Protein AF-0000000074272623 (afdb_homodimer)

Nearest PDB structures (foldseek):
  3vzd-assembly1_C  TM=8.189E-01  e=2.677E-27  Homo sapiens
  3vzd-assembly2_E-4  TM=8.418E-01  e=5.212E-26  Homo sapiens
  3vzd-assembly2_B  TM=8.270E-01  e=7.148E-26  Homo sapiens
  3vzb-assembly1_A  TM=8.166E-01  e=1.044E-25  Homo sapiens
  3vzb-assembly3_C  TM=8.037E-01  e=7.614E-26  Homo sapiens

pLDDT: mean 84.87, std 24.09, range [20.14, 98.88]

Secondary structure (DSSP, 8-state):
-----------------------------------------------S-SPEEEEEEE-TTHHHHHHHHHHHHHHHHHHHHHTTTEEEEEEE--STTHHHHHHHHHHHTT-SEEEEEESHHHHHHHHHHTEETTEE---TT-SSPPPPEE--EE-SS--HHHHHTT--S-HHHHHHHHHH--EEEEEEEEEE-TTS-EEEESSEEEEEHHHHHHHHHGGGGGGTTHHHHHHHHHHHTT---EEEEEEETT--EEEEEEEEEEEEESSS-BTTTB-SSTT--TTSS-EEEEEEES--HHHHHHTHHHHHHT-GGGSTTEEEEEESEEEEEESS--S--EEEETTEEEEES-EEEEEEEEEEEEE-/-----------------------------------------------S-SPEEEEEEE-TTHHHHHHHHHHHHHHHHHHHHHTTTEEEEEEE--STTHHHHHHHHHHHTT-SEEEEEESHHHHHHHHHHTEETTEE---TT-SSPPPPEE--EE-SS--HHHHHTT--S-HHHHHHHHHH--EEEEEEEEEE-TTS-EEEESSEEEEEHHHHHHHHHGGGGGGTTHHHHHHHHHHHTT---EEEEEEETT--EEEEEEEEEEEEESSS-BTTTB-SSTT--TTSS-EEEEEEES--HHHHHHTHHHHHHT-GGGSTTEEEEEESEEEEEESS--S--EEEETTEEEEES-EEEEEEEEEEEEE-

Structure (mmCIF, N/CA/C/O backbone):
data_AF-0000000074272623-model_v1
#
loop_
_entity.id
_entity.type
_entity.pdbx_description
1 polymer 'Sphingoid long-chain bases kinase 2, mitochondrial'
#
loop_
_atom_site.group_PDB
_atom_site.id
_atom_site.type_symbol
_atom_site.label_atom_id
_atom_site.label_alt_id
_atom_site.label_comp_id
_atom_site.label_asym_id
_atom_site.label_entity_id
_atom_site.label_seq_id
_atom_site.pdbx_PDB_ins_code
_atom_site.Cartn_x
_atom_site.Cartn_y
_atom_site.Cartn_z
_atom_site.occupancy
_atom_site.B_iso_or_equiv
_atom_site.auth_seq_id
_atom_site.auth_comp_id
_atom_site.auth_asym_id
_atom_site.auth_atom_id
_atom_site.pdbx_PDB_model_num
ATOM 1 N N . MET A 1 1 ? -70.438 12.289 -9.703 1 20.89 1 MET A N 1
ATOM 2 C CA . MET A 1 1 ? -70.062 11.227 -10.641 1 20.89 1 MET A CA 1
ATOM 3 C C . MET A 1 1 ? -68.75 11.477 -11.289 1 20.89 1 MET A C 1
ATOM 5 O O . MET A 1 1 ? -68.625 11.789 -12.477 1 20.89 1 MET A O 1
ATOM 9 N N . VAL A 1 2 ? -67.75 12.102 -10.68 1 25.91 2 VAL A N 1
ATOM 10 C CA . VAL A 1 2 ? -66.688 12.914 -11.281 1 25.91 2 VAL A CA 1
ATOM 11 C C . VAL A 1 2 ? -65.688 12.016 -12 1 25.91 2 VAL A C 1
ATOM 13 O O . VAL A 1 2 ? -65.125 11.086 -11.398 1 25.91 2 VAL A O 1
ATOM 16 N N . GLU A 1 3 ? -65.688 11.891 -13.336 1 21.89 3 GLU A N 1
ATOM 17 C CA . GLU A 1 3 ? -65.125 11.055 -14.391 1 21.89 3 GLU A CA 1
ATOM 18 C C . GLU A 1 3 ? -63.625 11.273 -14.492 1 21.89 3 GLU A C 1
ATOM 20 O O . GLU A 1 3 ? -63.156 12.398 -14.711 1 21.89 3 GLU A O 1
ATOM 25 N N . CYS A 1 4 ? -62.781 10.648 -13.625 1 23.27 4 CYS A N 1
ATOM 26 C CA . CYS A 1 4 ? -61.344 10.766 -13.383 1 23.27 4 CYS A CA 1
ATOM 27 C C . CYS A 1 4 ? -60.562 10.359 -14.617 1 23.27 4 CYS A C 1
ATOM 29 O O . CYS A 1 4 ? -60.594 9.188 -15.016 1 23.27 4 CYS A O 1
ATOM 31 N N . PHE A 1 5 ? -60.438 11.258 -15.688 1 21.84 5 PHE A N 1
ATOM 32 C CA . PHE A 1 5 ? -59.938 11.023 -17.031 1 21.84 5 PHE A CA 1
ATOM 33 C C . PHE A 1 5 ? -58.469 10.617 -17 1 21.84 5 PHE A C 1
ATOM 35 O O . PHE A 1 5 ? -57.625 11.352 -16.453 1 21.84 5 PHE A O 1
ATOM 42 N N . CYS A 1 6 ? -58.031 9.273 -16.953 1 22.25 6 CYS A N 1
ATOM 43 C CA . CYS A 1 6 ? -56.812 8.484 -16.906 1 22.25 6 CYS A CA 1
ATOM 44 C C . CYS A 1 6 ? -55.969 8.695 -18.156 1 22.25 6 CYS A C 1
ATOM 46 O O . CYS A 1 6 ? -56.312 8.18 -19.219 1 22.25 6 CYS A O 1
ATOM 48 N N . TYR A 1 7 ? -55.562 10 -18.516 1 20.84 7 TYR A N 1
ATOM 49 C CA . TYR A 1 7 ? -55 10.25 -19.844 1 20.84 7 TYR A CA 1
ATOM 50 C C . TYR A 1 7 ? -53.75 9.391 -20.078 1 20.84 7 TYR A C 1
ATOM 52 O O . TYR A 1 7 ? -52.875 9.281 -19.219 1 20.84 7 TYR A O 1
ATOM 60 N N . HIS A 1 8 ? -53.719 8.352 -21.016 1 21.77 8 HIS A N 1
ATOM 61 C CA . HIS A 1 8 ? -52.906 7.297 -21.625 1 21.77 8 HIS A CA 1
ATOM 62 C C . HIS A 1 8 ? -51.75 7.875 -22.406 1 21.77 8 HIS A C 1
ATOM 64 O O . HIS A 1 8 ? -51.594 7.613 -23.609 1 21.77 8 HIS A O 1
ATOM 70 N N . LEU A 1 9 ? -51.062 9.031 -22 1 22.08 9 LEU A N 1
ATOM 71 C CA . LEU A 1 9 ? -50.25 9.656 -23.031 1 22.08 9 LEU A CA 1
ATOM 72 C C . LEU A 1 9 ? -49.219 8.664 -23.609 1 22.08 9 LEU A C 1
ATOM 74 O O . LEU A 1 9 ? -48.469 8.055 -22.859 1 22.08 9 LEU A O 1
ATOM 78 N N . ALA A 1 10 ? -49.344 8.109 -24.859 1 22.77 10 ALA A N 1
ATOM 79 C CA . ALA A 1 10 ? -48.75 7.195 -25.844 1 22.77 10 ALA A CA 1
ATOM 80 C C . ALA A 1 10 ? -47.375 7.672 -26.266 1 22.77 10 ALA A C 1
ATOM 82 O O . ALA A 1 10 ? -47.25 8.648 -27.016 1 22.77 10 ALA A O 1
ATOM 83 N N . PHE A 1 11 ? -46.375 8.055 -25.453 1 22.61 11 PHE A N 1
ATOM 84 C CA . PHE A 1 11 ? -45.188 8.719 -25.969 1 22.61 11 PHE A CA 1
ATOM 85 C C . PHE A 1 11 ? -44.531 7.863 -27.031 1 22.61 11 PHE A C 1
ATOM 87 O O . PHE A 1 11 ? -44.25 6.68 -26.812 1 22.61 11 PHE A O 1
ATOM 94 N N . ARG A 1 12 ? -44.656 8.148 -28.344 1 22.33 12 ARG A N 1
ATOM 95 C CA . ARG A 1 12 ? -44.188 7.629 -29.625 1 22.33 12 ARG A CA 1
ATOM 96 C C . ARG A 1 12 ? -42.656 7.41 -29.609 1 22.33 12 ARG A C 1
ATOM 98 O O . ARG A 1 12 ? -41.938 8.211 -29.031 1 22.33 12 ARG A O 1
ATOM 105 N N . PRO A 1 13 ? -42.125 6.328 -30.281 1 25.23 13 PRO A N 1
ATOM 106 C CA . PRO A 1 13 ? -40.844 5.621 -30.297 1 25.23 13 PRO A CA 1
ATOM 107 C C . PRO A 1 13 ? -39.781 6.348 -31.125 1 25.23 13 PRO A C 1
ATOM 109 O O . PRO A 1 13 ? -39.938 6.516 -32.344 1 25.23 13 PRO A O 1
ATOM 112 N N . PHE A 1 14 ? -39.438 7.68 -30.875 1 22.75 14 PHE A N 1
ATOM 113 C CA . PHE A 1 14 ? -38.656 8.438 -31.859 1 22.75 14 PHE A CA 1
ATOM 114 C C . PHE A 1 14 ? -37.5 7.621 -32.375 1 22.75 14 PHE A C 1
ATOM 116 O O . PHE A 1 14 ? -36.812 6.953 -31.594 1 22.75 14 PHE A O 1
ATOM 123 N N . MET A 1 15 ? -37.406 7.293 -33.656 1 21.36 15 MET A N 1
ATOM 124 C CA . MET A 1 15 ? -36.562 6.57 -34.625 1 21.36 15 MET A CA 1
ATOM 125 C C . MET A 1 15 ? -35.188 7.168 -34.656 1 21.36 15 MET A C 1
ATOM 127 O O . MET A 1 15 ? -34.969 8.266 -35.188 1 21.36 15 MET A O 1
ATOM 131 N N . ALA A 1 16 ? -34.438 7.184 -33.688 1 23.48 16 ALA A N 1
ATOM 132 C CA . ALA A 1 16 ? -33.156 7.867 -33.625 1 23.48 16 ALA A CA 1
ATOM 133 C C . ALA A 1 16 ? -32.281 7.52 -34.844 1 23.48 16 ALA A C 1
ATOM 135 O O . ALA A 1 16 ? -32.125 6.344 -35.188 1 23.48 16 ALA A O 1
ATOM 136 N N . SER A 1 17 ? -32.156 8.477 -35.75 1 22.59 17 SER A N 1
ATOM 137 C CA . SER A 1 17 ? -31.438 8.508 -37 1 22.59 17 SER A CA 1
ATOM 138 C C . SER A 1 17 ? -30.031 7.914 -36.844 1 22.59 17 SER A C 1
ATOM 140 O O . SER A 1 17 ? -29.469 7.949 -35.75 1 22.59 17 SER A O 1
ATOM 142 N N . LYS A 1 18 ? -29.547 7.219 -37.875 1 24.55 18 LYS A N 1
ATOM 143 C CA . LYS A 1 18 ? -28.422 6.312 -38.125 1 24.55 18 LYS A CA 1
ATOM 144 C C . LYS A 1 18 ? -27.094 7.051 -38.062 1 24.55 18 LYS A C 1
ATOM 146 O O . LYS A 1 18 ? -26.859 8 -38.812 1 24.55 18 LYS A O 1
ATOM 151 N N . PRO A 1 19 ? -26.562 7.324 -36.906 1 25.53 19 PRO A N 1
ATOM 152 C CA . PRO A 1 19 ? -25.375 8.188 -36.938 1 25.53 19 PRO A CA 1
ATOM 153 C C . PRO A 1 19 ? -24.328 7.719 -37.938 1 25.53 19 PRO A C 1
ATOM 155 O O . PRO A 1 19 ? -24.219 6.516 -38.219 1 25.53 19 PRO A O 1
ATOM 158 N N . PHE A 1 20 ? -24.062 8.492 -39 1 22.73 20 PHE A N 1
ATOM 159 C CA . PHE A 1 20 ? -23.125 8.305 -40.094 1 22.73 20 PHE A CA 1
ATOM 160 C C . PHE A 1 20 ? -21.781 7.828 -39.594 1 22.73 20 PHE A C 1
ATOM 162 O O . PHE A 1 20 ? -21.203 8.438 -38.656 1 22.73 20 PHE A O 1
ATOM 169 N N . VAL A 1 21 ? -21.484 6.566 -39.688 1 24.98 21 VAL A N 1
ATOM 170 C CA . VAL A 1 21 ? -20.344 5.723 -39.375 1 24.98 21 VAL A CA 1
ATOM 171 C C . VAL A 1 21 ? -19.109 6.242 -40.094 1 24.98 21 VAL A C 1
ATOM 173 O O . VAL A 1 21 ? -19 6.105 -41.312 1 24.98 21 VAL A O 1
ATOM 176 N N . THR A 1 22 ? -18.922 7.645 -40 1 22.97 22 THR A N 1
ATOM 177 C CA . THR A 1 22 ? -17.797 8.023 -40.844 1 22.97 22 THR A CA 1
ATOM 178 C C . THR A 1 22 ? -16.625 7.062 -40.656 1 22.97 22 THR A C 1
ATOM 180 O O . THR A 1 22 ? -16.266 6.734 -39.531 1 22.97 22 THR A O 1
ATOM 183 N N . ARG A 1 23 ? -16.391 6.27 -41.625 1 22.2 23 ARG A N 1
ATOM 184 C CA . ARG A 1 23 ? -15.352 5.277 -41.875 1 22.2 23 ARG A CA 1
ATOM 185 C C . ARG A 1 23 ? -13.961 5.875 -41.688 1 22.2 23 ARG A C 1
ATOM 187 O O . ARG A 1 23 ? -13.484 6.637 -42.531 1 22.2 23 ARG A O 1
ATOM 194 N N . ALA A 1 24 ? -13.727 6.508 -40.531 1 26.3 24 ALA A N 1
ATOM 195 C CA . ALA A 1 24 ? -12.359 7.023 -40.562 1 26.3 24 ALA A CA 1
ATOM 196 C C . ALA A 1 24 ? -11.406 6.02 -41.188 1 26.3 24 ALA A C 1
ATOM 198 O O . ALA A 1 24 ? -11.375 4.852 -40.781 1 26.3 24 ALA A O 1
ATOM 199 N N . GLU A 1 25 ? -11.109 6.164 -42.406 1 23.59 25 GLU A N 1
ATOM 200 C CA . GLU A 1 25 ? -10.133 5.383 -43.156 1 23.59 25 GLU A CA 1
ATOM 201 C C . GLU A 1 25 ? -8.891 5.102 -42.344 1 23.59 25 GLU A C 1
ATOM 203 O O . GLU A 1 25 ? -8.289 6.023 -41.781 1 23.59 25 GLU A O 1
ATOM 208 N N . GLN A 1 26 ? -8.922 4.012 -41.625 1 24.89 26 GLN A N 1
ATOM 209 C CA . GLN A 1 26 ? -7.805 3.5 -40.844 1 24.89 26 GLN A CA 1
ATOM 210 C C . GLN A 1 26 ? -6.508 3.508 -41.656 1 24.89 26 GLN A C 1
ATOM 212 O O . GLN A 1 26 ? -6.422 2.873 -42.688 1 24.89 26 GLN A O 1
ATOM 217 N N . PRO A 1 27 ? -5.922 4.75 -41.656 1 28.05 27 PRO A N 1
ATOM 218 C CA . PRO A 1 27 ? -4.758 4.699 -42.562 1 28.05 27 PRO A CA 1
ATOM 219 C C . PRO A 1 27 ? -3.961 3.402 -42.406 1 28.05 27 PRO A C 1
ATOM 221 O O . PRO A 1 27 ? -3.971 2.785 -41.344 1 28.05 27 PRO A O 1
ATOM 224 N N . ILE A 1 28 ? -3.816 2.676 -43.375 1 25.34 28 ILE A N 1
ATOM 225 C CA . ILE A 1 28 ? -2.998 1.482 -43.562 1 25.34 28 ILE A CA 1
ATOM 226 C C . ILE A 1 28 ? -1.605 1.718 -42.969 1 25.34 28 ILE A C 1
ATOM 228 O O . ILE A 1 28 ? -0.904 2.648 -43.375 1 25.34 28 ILE A O 1
ATOM 232 N N . ALA A 1 29 ? -1.536 1.514 -41.75 1 25.97 29 ALA A N 1
ATOM 233 C CA . ALA A 1 29 ? -0.201 1.641 -41.188 1 25.97 29 ALA A CA 1
ATOM 234 C C . ALA A 1 29 ? 0.863 1.109 -42.125 1 25.97 29 ALA A C 1
ATOM 236 O O . ALA A 1 29 ? 0.707 0.03 -42.719 1 25.97 29 ALA A O 1
ATOM 237 N N . PRO A 1 30 ? 1.661 1.993 -42.625 1 26.48 30 PRO A N 1
ATOM 238 C CA . PRO A 1 30 ? 2.695 1.483 -43.531 1 26.48 30 PRO A CA 1
ATOM 239 C C . PRO A 1 30 ? 3.297 0.163 -43.031 1 26.48 30 PRO A C 1
ATOM 241 O O . PRO A 1 30 ? 3.191 -0.176 -41.875 1 26.48 30 PRO A O 1
ATOM 244 N N . ASP A 1 31 ? 3.574 -0.736 -43.969 1 25.72 31 ASP A N 1
ATOM 245 C CA . ASP A 1 31 ? 4.27 -2.02 -43.938 1 25.72 31 ASP A CA 1
ATOM 246 C C . ASP A 1 31 ? 5.531 -1.932 -43.062 1 25.72 31 ASP A C 1
ATOM 248 O O . ASP A 1 31 ? 6.512 -1.301 -43.469 1 25.72 31 ASP A O 1
ATOM 252 N N . LEU A 1 32 ? 5.301 -1.534 -41.844 1 25.61 32 LEU A N 1
ATOM 253 C CA . LEU A 1 32 ? 6.523 -1.524 -41.031 1 25.61 32 LEU A CA 1
ATOM 254 C C . LEU A 1 32 ? 7.344 -2.787 -41.281 1 25.61 32 LEU A C 1
ATOM 256 O O . LEU A 1 32 ? 6.867 -3.898 -41.031 1 25.61 32 LEU A O 1
ATOM 260 N N . ASN A 1 33 ? 8.023 -2.818 -42.375 1 24.44 33 ASN A N 1
ATOM 261 C CA . ASN A 1 33 ? 9.125 -3.762 -42.469 1 24.44 33 ASN A CA 1
ATOM 262 C C . ASN A 1 33 ? 9.859 -3.904 -41.156 1 24.44 33 ASN A C 1
ATOM 264 O O . ASN A 1 33 ? 10.547 -2.979 -40.719 1 24.44 33 ASN A O 1
ATOM 268 N N . ALA A 1 34 ? 9.102 -4.301 -40.156 1 26.44 34 ALA A N 1
ATOM 269 C CA . ALA A 1 34 ? 9.695 -4.723 -38.906 1 26.44 34 ALA A CA 1
ATOM 270 C C . ALA A 1 34 ? 11.086 -5.32 -39.125 1 26.44 34 ALA A C 1
ATOM 272 O O . ALA A 1 34 ? 11.219 -6.363 -39.781 1 26.44 34 ALA A O 1
ATOM 273 N N . ASP A 1 35 ? 11.961 -4.434 -39.281 1 24.61 35 ASP A N 1
ATOM 274 C CA . ASP A 1 35 ? 13.344 -4.891 -39.219 1 24.61 35 ASP A CA 1
ATOM 275 C C . ASP A 1 35 ? 13.5 -6.016 -38.188 1 24.61 35 ASP A C 1
ATOM 277 O O . ASP A 1 35 ? 12.836 -6.012 -37.156 1 24.61 35 ASP A O 1
ATOM 281 N N . ARG A 1 36 ? 13.852 -7.133 -38.562 1 27.91 36 ARG A N 1
ATOM 282 C CA . ARG A 1 36 ? 14.344 -8.328 -37.906 1 27.91 36 ARG A CA 1
ATOM 283 C C . ARG A 1 36 ? 15.109 -7.965 -36.625 1 27.91 36 ARG A C 1
ATOM 285 O O . ARG A 1 36 ? 16.078 -7.199 -36.688 1 27.91 36 ARG A O 1
ATOM 292 N N . SER A 1 37 ? 14.336 -7.68 -35.594 1 29.73 37 SER A N 1
ATOM 293 C CA . SER A 1 37 ? 14.992 -7.68 -34.281 1 29.73 37 SER A CA 1
ATOM 294 C C . SER A 1 37 ? 16.219 -8.586 -34.281 1 29.73 37 SER A C 1
ATOM 296 O O . SER A 1 37 ? 16.125 -9.773 -34.594 1 29.73 37 SER A O 1
ATOM 298 N N . VAL A 1 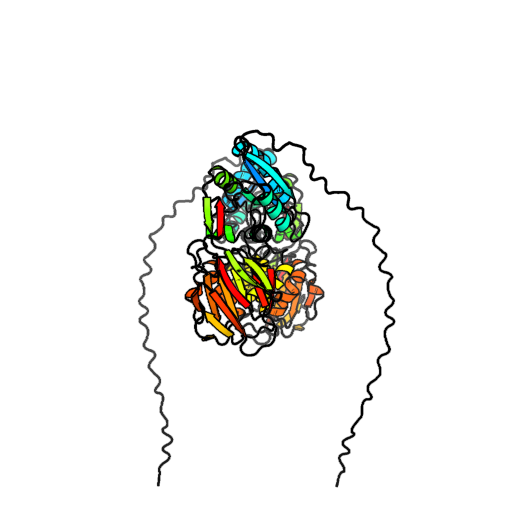38 ? 17.219 -8.086 -34.656 1 29.5 38 VAL A N 1
ATOM 299 C CA . VAL A 1 38 ? 18.531 -8.719 -34.75 1 29.5 38 VAL A CA 1
ATOM 300 C C . VAL A 1 38 ? 18.828 -9.484 -33.469 1 29.5 38 VAL A C 1
ATOM 302 O O . VAL A 1 38 ? 18.844 -8.898 -32.375 1 29.5 38 VAL A O 1
ATOM 305 N N . PHE A 1 39 ? 18.188 -10.648 -33.312 1 30.11 39 PHE A N 1
ATOM 306 C CA . PHE A 1 39 ? 18.969 -11.57 -32.5 1 30.11 39 PHE A CA 1
ATOM 307 C C . PHE A 1 39 ? 20.469 -11.266 -32.656 1 30.11 39 PHE A C 1
ATOM 309 O O . PHE A 1 39 ? 21.016 -11.391 -33.75 1 30.11 39 PHE A O 1
ATOM 316 N N . HIS A 1 40 ? 20.797 -10.117 -32.375 1 29.86 40 HIS A N 1
ATOM 317 C CA . HIS A 1 40 ? 22.25 -10.141 -32.406 1 29.86 40 HIS A CA 1
ATOM 318 C C . HIS A 1 40 ? 22.797 -11.461 -31.859 1 29.86 40 HIS A C 1
ATOM 320 O O . HIS A 1 40 ? 22.859 -11.656 -30.641 1 29.86 40 HIS A O 1
ATOM 326 N N . ARG A 1 41 ? 22.406 -12.461 -32.531 1 29.92 41 ARG A N 1
ATOM 327 C CA . ARG A 1 41 ? 23.312 -13.602 -32.438 1 29.92 41 ARG A CA 1
ATOM 328 C C . ARG A 1 41 ? 24.766 -13.141 -32.5 1 29.92 41 ARG A C 1
ATOM 330 O O . ARG A 1 41 ? 25.234 -12.672 -33.531 1 29.92 41 ARG A O 1
ATOM 337 N N . GLY A 1 42 ? 25.297 -12.359 -31.734 1 29.67 42 GLY A N 1
ATOM 338 C CA . GLY A 1 42 ? 26.688 -12.742 -31.953 1 29.67 42 GLY A CA 1
ATOM 339 C C . GLY A 1 42 ? 26.844 -14.195 -32.344 1 29.67 42 GLY A C 1
ATOM 340 O O . GLY A 1 42 ? 26.172 -15.078 -31.797 1 29.67 42 GLY A O 1
ATOM 341 N N . SER A 1 43 ? 26.766 -14.5 -33.656 1 30.58 43 SER A N 1
ATOM 342 C CA . SER A 1 43 ? 27.203 -15.797 -34.188 1 30.58 43 SER A CA 1
ATOM 343 C C . SER A 1 43 ? 28.094 -16.531 -33.188 1 30.58 43 SER A C 1
ATOM 345 O O . SER A 1 43 ? 29.312 -16.625 -33.406 1 30.58 43 SER A O 1
ATOM 347 N N . SER A 1 44 ? 28.062 -16.062 -31.906 1 30.75 44 SER A N 1
ATOM 348 C CA . SER A 1 44 ? 28.891 -17.031 -31.203 1 30.75 44 SER A CA 1
ATOM 349 C C . SER A 1 44 ? 28.375 -18.453 -31.422 1 30.75 44 SER A C 1
ATOM 351 O O . SER A 1 44 ? 27.219 -18.75 -31.141 1 30.75 44 SER A O 1
ATOM 353 N N . SER A 1 45 ? 28.609 -19.062 -32.531 1 32.06 45 SER A N 1
ATOM 354 C CA . SER A 1 45 ? 28.625 -20.516 -32.625 1 32.06 45 SER A CA 1
ATOM 355 C C . SER A 1 45 ? 28.594 -21.156 -31.234 1 32.06 45 SER A C 1
ATOM 357 O O . SER A 1 45 ? 29.297 -20.703 -30.312 1 32.06 45 SER A O 1
ATOM 359 N N . PHE A 1 46 ? 27.297 -21.531 -30.75 1 36.81 46 PHE A N 1
ATOM 360 C CA . PHE A 1 46 ? 27.438 -22.484 -29.656 1 36.81 46 PHE A CA 1
ATOM 361 C C . PHE A 1 46 ? 28.828 -23.141 -29.688 1 36.81 46 PHE A C 1
ATOM 363 O O . PHE A 1 46 ? 29.125 -23.922 -30.594 1 36.81 46 PHE A O 1
ATOM 370 N N . SER A 1 47 ? 29.828 -22.266 -29.797 1 36.38 47 SER A N 1
ATOM 371 C CA . SER A 1 47 ? 31.172 -22.844 -29.719 1 36.38 47 SER A CA 1
ATOM 372 C C . SER A 1 47 ? 31.156 -24.156 -28.938 1 36.38 47 SER A C 1
ATOM 374 O O . SER A 1 47 ? 30.344 -24.344 -28.031 1 36.38 47 SER A O 1
ATOM 376 N N . SER A 1 48 ? 31.453 -25.203 -29.547 1 40.69 48 SER A N 1
ATOM 377 C CA . SER A 1 48 ? 31.844 -26.516 -29.078 1 40.69 48 SER A CA 1
ATOM 378 C C . SER A 1 48 ? 32.438 -26.438 -27.656 1 40.69 48 SER A C 1
ATOM 380 O O . SER A 1 48 ? 33.062 -27.391 -27.188 1 40.69 48 SER A O 1
ATOM 382 N N . SER A 1 49 ? 32.531 -25.125 -27.047 1 49.19 49 SER A N 1
ATOM 383 C CA . SER A 1 49 ? 33.156 -25.312 -25.75 1 49.19 49 SER A CA 1
ATOM 384 C C . SER A 1 49 ? 32.188 -25.938 -24.75 1 49.19 49 SER A C 1
ATOM 386 O O . SER A 1 49 ? 30.953 -25.875 -24.953 1 49.19 49 SER A O 1
ATOM 388 N N . GLY A 1 50 ? 32.375 -27 -23.984 1 68.94 50 GLY A N 1
ATOM 389 C CA . GLY A 1 50 ? 31.859 -27.844 -22.922 1 68.94 50 GLY A CA 1
ATOM 390 C C . GLY A 1 50 ? 30.922 -27.109 -21.969 1 68.94 50 GLY A C 1
ATOM 391 O O . GLY A 1 50 ? 30.406 -27.703 -21.031 1 68.94 50 GLY A O 1
ATOM 392 N N . ARG A 1 51 ? 30.531 -25.75 -22.375 1 79.12 51 ARG A N 1
ATOM 393 C CA . ARG A 1 51 ? 29.734 -25.016 -21.391 1 79.12 51 ARG A CA 1
ATOM 394 C C . ARG A 1 51 ? 28.25 -25.141 -21.719 1 79.12 51 ARG A C 1
ATOM 396 O O . ARG A 1 51 ? 27.859 -25.141 -22.891 1 79.12 51 ARG A O 1
ATOM 403 N N . ARG A 1 52 ? 27.453 -25.094 -20.766 1 90.12 52 ARG A N 1
ATOM 404 C CA . ARG A 1 52 ? 26 -25.188 -20.875 1 90.12 52 ARG A CA 1
ATOM 405 C C . ARG A 1 52 ? 25.375 -23.797 -20.938 1 90.12 52 ARG A C 1
ATOM 407 O O . ARG A 1 52 ? 25.922 -22.828 -20.391 1 90.12 52 ARG A O 1
ATOM 414 N N . ASP A 1 53 ? 24.141 -23.609 -21.578 1 94.56 53 ASP A N 1
ATOM 415 C CA . ASP A 1 53 ? 23.5 -22.328 -21.812 1 94.56 53 ASP A CA 1
ATOM 416 C C . ASP A 1 53 ? 22.484 -22 -20.734 1 94.56 53 ASP A C 1
ATOM 418 O O . ASP A 1 53 ? 21.609 -22.812 -20.438 1 94.56 53 ASP A O 1
ATOM 422 N N . LEU A 1 54 ? 22.641 -20.859 -20.141 1 97.62 54 LEU A N 1
ATOM 423 C CA . LEU A 1 54 ? 21.625 -20.25 -19.297 1 97.62 54 LEU A CA 1
ATOM 424 C C . LEU A 1 54 ? 20.938 -19.094 -20.016 1 97.62 54 LEU A C 1
ATOM 426 O O . LEU A 1 54 ? 21.594 -18.125 -20.391 1 97.62 54 LEU A O 1
ATOM 430 N N . VAL A 1 55 ? 19.672 -19.234 -20.219 1 98.25 55 VAL A N 1
ATOM 431 C CA . VAL A 1 55 ? 18.938 -18.188 -20.922 1 98.25 55 VAL A CA 1
ATOM 432 C C . VAL A 1 55 ? 18.172 -17.344 -19.922 1 98.25 55 VAL A C 1
ATOM 434 O O . VAL A 1 55 ? 17.266 -17.828 -19.234 1 98.25 55 VAL A O 1
ATOM 437 N N . PHE A 1 56 ? 18.547 -16.062 -19.859 1 98.38 56 PHE A N 1
ATOM 438 C CA . PHE A 1 56 ? 17.875 -15.109 -19 1 98.38 56 PHE A CA 1
ATOM 439 C C . PHE A 1 56 ? 16.812 -14.32 -19.766 1 98.38 56 PHE A C 1
ATOM 441 O O . PHE A 1 56 ? 17.141 -13.578 -20.688 1 98.38 56 PHE A O 1
ATOM 448 N N . VAL A 1 57 ? 15.547 -14.555 -19.406 1 98.38 57 VAL A N 1
ATOM 449 C CA . VAL A 1 57 ? 14.445 -13.844 -20.031 1 98.38 57 VAL A CA 1
ATOM 450 C C . VAL A 1 57 ? 14.109 -12.594 -19.234 1 98.38 57 VAL A C 1
ATOM 452 O O . VAL A 1 57 ? 13.5 -12.68 -18.156 1 98.38 57 VAL A O 1
ATOM 455 N N . VAL A 1 58 ? 14.391 -11.414 -19.766 1 97.12 58 VAL A N 1
ATOM 456 C CA . VAL A 1 58 ? 14.305 -10.148 -19.031 1 97.12 58 VAL A CA 1
ATOM 457 C C . VAL A 1 58 ? 13.156 -9.312 -19.578 1 97.12 58 VAL A C 1
ATOM 459 O O . VAL A 1 58 ? 13.078 -9.062 -20.781 1 97.12 58 VAL A O 1
ATOM 462 N N . ASN A 1 59 ? 12.258 -8.984 -18.719 1 93.81 59 ASN A N 1
ATOM 463 C CA . ASN A 1 59 ? 11.211 -8.039 -19.062 1 93.81 59 ASN A CA 1
ATOM 464 C C . ASN A 1 59 ? 11.609 -6.605 -18.719 1 93.81 59 ASN A C 1
ATOM 466 O O . ASN A 1 59 ? 11.562 -6.203 -17.562 1 93.81 59 ASN A O 1
ATOM 470 N N . PRO A 1 60 ? 11.914 -5.809 -19.672 1 90.94 60 PRO A N 1
ATOM 471 C CA . PRO A 1 60 ? 12.445 -4.477 -19.391 1 90.94 60 PRO A CA 1
ATOM 472 C C . PRO A 1 60 ? 11.406 -3.547 -18.766 1 90.94 60 PRO A C 1
ATOM 474 O O . PRO A 1 60 ? 11.766 -2.562 -18.109 1 90.94 60 PRO A O 1
ATOM 477 N N . ARG A 1 61 ? 10.18 -3.832 -18.922 1 85.12 61 ARG A N 1
ATOM 478 C CA . ARG A 1 61 ? 9.117 -2.959 -18.422 1 85.12 61 ARG A CA 1
ATOM 479 C C . ARG A 1 61 ? 8.633 -3.406 -17.047 1 85.12 61 ARG A C 1
ATOM 481 O O . ARG A 1 61 ? 7.734 -2.797 -16.469 1 85.12 61 ARG A O 1
ATOM 488 N N . GLY A 1 62 ? 9.266 -4.445 -16.594 1 82.81 62 GLY A N 1
ATOM 489 C CA . GLY A 1 62 ? 8.867 -4.941 -15.289 1 82.81 62 GLY A CA 1
ATOM 490 C C . GLY A 1 62 ? 9.133 -3.953 -14.164 1 82.81 62 GLY A C 1
ATOM 491 O O . GLY A 1 62 ? 9.969 -3.059 -14.305 1 82.81 62 GLY A O 1
ATOM 492 N N . ALA A 1 63 ? 8.328 -4.133 -13.07 1 79.88 63 ALA A N 1
ATOM 493 C CA . ALA A 1 63 ? 8.477 -3.299 -11.883 1 79.88 63 ALA A CA 1
ATOM 494 C C . ALA A 1 63 ? 8.469 -1.816 -12.242 1 79.88 63 ALA A C 1
ATOM 496 O O . ALA A 1 63 ? 9.336 -1.056 -11.805 1 79.88 63 ALA A O 1
ATOM 497 N N . ASN A 1 64 ? 7.609 -1.469 -13.055 1 76 64 ASN A N 1
ATOM 498 C CA . ASN A 1 64 ? 7.422 -0.089 -13.492 1 76 64 ASN A CA 1
ATOM 499 C C . ASN A 1 64 ? 8.68 0.465 -14.156 1 76 64 ASN A C 1
ATOM 501 O O . ASN A 1 64 ? 9.078 1.602 -13.898 1 76 64 ASN A O 1
ATOM 505 N N . GLY A 1 65 ? 9.438 -0.431 -14.867 1 78.69 65 GLY A N 1
ATOM 506 C CA . GLY A 1 65 ? 10.57 0.002 -15.672 1 78.69 65 GLY A CA 1
ATOM 507 C C . GLY A 1 65 ? 11.898 -0.125 -14.953 1 78.69 65 GLY A C 1
ATOM 508 O O . GLY A 1 65 ? 12.953 0.132 -15.539 1 78.69 65 GLY A O 1
ATOM 509 N N . LYS A 1 66 ? 11.891 -0.563 -13.734 1 85.44 66 LYS A N 1
ATOM 510 C CA . LYS A 1 66 ? 13.117 -0.616 -12.945 1 85.44 66 LYS A CA 1
ATOM 511 C C . LYS A 1 66 ? 13.891 -1.905 -13.219 1 85.44 66 LYS A C 1
ATOM 513 O O . LYS A 1 66 ? 15.078 -2.004 -12.898 1 85.44 66 LYS A O 1
ATOM 518 N N . THR A 1 67 ? 13.25 -2.855 -13.836 1 90.38 67 THR A N 1
ATOM 519 C CA . THR A 1 67 ? 13.836 -4.18 -14.008 1 90.38 67 THR A CA 1
ATOM 520 C C . THR A 1 67 ? 15.102 -4.102 -14.859 1 90.38 67 THR A C 1
ATOM 522 O O . THR A 1 67 ? 16.125 -4.688 -14.508 1 90.38 67 THR A O 1
ATOM 525 N N . LEU A 1 68 ? 15.008 -3.342 -15.922 1 91.44 68 LEU A N 1
ATOM 526 C CA . LEU A 1 68 ? 16.156 -3.258 -16.828 1 91.44 68 LEU A CA 1
ATOM 527 C C . LEU A 1 68 ? 17.359 -2.639 -16.125 1 91.44 68 LEU A C 1
ATOM 529 O O . LEU A 1 68 ? 18.484 -3.123 -16.281 1 91.44 68 LEU A O 1
ATOM 533 N N . LYS A 1 69 ? 17.125 -1.593 -15.383 1 92.12 69 LYS A N 1
ATOM 534 C CA . LYS A 1 69 ? 18.219 -0.933 -14.656 1 92.12 69 LYS A CA 1
ATOM 535 C C . LYS A 1 69 ? 18.844 -1.877 -13.641 1 92.12 69 LYS A C 1
ATOM 537 O O . LYS A 1 69 ? 20.078 -1.977 -13.562 1 92.12 69 LYS A O 1
ATOM 542 N N . GLU A 1 70 ? 18.047 -2.533 -12.93 1 93.12 70 GLU A N 1
ATOM 543 C CA . GLU A 1 70 ? 18.547 -3.465 -11.93 1 93.12 70 GLU A CA 1
ATOM 544 C C . GLU A 1 70 ? 19.281 -4.633 -12.57 1 93.12 70 GLU A C 1
ATOM 546 O O . GLU A 1 70 ? 20.281 -5.117 -12.039 1 93.12 70 GLU A O 1
ATOM 551 N N . TRP A 1 71 ? 18.75 -5.094 -13.703 1 94.62 71 TRP A N 1
ATOM 552 C CA . TRP A 1 71 ? 19.375 -6.184 -14.445 1 94.62 71 TRP A CA 1
ATOM 553 C C . TRP A 1 71 ? 20.766 -5.797 -14.906 1 94.62 71 TRP A C 1
ATOM 555 O O . TRP A 1 71 ? 21.719 -6.551 -14.711 1 94.62 71 TRP A O 1
ATOM 565 N N . LYS A 1 72 ? 20.953 -4.617 -15.398 1 94.38 72 LYS A N 1
ATOM 566 C CA . LYS A 1 72 ? 22.234 -4.148 -15.883 1 94.38 72 LYS A CA 1
ATOM 567 C C . LYS A 1 72 ? 23.266 -4.074 -14.75 1 94.38 72 LYS A C 1
ATOM 569 O O . LYS A 1 72 ? 24.438 -4.375 -14.945 1 94.38 72 LYS A O 1
ATOM 574 N N . LYS A 1 73 ? 22.75 -3.705 -13.633 1 93.81 73 LYS A N 1
ATOM 575 C CA . LYS A 1 73 ? 23.609 -3.643 -12.461 1 93.81 73 LYS A CA 1
ATOM 576 C C . LYS A 1 73 ? 24.047 -5.039 -12.023 1 93.81 73 LYS A C 1
ATOM 578 O O . LYS A 1 73 ? 25.125 -5.211 -11.461 1 93.81 73 LYS A O 1
ATOM 583 N N . LEU A 1 74 ? 23.25 -6.004 -12.297 1 95.5 74 LEU A N 1
ATOM 584 C CA . LEU A 1 74 ? 23.453 -7.359 -11.797 1 95.5 74 LEU A CA 1
ATOM 585 C C . LEU A 1 74 ? 24.375 -8.148 -12.734 1 95.5 74 LEU A C 1
ATOM 587 O O . LEU A 1 74 ? 25.047 -9.086 -12.305 1 95.5 74 LEU A O 1
ATOM 591 N N . VAL A 1 75 ? 24.453 -7.812 -13.969 1 95.56 75 VAL A N 1
ATOM 592 C CA . VAL A 1 75 ? 25.062 -8.586 -15.039 1 95.56 75 VAL A CA 1
ATOM 593 C C . VAL A 1 75 ? 26.547 -8.805 -14.742 1 95.56 75 VAL A C 1
ATOM 595 O O . VAL A 1 75 ? 27.062 -9.922 -14.867 1 95.56 75 VAL A O 1
ATOM 598 N N . PRO A 1 76 ? 27.25 -7.766 -14.242 1 95 76 PRO A N 1
ATOM 599 C CA . PRO A 1 76 ? 28.672 -8 -13.953 1 95 76 PRO A CA 1
ATOM 600 C C . PRO A 1 76 ? 28.891 -9.078 -12.891 1 95 76 PRO A C 1
ATOM 602 O O . PRO A 1 76 ? 29.75 -9.938 -13.047 1 95 76 PRO A O 1
ATOM 605 N N . TYR A 1 77 ? 28.109 -9.008 -11.938 1 95.31 77 TYR A N 1
ATOM 606 C CA . TYR A 1 77 ? 28.219 -10.008 -10.883 1 95.31 77 TYR A CA 1
ATOM 607 C C . TYR A 1 77 ? 27.859 -11.398 -11.406 1 95.31 77 TYR A C 1
ATOM 609 O O . TYR A 1 77 ? 28.531 -12.375 -11.102 1 95.31 77 TYR A O 1
ATOM 617 N N . LEU A 1 78 ? 26.891 -11.461 -12.18 1 95.5 78 LEU A N 1
ATOM 618 C CA . LEU A 1 78 ? 26.406 -12.703 -12.789 1 95.5 78 LEU A CA 1
ATOM 619 C C . LEU A 1 78 ? 27.5 -13.352 -13.625 1 95.5 78 LEU A C 1
ATOM 621 O O . LEU A 1 78 ? 27.734 -14.562 -13.523 1 95.5 78 LEU A O 1
ATOM 625 N N . ARG A 1 79 ? 28.141 -12.609 -14.398 1 95.19 79 ARG A N 1
ATOM 626 C CA . ARG A 1 79 ? 29.188 -13.109 -15.273 1 95.19 79 ARG A CA 1
ATOM 627 C C . ARG A 1 79 ? 30.375 -13.617 -14.469 1 95.19 79 ARG A C 1
ATOM 629 O O . ARG A 1 79 ? 30.984 -14.633 -14.82 1 95.19 79 ARG A O 1
ATOM 636 N N . THR A 1 80 ? 30.625 -12.898 -13.43 1 95.31 80 THR A N 1
ATOM 637 C CA . THR A 1 80 ? 31.719 -13.32 -12.57 1 95.31 80 THR A CA 1
ATOM 638 C C . THR A 1 80 ? 31.391 -14.648 -11.891 1 95.31 80 THR A C 1
ATOM 640 O O . THR A 1 80 ? 32.25 -15.539 -11.805 1 95.31 80 THR A O 1
ATOM 643 N N . ARG A 1 81 ? 30.234 -14.797 -11.508 1 95.31 81 ARG A N 1
ATOM 644 C CA . ARG A 1 81 ? 29.828 -15.945 -10.703 1 95.31 81 ARG A CA 1
ATOM 645 C C . ARG A 1 81 ? 29.531 -17.156 -11.578 1 95.31 81 ARG A C 1
ATOM 647 O O . ARG A 1 81 ? 29.812 -18.297 -11.188 1 95.31 81 ARG A O 1
ATOM 654 N N . LEU A 1 82 ? 28.984 -16.938 -12.828 1 95.56 82 LEU A N 1
ATOM 655 C CA . LEU A 1 82 ? 28.453 -18.047 -13.625 1 95.56 82 LEU A CA 1
ATOM 656 C C . LEU A 1 82 ? 29.266 -18.25 -14.891 1 95.56 82 LEU A C 1
ATOM 658 O O . LEU A 1 82 ? 29.203 -19.312 -15.516 1 95.56 82 LEU A O 1
ATOM 662 N N . GLY A 1 83 ? 30.016 -17.328 -15.266 1 92.5 83 GLY A N 1
ATOM 663 C CA . GLY A 1 83 ? 30.641 -17.266 -16.578 1 92.5 83 GLY A CA 1
ATOM 664 C C . GLY A 1 83 ? 31.641 -18.375 -16.812 1 92.5 83 GLY A C 1
ATOM 665 O O . GLY A 1 83 ? 31.969 -18.703 -17.969 1 92.5 83 GLY A O 1
ATOM 666 N N . GLU A 1 84 ? 32.156 -18.938 -15.82 1 90.62 84 GLU A N 1
ATOM 667 C CA . GLU A 1 84 ? 33.125 -20 -15.961 1 90.62 84 GLU A CA 1
ATOM 668 C C . GLU A 1 84 ? 32.5 -21.297 -16.453 1 90.62 84 GLU A C 1
ATOM 670 O O . GLU A 1 84 ? 33.094 -22.062 -17.203 1 90.62 84 GLU A O 1
ATOM 675 N N . HIS A 1 85 ? 31.312 -21.5 -16.125 1 91.81 85 HIS A N 1
ATOM 676 C CA . HIS A 1 85 ? 30.688 -22.797 -16.359 1 91.81 85 HIS A CA 1
ATOM 677 C C . HIS A 1 85 ? 29.531 -22.672 -17.344 1 91.81 85 HIS A C 1
ATOM 679 O O . HIS A 1 85 ? 29.094 -23.688 -17.906 1 91.81 85 HIS A O 1
ATOM 685 N N . TYR A 1 86 ? 29.094 -21.422 -17.547 1 95.06 86 TYR A N 1
ATOM 686 C CA . TYR A 1 86 ? 27.891 -21.281 -18.359 1 95.06 86 TYR A CA 1
ATOM 687 C C . TYR A 1 86 ? 28.062 -20.172 -19.391 1 95.06 86 TYR A C 1
ATOM 689 O O . TYR A 1 86 ? 28.797 -19.219 -19.172 1 95.06 86 TYR A O 1
ATOM 697 N N . ASN A 1 87 ? 27.391 -20.391 -20.5 1 94.94 87 ASN A N 1
ATOM 698 C CA . ASN A 1 87 ? 27.109 -19.297 -21.422 1 94.94 87 ASN A CA 1
ATOM 699 C C . ASN A 1 87 ? 25.891 -18.5 -20.984 1 94.94 87 ASN A C 1
ATOM 701 O O . ASN A 1 87 ? 24.812 -19.062 -20.797 1 94.94 87 ASN A O 1
ATOM 705 N N . ILE A 1 88 ? 26.141 -17.25 -20.812 1 95.94 88 ILE A N 1
ATOM 706 C CA . ILE A 1 88 ? 25.062 -16.391 -20.344 1 95.94 88 ILE A CA 1
ATOM 707 C C . ILE A 1 88 ? 24.344 -15.766 -21.547 1 95.94 88 ILE A C 1
ATOM 709 O O . ILE A 1 88 ? 24.922 -14.945 -22.266 1 95.94 88 ILE A O 1
ATOM 713 N N . CYS A 1 89 ? 23.109 -16.109 -21.75 1 96.56 89 CYS A N 1
ATOM 714 C CA . CYS A 1 89 ? 22.312 -15.602 -22.859 1 96.56 89 CYS A CA 1
ATOM 715 C C . CYS A 1 89 ? 21.203 -14.703 -22.359 1 96.56 89 CYS A C 1
ATOM 717 O O . CYS A 1 89 ? 20.312 -15.141 -21.609 1 96.56 89 CYS A O 1
ATOM 719 N N . GLU A 1 90 ? 21.234 -13.5 -22.812 1 96.31 90 GLU A N 1
ATOM 720 C CA . GLU A 1 90 ? 20.219 -12.523 -22.422 1 96.31 90 GLU A CA 1
ATOM 721 C C . GLU A 1 90 ? 19.156 -12.375 -23.516 1 96.31 90 GLU A C 1
ATOM 723 O O . GLU A 1 90 ? 19.484 -12.188 -24.688 1 96.31 90 GLU A O 1
ATOM 728 N N . SER A 1 91 ? 17.922 -12.516 -23.125 1 97.19 91 SER A N 1
ATOM 729 C CA . SER A 1 91 ? 16.812 -12.281 -24.047 1 97.19 91 SER A CA 1
ATOM 730 C C . SER A 1 91 ? 15.812 -11.281 -23.469 1 97.19 91 SER A C 1
ATOM 732 O O . SER A 1 91 ? 15.156 -11.562 -22.469 1 97.19 91 SER A O 1
ATOM 734 N N . LEU A 1 92 ? 15.625 -10.141 -24.109 1 96.19 92 LEU A N 1
ATOM 735 C CA . LEU A 1 92 ? 14.672 -9.117 -23.688 1 96.19 92 LEU A CA 1
ATOM 736 C C . LEU A 1 92 ? 13.312 -9.328 -24.344 1 96.19 92 LEU A C 1
ATOM 738 O O . LEU A 1 92 ? 13.234 -9.594 -25.547 1 96.19 92 LEU A O 1
ATOM 742 N N . THR A 1 93 ? 12.305 -9.234 -23.484 1 95.88 93 THR A N 1
ATOM 743 C CA . THR A 1 93 ? 10.961 -9.352 -24.062 1 95.88 93 THR A CA 1
ATOM 744 C C . THR A 1 93 ? 10.555 -8.055 -24.75 1 95.88 93 THR A C 1
ATOM 746 O O . THR A 1 93 ? 10.984 -6.973 -24.359 1 95.88 93 THR A O 1
ATOM 749 N N . SER A 1 94 ? 9.688 -8.18 -25.734 1 92 94 SER A N 1
ATOM 750 C CA . SER A 1 94 ? 9.234 -7.016 -26.484 1 92 94 SER A CA 1
ATOM 751 C C . SER A 1 94 ? 7.777 -6.684 -26.172 1 92 94 SER A C 1
ATOM 753 O O . SER A 1 94 ? 7.273 -5.633 -26.578 1 92 94 SER A O 1
ATOM 755 N N . GLY A 1 95 ? 7.051 -7.547 -25.5 1 89.25 95 GLY A N 1
ATOM 756 C CA . GLY A 1 95 ? 5.652 -7.352 -25.156 1 89.25 95 GLY A CA 1
ATOM 757 C C . GLY A 1 95 ? 5.039 -8.539 -24.438 1 89.25 95 GLY A C 1
ATOM 758 O O . GLY A 1 95 ? 5.734 -9.516 -24.125 1 89.25 95 GLY A O 1
ATOM 759 N N . PRO A 1 96 ? 3.703 -8.398 -24.312 1 88.25 96 PRO A N 1
ATOM 760 C CA . PRO A 1 96 ? 3.018 -9.484 -23.609 1 88.25 96 PRO A CA 1
ATOM 761 C C . PRO A 1 96 ? 3.143 -10.828 -24.328 1 88.25 96 PRO A C 1
ATOM 763 O O . PRO A 1 96 ? 3.086 -10.883 -25.547 1 88.25 96 PRO A O 1
ATOM 766 N N . CYS A 1 97 ? 3.396 -11.953 -23.625 1 92.38 97 CYS A N 1
ATOM 767 C CA . CYS A 1 97 ? 3.402 -13.344 -24.062 1 92.38 97 CYS A CA 1
ATOM 768 C C . CYS A 1 97 ? 4.688 -13.664 -24.812 1 92.38 97 CYS A C 1
ATOM 770 O O . CYS A 1 97 ? 4.914 -14.82 -25.203 1 92.38 97 CYS A O 1
ATOM 772 N N . HIS A 1 98 ? 5.57 -12.742 -24.969 1 96.62 98 HIS A N 1
ATOM 773 C CA . HIS A 1 98 ? 6.801 -13.016 -25.703 1 96.62 98 HIS A CA 1
ATOM 774 C C . HIS A 1 98 ? 7.723 -13.938 -24.922 1 96.62 98 HIS A C 1
ATOM 776 O O . HIS A 1 98 ? 8.469 -14.727 -25.5 1 96.62 98 HIS A O 1
ATOM 782 N N . ALA A 1 99 ? 7.68 -13.852 -23.641 1 98 99 ALA A N 1
ATOM 783 C CA . ALA A 1 99 ? 8.508 -14.719 -22.797 1 98 99 ALA A CA 1
ATOM 784 C C . ALA A 1 99 ? 8.18 -16.188 -23.031 1 98 99 ALA A C 1
ATOM 786 O O . ALA A 1 99 ? 9.039 -17.062 -22.875 1 98 99 ALA A O 1
ATOM 787 N N . ILE A 1 100 ? 6.957 -16.438 -23.406 1 98.12 100 ILE A N 1
ATOM 788 C CA . ILE A 1 100 ? 6.543 -17.797 -23.719 1 98.12 100 ILE A CA 1
ATOM 789 C C . ILE A 1 100 ? 7.336 -18.328 -24.906 1 98.12 100 ILE A C 1
ATOM 791 O O . ILE A 1 100 ? 7.922 -19.406 -24.844 1 98.12 100 ILE A O 1
ATOM 795 N N . ASP A 1 101 ? 7.402 -17.547 -25.922 1 97.75 101 ASP A N 1
ATOM 796 C CA . ASP A 1 101 ? 8.078 -17.938 -27.141 1 97.75 101 ASP A CA 1
ATOM 797 C C . ASP A 1 101 ? 9.586 -18.094 -26.922 1 97.75 101 ASP A C 1
ATOM 799 O O . ASP A 1 101 ? 10.195 -19.062 -27.391 1 97.75 101 ASP A O 1
ATOM 803 N N . ILE A 1 102 ? 10.109 -17.172 -26.219 1 98.19 102 ILE A N 1
ATOM 804 C CA . ILE A 1 102 ? 11.539 -17.234 -25.906 1 98.19 102 ILE A CA 1
ATOM 805 C C . ILE A 1 102 ? 11.852 -18.531 -25.172 1 98.19 102 ILE A C 1
ATOM 807 O O . ILE A 1 102 ? 12.844 -19.203 -25.469 1 98.19 102 ILE A O 1
ATOM 811 N N . THR A 1 103 ? 11.047 -18.828 -24.266 1 98.62 103 THR A N 1
ATOM 812 C CA . THR A 1 103 ? 11.25 -20.016 -23.453 1 98.62 103 THR A CA 1
ATOM 813 C C . THR A 1 103 ? 11.188 -21.281 -24.297 1 98.62 103 THR A C 1
ATOM 815 O O . THR A 1 103 ? 12.055 -22.141 -24.203 1 98.62 103 THR A O 1
ATOM 818 N N . ARG A 1 104 ? 10.188 -21.391 -25.125 1 97.62 104 ARG A N 1
ATOM 819 C CA . ARG A 1 104 ? 10.031 -22.547 -25.984 1 97.62 104 ARG A CA 1
ATOM 820 C C . ARG A 1 104 ? 11.242 -22.719 -26.891 1 97.62 104 ARG A C 1
ATOM 822 O O . ARG A 1 104 ? 11.766 -23.828 -27.047 1 97.62 104 ARG A O 1
ATOM 829 N N . GLU A 1 105 ? 11.648 -21.625 -27.438 1 96.81 105 GLU A N 1
ATOM 830 C CA . GLU A 1 105 ? 12.812 -21.672 -28.312 1 96.81 105 GLU A CA 1
ATOM 831 C C . GLU A 1 105 ? 14.062 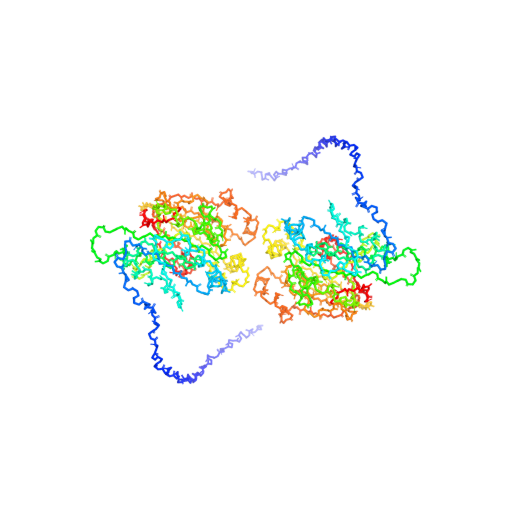-22.094 -27.547 1 96.81 105 GLU A C 1
ATOM 833 O O . GLU A 1 105 ? 14.836 -22.938 -28.031 1 96.81 105 GLU A O 1
ATOM 838 N N . ALA A 1 106 ? 14.25 -21.547 -26.391 1 97.19 106 ALA A N 1
ATOM 839 C CA . ALA A 1 106 ? 15.406 -21.891 -25.578 1 97.19 106 ALA A CA 1
ATOM 840 C C . ALA A 1 106 ? 15.43 -23.375 -25.25 1 97.19 106 ALA A C 1
ATOM 842 O O . ALA A 1 106 ? 16.484 -24.016 -25.312 1 97.19 106 ALA A O 1
ATOM 843 N N . ILE A 1 107 ? 14.328 -23.922 -24.922 1 96.69 107 ILE A N 1
ATOM 844 C CA . ILE A 1 107 ? 14.234 -25.344 -24.578 1 96.69 107 ILE A CA 1
ATOM 845 C C . ILE A 1 107 ? 14.547 -26.188 -25.812 1 96.69 107 ILE A C 1
ATOM 847 O O . ILE A 1 107 ? 15.328 -27.125 -25.75 1 96.69 107 ILE A O 1
ATOM 851 N N . ARG A 1 108 ? 13.93 -25.812 -26.938 1 94.62 108 ARG A N 1
ATOM 852 C CA . ARG A 1 108 ? 14.141 -26.562 -28.172 1 94.62 108 ARG A CA 1
ATOM 853 C C . ARG A 1 108 ? 15.617 -26.547 -28.578 1 94.62 108 ARG A C 1
ATOM 855 O O . ARG A 1 108 ? 16.125 -27.531 -29.125 1 94.62 108 ARG A O 1
ATOM 862 N N . GLU A 1 109 ? 16.266 -25.453 -28.203 1 93.5 109 GLU A N 1
ATOM 863 C CA . GLU A 1 109 ? 17.672 -25.297 -28.547 1 93.5 109 GLU A CA 1
ATOM 864 C C . GLU A 1 109 ? 18.562 -25.969 -27.516 1 93.5 109 GLU A C 1
ATOM 866 O O . GLU A 1 109 ? 19.797 -25.969 -27.656 1 93.5 109 GLU A O 1
ATOM 871 N N . GLY A 1 110 ? 17.969 -26.484 -26.438 1 93.19 110 GLY A N 1
ATOM 872 C CA . GLY A 1 110 ? 18.719 -27.312 -25.484 1 93.19 110 GLY A CA 1
ATOM 873 C C . GLY A 1 110 ? 19.312 -26.516 -24.344 1 93.19 110 GLY A C 1
ATOM 874 O O . GLY A 1 110 ? 20.344 -26.891 -23.781 1 93.19 110 GLY A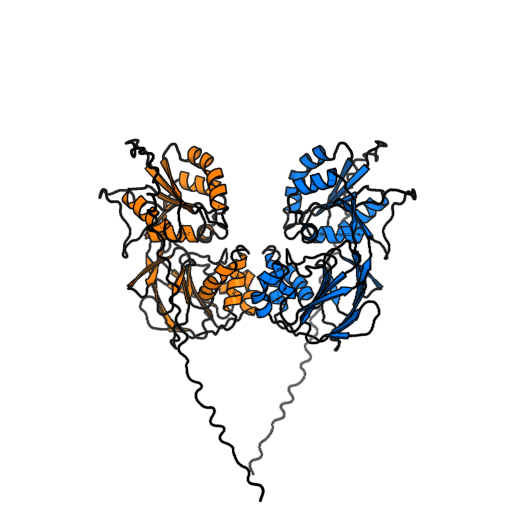 O 1
ATOM 875 N N . ALA A 1 111 ? 18.75 -25.422 -23.969 1 95.56 111 ALA A N 1
ATOM 876 C CA . ALA A 1 111 ? 19.219 -24.625 -22.844 1 95.56 111 ALA A CA 1
ATOM 877 C C . ALA A 1 111 ? 19.234 -25.453 -21.562 1 95.56 111 ALA A C 1
ATOM 879 O O . ALA A 1 111 ? 18.328 -26.266 -21.328 1 95.56 111 ALA A O 1
ATOM 880 N N . ASP A 1 112 ? 20.266 -25.188 -20.812 1 95.56 112 ASP A N 1
ATOM 881 C CA . ASP A 1 112 ? 20.344 -25.859 -19.516 1 95.56 112 ASP A CA 1
ATOM 882 C C . ASP A 1 112 ? 19.266 -25.344 -18.562 1 95.56 112 ASP A C 1
ATOM 884 O O . ASP A 1 112 ? 18.688 -26.125 -17.797 1 95.56 112 ASP A O 1
ATOM 888 N N . ALA A 1 113 ? 19.094 -24.062 -18.641 1 97.69 113 ALA A N 1
ATOM 889 C CA . ALA A 1 113 ? 18.047 -23.453 -17.812 1 97.69 113 ALA A CA 1
ATOM 890 C C . ALA A 1 113 ? 17.5 -22.203 -18.469 1 97.69 113 ALA A C 1
ATOM 892 O O . ALA A 1 113 ? 18.188 -21.547 -19.25 1 97.69 113 ALA A O 1
ATOM 893 N N . VAL A 1 114 ? 16.281 -21.938 -18.188 1 98.56 114 VAL A N 1
ATOM 894 C CA . VAL A 1 114 ? 15.633 -20.672 -18.516 1 98.56 114 VAL A CA 1
ATOM 895 C C . VAL A 1 114 ? 15.289 -19.922 -17.234 1 98.56 114 VAL A C 1
ATOM 897 O O . VAL A 1 114 ? 14.641 -20.484 -16.344 1 98.56 114 VAL A O 1
ATOM 900 N N . ILE A 1 115 ? 15.711 -18.656 -17.109 1 98.5 115 ILE A N 1
ATOM 901 C CA . ILE A 1 115 ? 15.609 -17.922 -15.859 1 98.5 115 ILE A CA 1
ATOM 902 C C . ILE A 1 115 ? 14.867 -16.609 -16.094 1 98.5 115 ILE A C 1
ATOM 904 O O . ILE A 1 115 ? 15.43 -15.656 -16.625 1 98.5 115 ILE A O 1
ATOM 908 N N . PRO A 1 116 ? 13.586 -16.547 -15.711 1 97.88 116 PRO A N 1
ATOM 909 C CA . PRO A 1 116 ? 12.898 -15.258 -15.766 1 97.88 116 PRO A CA 1
ATOM 910 C C . PRO A 1 116 ? 13.516 -14.219 -14.836 1 97.88 116 PRO A C 1
ATOM 912 O O . PRO A 1 116 ? 13.859 -14.531 -13.695 1 97.88 116 PRO A O 1
ATOM 915 N N . VAL A 1 117 ? 13.672 -13.039 -15.352 1 96.56 117 VAL A N 1
ATOM 916 C CA . VAL A 1 117 ? 14.156 -11.883 -14.609 1 96.56 117 VAL A CA 1
ATOM 917 C C . VAL A 1 117 ? 13.086 -10.789 -14.602 1 96.56 117 VAL A C 1
ATOM 919 O O . VAL A 1 117 ? 12.938 -10.047 -15.578 1 96.56 117 VAL A O 1
ATOM 922 N N . GLY A 1 118 ? 12.398 -10.727 -13.531 1 93.19 118 GLY A N 1
ATOM 923 C CA . GLY A 1 118 ? 11.297 -9.781 -13.445 1 93.19 118 GLY A CA 1
ATOM 924 C C . GLY A 1 118 ? 10.289 -10.133 -12.367 1 93.19 118 GLY A C 1
ATOM 925 O O . GLY A 1 118 ? 10.664 -10.617 -11.297 1 93.19 118 GLY A O 1
ATOM 926 N N . GLY A 1 119 ? 9.078 -9.781 -12.633 1 90.88 119 GLY A N 1
ATOM 927 C CA . GLY A 1 119 ? 8.031 -10.023 -11.656 1 90.88 119 GLY A CA 1
ATOM 928 C C . GLY A 1 119 ? 7.285 -11.32 -11.891 1 90.88 119 GLY A C 1
ATOM 929 O O . GLY A 1 119 ? 7.723 -12.164 -12.672 1 90.88 119 GLY A O 1
ATOM 930 N N . ASP A 1 120 ? 6.156 -11.422 -11.195 1 92.25 120 ASP A N 1
ATOM 931 C CA . ASP A 1 120 ? 5.332 -12.633 -11.25 1 92.25 120 ASP A CA 1
ATOM 932 C C . ASP A 1 120 ? 4.758 -12.844 -12.641 1 92.25 120 ASP A C 1
ATOM 934 O O . ASP A 1 120 ? 4.574 -13.984 -13.078 1 92.25 120 ASP A O 1
ATOM 938 N N . GLY A 1 121 ? 4.469 -11.789 -13.352 1 92.88 121 GLY A N 1
ATOM 939 C CA . GLY A 1 121 ? 3.979 -11.922 -14.719 1 92.88 121 GLY A CA 1
ATOM 940 C C . GLY A 1 121 ? 4.98 -12.57 -15.648 1 92.88 121 GLY A C 1
ATOM 941 O O . GLY A 1 121 ? 4.625 -13.453 -16.438 1 92.88 121 GLY A O 1
ATOM 942 N N . THR A 1 122 ? 6.195 -12.109 -15.578 1 95.06 122 THR A N 1
ATOM 943 C CA . THR A 1 122 ? 7.258 -12.703 -16.391 1 95.06 122 THR A CA 1
ATOM 944 C C . THR A 1 122 ? 7.449 -14.172 -16.031 1 95.06 122 THR A C 1
ATOM 946 O O . THR A 1 122 ? 7.574 -15.016 -16.922 1 95.06 122 THR A O 1
ATOM 949 N N . PHE A 1 123 ? 7.445 -14.43 -14.789 1 96.94 123 PHE A N 1
ATOM 950 C CA . PHE A 1 123 ? 7.578 -15.797 -14.32 1 96.94 123 PHE A CA 1
ATOM 951 C C . PHE A 1 123 ? 6.461 -16.672 -14.867 1 96.94 123 PHE A C 1
ATOM 953 O O . PHE A 1 123 ? 6.711 -17.781 -15.367 1 96.94 123 PHE A O 1
ATOM 960 N N . HIS A 1 124 ? 5.309 -16.203 -14.828 1 97.31 124 HIS A N 1
ATOM 961 C CA . HIS A 1 124 ? 4.137 -16.906 -15.336 1 97.31 124 HIS A CA 1
ATOM 962 C C . HIS A 1 124 ? 4.293 -17.234 -16.812 1 97.31 124 HIS A C 1
ATOM 964 O O . HIS A 1 124 ? 4.023 -18.375 -17.234 1 97.31 124 HIS A O 1
ATOM 970 N N . GLU A 1 125 ? 4.68 -16.312 -17.594 1 97.69 125 GLU A N 1
ATOM 971 C CA . GLU A 1 125 ? 4.848 -16.531 -19.016 1 97.69 125 GLU A CA 1
ATOM 972 C C . GLU A 1 125 ? 5.898 -17.609 -19.297 1 97.69 125 GLU A C 1
ATOM 974 O O . GLU A 1 125 ? 5.695 -18.484 -20.125 1 97.69 125 GLU A O 1
ATOM 979 N N . VAL A 1 126 ? 7.004 -17.484 -18.531 1 98.5 126 VAL A N 1
ATOM 980 C CA . VAL A 1 126 ? 8.07 -18.469 -18.734 1 98.5 126 VAL A CA 1
ATOM 981 C C . VAL A 1 126 ? 7.566 -19.859 -18.375 1 98.5 126 VAL A C 1
ATOM 983 O O . VAL A 1 126 ? 7.828 -20.828 -19.094 1 98.5 126 VAL A O 1
ATOM 986 N N . VAL A 1 127 ? 6.828 -20 -17.312 1 98.56 127 VAL A N 1
ATOM 987 C CA . VAL A 1 127 ? 6.258 -21.281 -16.906 1 98.56 127 VAL A CA 1
ATOM 988 C C . VAL A 1 127 ? 5.375 -21.828 -18.031 1 98.56 127 VAL A C 1
ATOM 990 O O . VAL A 1 127 ? 5.465 -23.016 -18.391 1 98.56 127 VAL A O 1
ATOM 993 N N . ASN A 1 128 ? 4.543 -21.031 -18.578 1 98.19 128 ASN A N 1
ATOM 994 C CA . ASN A 1 128 ? 3.676 -21.469 -19.672 1 98.19 128 ASN A CA 1
ATOM 995 C C . ASN A 1 128 ? 4.48 -21.875 -20.906 1 98.19 128 ASN A C 1
ATOM 997 O O . ASN A 1 128 ? 4.055 -22.734 -21.672 1 98.19 128 ASN A O 1
ATOM 1001 N N . GLY A 1 129 ? 5.648 -21.328 -21.062 1 98.44 129 GLY A N 1
ATOM 1002 C CA . GLY A 1 129 ? 6.523 -21.656 -22.172 1 98.44 129 GLY A CA 1
ATOM 1003 C C . GLY A 1 129 ? 7.098 -23.062 -22.094 1 98.44 129 GLY A C 1
ATOM 1004 O O . GLY A 1 129 ? 7.602 -23.594 -23.078 1 98.44 129 GLY A O 1
ATOM 1005 N N . PHE A 1 130 ? 7.066 -23.656 -20.984 1 98.19 130 PHE A N 1
ATOM 1006 C CA . PHE A 1 130 ? 7.57 -25.016 -20.812 1 98.19 130 PHE A CA 1
ATOM 1007 C C . PHE A 1 130 ? 6.609 -26.031 -21.422 1 98.19 130 PHE A C 1
ATOM 1009 O O . PHE A 1 130 ? 6.934 -27.219 -21.516 1 98.19 130 PHE A O 1
ATOM 1016 N N . PHE A 1 131 ? 5.441 -25.531 -21.797 1 97.38 131 PHE A N 1
ATOM 1017 C CA . PHE A 1 131 ? 4.426 -26.422 -22.344 1 97.38 131 PHE A CA 1
ATOM 1018 C C . PHE A 1 131 ? 3.961 -25.938 -23.719 1 97.38 131 PHE A C 1
ATOM 1020 O O . PHE A 1 131 ? 4.004 -24.734 -24.016 1 97.38 131 PHE A O 1
ATOM 1027 N N . TRP A 1 132 ? 3.498 -26.844 -24.5 1 93.94 132 TRP A N 1
ATOM 1028 C CA . TRP A 1 132 ? 2.896 -26.594 -25.812 1 93.94 132 TRP A CA 1
ATOM 1029 C C . TRP A 1 132 ? 1.877 -27.672 -26.156 1 93.94 132 TRP A C 1
ATOM 1031 O O . TRP A 1 132 ? 2.189 -28.875 -26.109 1 93.94 132 TRP A O 1
ATOM 1041 N N . ASP A 1 133 ? 0.668 -27.266 -26.453 1 90.31 133 ASP A N 1
ATOM 1042 C CA . ASP A 1 133 ? -0.417 -28.156 -26.844 1 90.31 133 ASP A CA 1
ATOM 1043 C C . ASP A 1 133 ? -0.636 -29.25 -25.797 1 90.31 133 ASP A C 1
ATOM 1045 O O . ASP A 1 133 ? -0.681 -30.438 -26.125 1 90.31 133 ASP A O 1
ATOM 1049 N N . GLY A 1 134 ? -0.529 -28.859 -24.578 1 91 134 GLY A N 1
ATOM 1050 C CA . GLY A 1 134 ? -0.889 -29.75 -23.484 1 91 134 GLY A CA 1
ATOM 1051 C C . GLY A 1 134 ? 0.247 -30.656 -23.062 1 91 134 GLY A C 1
ATOM 1052 O O . GLY A 1 134 ? 0.071 -31.516 -22.188 1 91 134 GLY A O 1
ATOM 1053 N N . LYS A 1 135 ? 1.435 -30.453 -23.656 1 93.69 135 LYS A N 1
ATOM 1054 C CA . LYS A 1 135 ? 2.572 -31.312 -23.344 1 93.69 135 LYS A CA 1
ATOM 1055 C C . LYS A 1 135 ? 3.818 -30.5 -23.031 1 93.69 135 LYS A C 1
ATOM 1057 O O . LYS A 1 135 ? 3.949 -29.359 -23.5 1 93.69 135 LYS A O 1
ATOM 1062 N N . PRO A 1 136 ? 4.727 -31.109 -22.234 1 95.19 136 PRO A N 1
ATOM 1063 C CA . PRO A 1 136 ? 6 -30.406 -22.031 1 95.19 136 PRO A CA 1
ATOM 1064 C C . PRO A 1 136 ? 6.789 -30.234 -23.328 1 95.19 136 PRO A C 1
ATOM 1066 O O . PRO A 1 136 ? 6.781 -31.109 -24.188 1 95.19 136 PRO A O 1
ATOM 1069 N N . VAL A 1 137 ? 7.406 -29.078 -23.469 1 95.44 137 VAL A N 1
ATOM 1070 C CA . VAL A 1 137 ? 8.289 -28.844 -24.609 1 95.44 137 VAL A CA 1
ATOM 1071 C C . VAL A 1 137 ? 9.586 -29.625 -24.422 1 95.44 137 VAL A C 1
ATOM 1073 O O . VAL A 1 137 ? 10.148 -29.656 -23.328 1 95.44 137 VAL A O 1
ATOM 1076 N N . VAL A 1 138 ? 10.102 -30.203 -25.531 1 91.5 138 VAL A N 1
ATOM 1077 C CA . VAL A 1 138 ? 11.312 -31.016 -25.453 1 91.5 138 VAL A CA 1
ATOM 1078 C C . VAL A 1 138 ? 12.359 -30.484 -26.438 1 91.5 138 VAL A C 1
ATOM 1080 O O . VAL A 1 138 ? 12.023 -29.781 -27.391 1 91.5 138 VAL A O 1
ATOM 1083 N N . ASN A 1 139 ? 13.562 -30.797 -26.016 1 89.56 139 ASN A N 1
ATOM 1084 C CA . ASN A 1 139 ? 14.664 -30.422 -26.891 1 89.56 139 ASN A CA 1
ATOM 1085 C C . ASN A 1 139 ? 14.602 -31.172 -28.234 1 89.56 139 ASN A C 1
ATOM 1087 O O . ASN A 1 139 ? 14.203 -32.344 -28.266 1 89.56 139 ASN A O 1
ATOM 1091 N N . ASN A 1 140 ? 15.031 -30.562 -29.359 1 81.12 140 ASN A N 1
ATOM 1092 C CA . ASN A 1 140 ? 14.969 -31.141 -30.703 1 81.12 140 ASN A CA 1
ATOM 1093 C C . ASN A 1 140 ? 16.031 -32.219 -30.891 1 81.12 140 ASN A C 1
ATOM 1095 O O . ASN A 1 140 ? 15.914 -33.062 -31.797 1 81.12 140 ASN A O 1
ATOM 1099 N N . ASP A 1 141 ? 17.172 -32.125 -30.328 1 67.69 141 ASP A N 1
ATOM 1100 C CA . ASP A 1 141 ? 18.297 -33.031 -30.609 1 67.69 141 ASP A CA 1
ATOM 1101 C C . ASP A 1 141 ? 18.031 -34.438 -30.016 1 67.69 141 ASP A C 1
ATOM 1103 O O . ASP A 1 141 ? 18.812 -35.344 -30.234 1 67.69 141 ASP A O 1
ATOM 1107 N N . GLY A 1 142 ? 16.766 -34.812 -29.734 1 56.78 142 GLY A N 1
ATOM 1108 C CA . GLY A 1 142 ? 16.344 -36.188 -29.406 1 56.78 142 GLY A CA 1
ATOM 1109 C C . GLY A 1 142 ? 17.141 -36.781 -28.281 1 56.78 142 GLY A C 1
ATOM 1110 O O . GLY A 1 142 ? 16.859 -37.906 -27.859 1 56.78 142 GLY A O 1
ATOM 1111 N N . GLU A 1 143 ? 18.453 -36.469 -28.156 1 50.34 143 GLU A N 1
ATOM 1112 C CA . GLU A 1 143 ? 19.266 -37.188 -27.172 1 50.34 143 GLU A CA 1
ATOM 1113 C C . GLU A 1 143 ? 18.672 -37.031 -25.766 1 50.34 143 GLU A C 1
ATOM 1115 O O . GLU A 1 143 ? 17.953 -36.094 -25.484 1 50.34 143 GLU A O 1
ATOM 1120 N N . VAL A 1 144 ? 18.656 -38.156 -25.109 1 51.56 144 VAL A N 1
ATOM 1121 C CA . VAL A 1 144 ? 18.281 -38.312 -23.703 1 51.56 144 VAL A CA 1
ATOM 1122 C C . VAL A 1 144 ? 18.734 -37.062 -22.922 1 51.56 144 VAL A C 1
ATOM 1124 O O . VAL A 1 144 ? 19.875 -37.031 -22.438 1 51.56 144 VAL A O 1
ATOM 1127 N N . HIS A 1 145 ? 18.734 -35.875 -23.5 1 57 145 HIS A N 1
ATOM 1128 C CA . HIS A 1 145 ? 19.328 -34.688 -22.906 1 57 145 HIS A CA 1
ATOM 1129 C C . HIS A 1 145 ? 18.562 -34.25 -21.656 1 57 145 HIS A C 1
ATOM 1131 O O . HIS A 1 145 ? 17.406 -34.625 -21.469 1 57 145 HIS A O 1
ATOM 1137 N N . LYS A 1 146 ? 19.391 -33.719 -20.734 1 70.88 146 LYS A N 1
ATOM 1138 C CA . LYS A 1 146 ? 19.047 -33.094 -19.453 1 70.88 146 LYS A CA 1
ATOM 1139 C C . LYS A 1 146 ? 17.953 -32.031 -19.625 1 70.88 146 LYS A C 1
ATOM 1141 O O . LYS A 1 146 ? 17.969 -31.266 -20.578 1 70.88 146 LYS A O 1
ATOM 1146 N N . SER A 1 147 ? 16.844 -32.281 -18.984 1 87.81 147 SER A N 1
ATOM 1147 C CA . SER A 1 147 ? 15.703 -31.375 -19 1 87.81 147 SER A CA 1
ATOM 1148 C C . SER A 1 147 ? 16.141 -29.953 -18.688 1 87.81 147 SER A C 1
ATOM 1150 O O . SER A 1 147 ? 17.078 -29.734 -17.922 1 87.81 147 SER A O 1
ATOM 1152 N N . THR A 1 148 ? 15.625 -29.062 -19.453 1 95.56 148 THR A N 1
ATOM 1153 C CA . THR A 1 148 ? 15.836 -27.641 -19.172 1 95.56 148 THR A CA 1
ATOM 1154 C C . THR A 1 148 ? 15.203 -27.266 -17.844 1 95.56 148 THR A C 1
ATOM 1156 O O . THR A 1 148 ? 14.047 -27.578 -17.578 1 95.56 148 THR A O 1
ATOM 1159 N N . ALA A 1 149 ? 16 -26.625 -17 1 97.56 149 ALA A N 1
ATOM 1160 C CA . ALA A 1 149 ? 15.5 -26.234 -15.68 1 97.56 149 ALA A CA 1
ATOM 1161 C C . ALA A 1 149 ? 14.922 -24.828 -15.703 1 97.56 149 ALA A C 1
ATOM 1163 O O . ALA A 1 149 ? 15.25 -24.031 -16.578 1 97.56 149 ALA A O 1
ATOM 1164 N N . LEU A 1 150 ? 14.047 -24.625 -14.773 1 98.44 150 LEU A N 1
ATOM 1165 C CA . LEU A 1 150 ? 13.5 -23.297 -14.508 1 98.44 150 LEU A CA 1
ATOM 1166 C C . LEU A 1 150 ? 14.258 -22.625 -13.375 1 98.44 150 LEU A C 1
ATOM 1168 O O . LEU A 1 150 ? 14.516 -23.234 -12.336 1 98.44 150 LEU A O 1
ATOM 1172 N N . GLY A 1 151 ? 14.742 -21.391 -13.57 1 97.88 151 GLY A N 1
ATOM 1173 C CA . GLY A 1 151 ? 15.289 -20.562 -12.508 1 97.88 151 GLY A CA 1
ATOM 1174 C C . GLY A 1 151 ? 14.406 -19.375 -12.172 1 97.88 151 GLY A C 1
ATOM 1175 O O . GLY A 1 151 ? 13.258 -19.297 -12.602 1 97.88 151 GLY A O 1
ATOM 1176 N N . LEU A 1 152 ? 14.969 -18.484 -11.305 1 97.19 152 LEU A N 1
ATOM 1177 C CA . LEU A 1 152 ? 14.188 -17.312 -10.961 1 97.19 152 LEU A CA 1
ATOM 1178 C C . LEU A 1 152 ? 15.07 -16.234 -10.336 1 97.19 152 LEU A C 1
ATOM 1180 O O . LEU A 1 152 ? 15.828 -16.5 -9.398 1 97.19 152 LEU A O 1
ATOM 1184 N N . ILE A 1 153 ? 15.055 -15.094 -10.93 1 96.38 153 ILE A N 1
ATOM 1185 C CA . ILE A 1 153 ? 15.594 -13.875 -10.328 1 96.38 153 ILE A CA 1
ATOM 1186 C C . ILE A 1 153 ? 14.484 -12.852 -10.141 1 96.38 153 ILE A C 1
ATOM 1188 O O . ILE A 1 153 ? 14.117 -12.141 -11.086 1 96.38 153 ILE A O 1
ATOM 1192 N N . PRO A 1 154 ? 13.992 -12.773 -8.969 1 94.19 154 PRO A N 1
ATOM 1193 C CA . PRO A 1 154 ? 12.859 -11.875 -8.734 1 94.19 154 PRO A CA 1
ATOM 1194 C C . PRO A 1 154 ? 13.281 -10.414 -8.633 1 94.19 154 PRO A C 1
ATOM 1196 O O . PRO A 1 154 ? 14.047 -10.047 -7.742 1 94.19 154 PRO A O 1
ATOM 1199 N N . LEU A 1 155 ? 12.797 -9.578 -9.547 1 90.75 155 LEU A N 1
ATOM 1200 C CA . LEU A 1 155 ? 13.062 -8.148 -9.508 1 90.75 155 LEU A CA 1
ATOM 1201 C C . LEU A 1 155 ? 11.758 -7.355 -9.445 1 90.75 155 LEU A C 1
ATOM 1203 O O . LEU A 1 155 ? 11.781 -6.121 -9.445 1 90.75 155 LEU A O 1
ATOM 1207 N N . GLY A 1 156 ? 10.68 -8.102 -9.359 1 82.56 156 GLY A N 1
ATOM 1208 C CA . GLY A 1 156 ? 9.383 -7.449 -9.289 1 82.56 156 GLY A CA 1
ATOM 1209 C C . GLY A 1 156 ? 8.977 -7.074 -7.875 1 82.56 156 GLY A C 1
ATOM 1210 O O . GLY A 1 156 ? 9.688 -7.379 -6.918 1 82.56 156 GLY A O 1
ATOM 1211 N N . THR A 1 157 ? 7.777 -6.418 -7.715 1 77.56 157 THR A N 1
ATOM 1212 C CA . THR A 1 157 ? 7.293 -5.922 -6.434 1 77.56 157 THR A CA 1
ATOM 1213 C C . THR A 1 157 ? 6.645 -7.047 -5.629 1 77.56 157 THR A C 1
ATOM 1215 O O . THR A 1 157 ? 6.699 -7.047 -4.398 1 77.56 157 THR A O 1
ATOM 1218 N N . GLY A 1 158 ? 6.094 -7.949 -6.156 1 81.81 158 GLY A N 1
ATOM 1219 C CA . GLY A 1 158 ? 5.375 -9.016 -5.477 1 81.81 158 GLY A CA 1
ATOM 1220 C C . GLY A 1 158 ? 6.242 -10.227 -5.184 1 81.81 158 GLY A C 1
ATOM 1221 O O . GLY A 1 158 ? 6.445 -10.586 -4.023 1 81.81 158 GLY A O 1
ATOM 1222 N N . SER A 1 159 ? 6.777 -10.891 -6.199 1 91.31 159 SER A N 1
ATOM 1223 C CA . SER A 1 159 ? 7.625 -12.078 -6.121 1 91.31 159 SER A CA 1
ATOM 1224 C C . SER A 1 159 ? 6.977 -13.164 -5.266 1 91.31 159 SER A C 1
ATOM 1226 O O . SER A 1 159 ? 7.617 -13.727 -4.375 1 91.31 159 SER A O 1
ATOM 1228 N N . ASP A 1 160 ? 5.773 -13.367 -5.551 1 95.75 160 ASP A N 1
ATOM 1229 C CA . ASP A 1 160 ? 4.938 -14.219 -4.707 1 95.75 160 ASP A CA 1
ATOM 1230 C C . ASP A 1 160 ? 5.41 -15.672 -4.75 1 95.75 160 ASP A C 1
ATOM 1232 O O . ASP A 1 160 ? 5.371 -16.375 -3.734 1 95.75 160 ASP A O 1
ATOM 1236 N N . PHE A 1 161 ? 5.852 -16.141 -5.891 1 97.06 161 PHE A N 1
ATOM 1237 C CA . PHE A 1 161 ? 6.285 -17.531 -5.961 1 97.06 161 PHE A CA 1
ATOM 1238 C C . PHE A 1 161 ? 7.539 -17.734 -5.121 1 97.06 161 PHE A C 1
ATOM 1240 O O . PHE A 1 161 ? 7.641 -18.734 -4.391 1 97.06 161 PHE A O 1
ATOM 1247 N N . ALA A 1 162 ? 8.5 -16.844 -5.23 1 96.31 162 ALA A N 1
ATOM 1248 C CA . ALA A 1 162 ? 9.727 -16.922 -4.441 1 96.31 162 ALA A CA 1
ATOM 1249 C C . ALA A 1 162 ? 9.422 -16.922 -2.947 1 96.31 162 ALA A C 1
ATOM 1251 O O . ALA A 1 162 ? 10.062 -17.641 -2.178 1 96.31 162 ALA A O 1
ATOM 1252 N N . ARG A 1 163 ? 8.406 -16.219 -2.578 1 95.56 163 ARG A N 1
ATOM 1253 C CA . ARG A 1 163 ? 8.016 -16.109 -1.175 1 95.56 163 ARG A CA 1
ATOM 1254 C C . ARG A 1 163 ? 7.605 -17.469 -0.617 1 95.56 163 ARG A C 1
ATOM 1256 O O . ARG A 1 163 ? 7.777 -17.734 0.575 1 95.56 163 ARG A O 1
ATOM 1263 N N . THR A 1 164 ? 7.074 -18.266 -1.428 1 96.94 164 THR A N 1
ATOM 1264 C CA . THR A 1 164 ? 6.637 -19.594 -1.015 1 96.94 164 THR A CA 1
ATOM 1265 C C . THR A 1 164 ? 7.812 -20.406 -0.475 1 96.94 164 THR A C 1
ATOM 1267 O O . THR A 1 164 ? 7.645 -21.219 0.438 1 96.94 164 THR A O 1
ATOM 1270 N N . PHE A 1 165 ? 8.984 -20.094 -0.981 1 95.56 165 PHE A N 1
ATOM 1271 C CA . PHE A 1 165 ? 10.18 -20.828 -0.583 1 95.56 165 PHE A CA 1
ATOM 1272 C C . PHE A 1 165 ? 10.953 -20.062 0.485 1 95.56 165 PHE A C 1
ATOM 1274 O O . PHE A 1 165 ? 12.031 -20.5 0.902 1 95.56 165 PHE A O 1
ATOM 1281 N N . GLY A 1 166 ? 10.445 -18.938 0.865 1 93.88 166 GLY A N 1
ATOM 1282 C CA . GLY A 1 166 ? 11.133 -18.109 1.843 1 93.88 166 GLY A CA 1
ATOM 1283 C C . GLY A 1 166 ? 12.281 -17.312 1.249 1 93.88 166 GLY A C 1
ATOM 1284 O O . GLY A 1 166 ? 13.172 -16.859 1.973 1 93.88 166 GLY A O 1
ATOM 1285 N N . TRP A 1 167 ? 12.305 -17.234 -0.06 1 93.62 167 TRP A N 1
ATOM 1286 C CA . TRP A 1 167 ? 13.352 -16.453 -0.72 1 93.62 167 TRP A CA 1
ATOM 1287 C C . TRP A 1 167 ? 13.07 -14.961 -0.633 1 93.62 167 TRP A C 1
ATOM 1289 O O . TRP A 1 167 ? 11.914 -14.539 -0.762 1 93.62 167 TRP A O 1
ATOM 1299 N N . ASN A 1 168 ? 14.102 -14.227 -0.399 1 87.81 168 ASN A N 1
ATOM 1300 C CA . ASN A 1 168 ? 13.945 -12.781 -0.422 1 87.81 168 ASN A CA 1
ATOM 1301 C C . ASN A 1 168 ? 14.18 -12.211 -1.818 1 87.81 168 ASN A C 1
ATOM 1303 O O . ASN A 1 168 ? 14.5 -12.953 -2.748 1 87.81 168 ASN A O 1
ATOM 1307 N N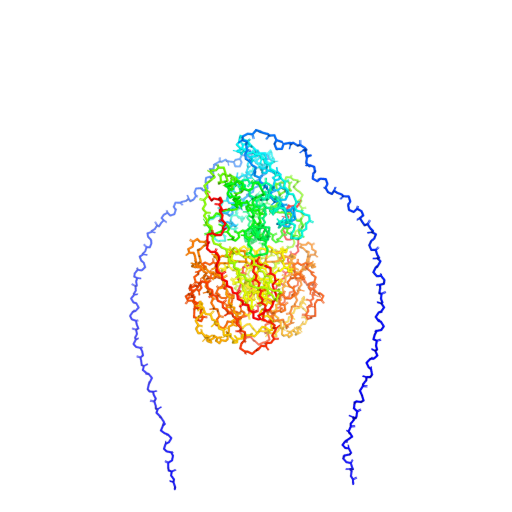 . ASN A 1 169 ? 13.984 -10.93 -1.977 1 86.88 169 ASN A N 1
ATOM 1308 C CA . ASN A 1 169 ? 14.109 -10.289 -3.281 1 86.88 169 ASN A CA 1
ATOM 1309 C C . ASN A 1 169 ? 15.523 -9.773 -3.521 1 86.88 169 ASN A C 1
ATOM 1311 O O . ASN A 1 169 ? 15.719 -8.82 -4.281 1 86.88 169 ASN A O 1
ATOM 1315 N N . ASN A 1 170 ? 16.469 -10.406 -2.943 1 90.94 170 ASN A N 1
ATOM 1316 C CA . ASN A 1 170 ? 17.875 -10.039 -3.17 1 90.94 170 ASN A CA 1
ATOM 1317 C C . ASN A 1 170 ? 18.438 -10.711 -4.418 1 90.94 170 ASN A C 1
ATOM 1319 O O . ASN A 1 170 ? 18.625 -11.93 -4.441 1 90.94 170 ASN A O 1
ATOM 1323 N N . PRO A 1 171 ? 18.719 -9.906 -5.387 1 94.31 171 PRO A N 1
ATOM 1324 C CA . PRO A 1 171 ? 19.156 -10.492 -6.652 1 94.31 171 PRO A CA 1
ATOM 1325 C C . PRO A 1 171 ? 20.484 -11.242 -6.527 1 94.31 171 PRO A C 1
ATOM 1327 O O . PRO A 1 171 ? 20.719 -12.211 -7.25 1 94.31 171 PRO A O 1
ATOM 1330 N N . ILE A 1 172 ? 21.344 -10.805 -5.621 1 95.06 172 ILE A N 1
ATOM 1331 C CA . ILE A 1 172 ? 22.625 -11.461 -5.422 1 95.06 172 ILE A CA 1
ATOM 1332 C C . ILE A 1 172 ? 22.406 -12.883 -4.902 1 95.06 172 ILE A C 1
ATOM 1334 O O . ILE A 1 172 ? 23.031 -13.828 -5.395 1 95.06 172 ILE A O 1
ATOM 1338 N N . GLU A 1 173 ? 21.484 -13.023 -4.035 1 95.5 173 GLU A N 1
ATOM 1339 C CA . GLU A 1 173 ? 21.172 -14.344 -3.5 1 95.5 173 GLU A CA 1
ATOM 1340 C C . GLU A 1 173 ? 20.578 -15.25 -4.578 1 95.5 173 GLU A C 1
ATOM 1342 O O . GLU A 1 173 ? 20.812 -16.453 -4.582 1 95.5 173 GLU A O 1
ATOM 1347 N N . ALA A 1 174 ? 19.797 -14.695 -5.406 1 96.62 174 ALA A N 1
ATOM 1348 C CA . ALA A 1 174 ? 19.219 -15.461 -6.504 1 96.62 174 ALA A CA 1
ATOM 1349 C C . ALA A 1 174 ? 20.297 -16 -7.43 1 96.62 174 ALA A C 1
ATOM 1351 O O . ALA A 1 174 ? 20.25 -17.172 -7.836 1 96.62 174 ALA A O 1
ATOM 1352 N N . VAL A 1 175 ? 21.312 -15.203 -7.734 1 96.69 175 VAL A N 1
ATOM 1353 C CA . VAL A 1 175 ? 22.422 -15.625 -8.586 1 96.69 175 VAL A CA 1
ATOM 1354 C C . VAL A 1 175 ? 23.203 -16.734 -7.895 1 96.69 175 VAL A C 1
ATOM 1356 O O . VAL A 1 175 ? 23.578 -17.719 -8.531 1 96.69 175 VAL A O 1
ATOM 1359 N N . ASP A 1 176 ? 23.359 -16.562 -6.617 1 96.19 176 ASP A N 1
ATOM 1360 C CA . ASP A 1 176 ? 24.062 -17.578 -5.855 1 96.19 176 ASP A CA 1
ATOM 1361 C C . ASP A 1 176 ? 23.312 -18.922 -5.895 1 96.19 176 ASP A C 1
ATOM 1363 O O . ASP A 1 176 ? 23.938 -19.984 -5.973 1 96.19 176 ASP A O 1
ATOM 1367 N N . ARG A 1 177 ? 22.047 -18.828 -5.844 1 96.25 177 ARG A N 1
ATOM 1368 C CA . ARG A 1 177 ? 21.234 -20.031 -5.934 1 96.25 177 ARG A CA 1
ATOM 1369 C C . ARG A 1 177 ? 21.406 -20.719 -7.285 1 96.25 177 ARG A C 1
ATOM 1371 O O . ARG A 1 177 ? 21.531 -21.938 -7.355 1 96.25 177 ARG A O 1
ATOM 1378 N N . ILE A 1 178 ? 21.422 -20.016 -8.312 1 96.38 178 ILE A N 1
ATOM 1379 C CA . ILE A 1 178 ? 21.609 -20.531 -9.656 1 96.38 178 ILE A CA 1
ATOM 1380 C C . ILE A 1 178 ? 22.984 -21.172 -9.773 1 96.38 178 ILE A C 1
ATOM 1382 O O . ILE A 1 178 ? 23.156 -22.234 -10.383 1 96.38 178 ILE A O 1
ATOM 1386 N N . ALA A 1 179 ? 23.953 -20.531 -9.188 1 95.88 179 ALA A N 1
ATOM 1387 C CA . ALA A 1 179 ? 25.328 -21.031 -9.234 1 95.88 179 ALA A CA 1
ATOM 1388 C C . ALA A 1 179 ? 25.438 -22.375 -8.523 1 95.88 179 ALA A C 1
ATOM 1390 O O . ALA A 1 179 ? 26.188 -23.25 -8.969 1 95.88 179 ALA A O 1
ATOM 1391 N N . LYS A 1 180 ? 24.797 -22.484 -7.426 1 94.81 180 LYS A N 1
ATOM 1392 C CA . LYS A 1 180 ? 24.812 -23.766 -6.715 1 94.81 180 LYS A CA 1
ATOM 1393 C C . LYS A 1 180 ? 24.25 -24.891 -7.582 1 94.81 180 LYS A C 1
ATOM 1395 O O . LYS A 1 180 ? 24.719 -26.016 -7.527 1 94.81 180 LYS A O 1
ATOM 1400 N N . GLY A 1 181 ? 23.172 -24.578 -8.258 1 93.44 181 GLY A N 1
ATOM 1401 C CA . GLY A 1 181 ? 22.688 -25.453 -9.305 1 93.44 181 GLY A CA 1
ATOM 1402 C C . GLY A 1 181 ? 21.875 -26.625 -8.781 1 93.44 181 GLY A C 1
ATOM 1403 O O . GLY A 1 181 ? 21.672 -27.609 -9.477 1 93.44 181 GLY A O 1
ATOM 1404 N N . LEU A 1 182 ? 21.438 -26.531 -7.559 1 95 182 LEU A N 1
ATOM 1405 C CA . LEU A 1 182 ? 20.578 -27.578 -7.027 1 95 182 LEU A CA 1
ATOM 1406 C C . LEU A 1 182 ? 19.203 -27.562 -7.684 1 95 182 LEU A C 1
ATOM 1408 O O . LEU A 1 182 ? 18.594 -26.484 -7.828 1 95 182 LEU A O 1
ATOM 1412 N N . ARG A 1 183 ? 18.75 -28.719 -8.125 1 95.81 183 ARG A N 1
ATOM 1413 C CA . ARG A 1 183 ? 17.5 -28.797 -8.859 1 95.81 183 ARG A CA 1
ATOM 1414 C C . ARG A 1 183 ? 16.484 -29.656 -8.109 1 95.81 183 ARG A C 1
ATOM 1416 O O . ARG A 1 183 ? 16.844 -30.641 -7.461 1 95.81 183 ARG A O 1
ATOM 1423 N N . SER A 1 184 ? 15.281 -29.266 -8.141 1 96.06 184 SER A N 1
ATOM 1424 C CA . SER A 1 184 ? 14.148 -30.031 -7.625 1 96.06 184 SER A CA 1
ATOM 1425 C C . SER A 1 184 ? 12.922 -29.875 -8.523 1 96.06 184 SER A C 1
ATOM 1427 O O . SER A 1 184 ? 12.789 -28.875 -9.234 1 96.06 184 SER A O 1
ATOM 1429 N N . ARG A 1 185 ? 12.086 -30.859 -8.5 1 97.12 185 ARG A N 1
ATOM 1430 C CA . ARG A 1 185 ? 10.898 -30.797 -9.344 1 97.12 185 ARG A CA 1
ATOM 1431 C C . ARG A 1 185 ? 9.758 -30.078 -8.633 1 97.12 185 ARG A C 1
ATOM 1433 O O . ARG A 1 185 ? 9.562 -30.266 -7.43 1 97.12 185 ARG A O 1
ATOM 1440 N N . ILE A 1 186 ? 9.008 -29.328 -9.391 1 98.19 186 ILE A N 1
ATOM 1441 C CA . ILE A 1 186 ? 7.859 -28.625 -8.828 1 98.19 186 ILE A CA 1
ATOM 1442 C C . ILE A 1 186 ? 6.602 -28.984 -9.609 1 98.19 186 ILE A C 1
ATOM 1444 O O . ILE A 1 186 ? 6.68 -29.375 -10.773 1 98.19 186 ILE A O 1
ATOM 1448 N N . ASP A 1 187 ? 5.527 -28.875 -8.898 1 98.75 187 ASP A N 1
ATOM 1449 C CA . ASP A 1 187 ? 4.215 -29.109 -9.492 1 98.75 187 ASP A CA 1
ATOM 1450 C C . ASP A 1 187 ? 3.711 -27.859 -10.219 1 98.75 187 ASP A C 1
ATOM 1452 O O . ASP A 1 187 ? 4.137 -26.75 -9.922 1 98.75 187 ASP A O 1
ATOM 1456 N N . ILE A 1 188 ? 2.855 -28.078 -11.219 1 98.81 188 ILE A N 1
ATOM 1457 C CA . ILE A 1 188 ? 2.221 -27 -11.961 1 98.81 188 ILE A CA 1
ATOM 1458 C C . ILE A 1 188 ? 0.709 -27.219 -12 1 98.81 188 ILE A C 1
ATOM 1460 O O . ILE A 1 188 ? 0.241 -28.344 -12.219 1 98.81 188 ILE A O 1
ATOM 1464 N N . GLY A 1 189 ? -0.025 -26.172 -11.664 1 98.81 189 GLY A N 1
ATOM 1465 C CA . GLY A 1 189 ? -1.467 -26.219 -11.844 1 98.81 189 GLY A CA 1
ATOM 1466 C C . GLY A 1 189 ? -1.892 -26.031 -13.289 1 98.81 189 GLY A C 1
ATOM 1467 O O . GLY A 1 189 ? -1.236 -25.297 -14.039 1 98.81 189 GLY A O 1
ATOM 1468 N N . VAL A 1 190 ? -3.018 -26.625 -13.602 1 98.5 190 VAL A N 1
ATOM 1469 C CA . VAL A 1 190 ? -3.547 -26.531 -14.961 1 98.5 190 VAL A CA 1
ATOM 1470 C C . VAL A 1 190 ? -5.023 -26.156 -14.914 1 98.5 190 VAL A C 1
ATOM 1472 O O . VAL A 1 190 ? -5.77 -26.641 -14.062 1 98.5 190 VAL A O 1
ATOM 1475 N N . VAL A 1 191 ? -5.402 -25.297 -15.773 1 97.88 191 VAL A N 1
ATOM 1476 C CA . VAL A 1 191 ? -6.809 -24.953 -15.938 1 97.88 191 VAL A CA 1
ATOM 1477 C C . VAL A 1 191 ? -7.207 -25.094 -17.406 1 97.88 191 VAL A C 1
ATOM 1479 O O . VAL A 1 191 ? -6.438 -24.719 -18.297 1 97.88 191 VAL A O 1
ATOM 1482 N N . ASN A 1 192 ? -8.305 -25.688 -17.609 1 93.88 192 ASN A N 1
ATOM 1483 C CA . ASN A 1 192 ? -8.805 -25.797 -18.969 1 93.88 192 ASN A CA 1
ATOM 1484 C C . ASN A 1 192 ? -9.398 -24.484 -19.469 1 93.88 192 ASN A C 1
ATOM 1486 O O . ASN A 1 192 ? -10.023 -23.75 -18.703 1 93.88 192 ASN A O 1
ATOM 1490 N N . LYS A 1 193 ? -9.164 -24.234 -20.688 1 88.06 193 LYS A N 1
ATOM 1491 C CA . LYS A 1 193 ? -9.773 -23.062 -21.328 1 88.06 193 LYS A CA 1
ATOM 1492 C C . LYS A 1 193 ? -11.023 -23.469 -22.109 1 88.06 193 LYS A C 1
ATOM 1494 O O . LYS A 1 193 ? -11.289 -24.656 -22.312 1 88.06 193 LYS A O 1
ATOM 1499 N N . GLU A 1 194 ? -11.797 -22.469 -22.484 1 81.94 194 GLU A N 1
ATOM 1500 C CA . GLU A 1 194 ? -13.031 -22.703 -23.234 1 81.94 194 GLU A CA 1
ATOM 1501 C C . GLU A 1 194 ? -12.75 -23.328 -24.594 1 81.94 194 GLU A C 1
ATOM 1503 O O . GLU A 1 194 ? -13.547 -24.141 -25.078 1 81.94 194 GLU A O 1
ATOM 1508 N N . ASN A 1 195 ? -11.609 -23.031 -25.156 1 81.19 195 ASN A N 1
ATOM 1509 C CA . ASN A 1 195 ? -11.281 -23.5 -26.484 1 81.19 195 ASN A CA 1
ATOM 1510 C C . ASN A 1 195 ? -10.609 -24.875 -26.453 1 81.19 195 ASN A C 1
ATOM 1512 O O . ASN A 1 195 ? -10.172 -25.391 -27.484 1 81.19 195 ASN A O 1
ATOM 1516 N N . GLY A 1 196 ? -10.547 -25.422 -25.344 1 83.81 196 GLY A N 1
ATOM 1517 C CA . GLY A 1 196 ? -9.945 -26.75 -25.219 1 83.81 196 GLY A CA 1
ATOM 1518 C C . GLY A 1 196 ? -8.461 -26.703 -24.922 1 83.81 196 GLY A C 1
ATOM 1519 O O . GLY A 1 196 ? -7.844 -27.734 -24.688 1 83.81 196 GLY A O 1
ATOM 1520 N N . GLU A 1 197 ? -7.961 -25.547 -24.922 1 90.88 197 GLU A N 1
ATOM 1521 C CA . GLU A 1 197 ? -6.551 -25.391 -24.578 1 90.88 197 GLU A CA 1
ATOM 1522 C C . GLU A 1 197 ? -6.34 -25.359 -23.078 1 90.88 197 GLU A C 1
ATOM 1524 O O . GLU A 1 197 ? -7.309 -25.391 -22.312 1 90.88 197 GLU A O 1
ATOM 1529 N N . TYR A 1 198 ? -5.074 -25.453 -22.688 1 95.19 198 TYR A N 1
ATOM 1530 C CA . TYR A 1 198 ? -4.73 -25.438 -21.266 1 95.19 198 TYR A CA 1
ATOM 1531 C C . TYR A 1 198 ? -3.953 -24.172 -20.906 1 95.19 198 TYR A C 1
ATOM 1533 O O . TYR A 1 198 ? -3.236 -23.625 -21.734 1 95.19 198 TYR A O 1
ATOM 1541 N N . HIS A 1 199 ? -4.215 -23.734 -19.781 1 97.12 199 HIS A N 1
ATOM 1542 C CA . HIS A 1 199 ? -3.414 -22.703 -19.141 1 97.12 199 HIS A CA 1
ATOM 1543 C C . HIS A 1 199 ? -2.738 -23.219 -17.875 1 97.12 199 HIS A C 1
ATOM 1545 O O . HIS A 1 199 ? -3.332 -24 -17.125 1 97.12 199 HIS A O 1
ATOM 1551 N N . TYR A 1 200 ? -1.509 -22.797 -17.688 1 98.44 200 TYR A N 1
ATOM 1552 C CA . TYR A 1 200 ? -0.721 -23.312 -16.578 1 98.44 200 TYR A CA 1
ATOM 1553 C C . TYR A 1 200 ? -0.467 -22.234 -15.539 1 98.44 200 TYR A C 1
ATOM 1555 O O . TYR A 1 200 ? -0.323 -21.047 -15.891 1 98.44 200 TYR A O 1
ATOM 1563 N N . PHE A 1 201 ? -0.475 -22.641 -14.281 1 98.62 201 PHE A N 1
ATOM 1564 C CA . PHE A 1 201 ? -0.168 -21.672 -13.25 1 98.62 201 PHE A CA 1
ATOM 1565 C C . PHE A 1 201 ? 0.748 -22.266 -12.188 1 98.62 201 PHE A C 1
ATOM 1567 O O . PHE A 1 201 ? 0.658 -23.453 -11.883 1 98.62 201 PHE A O 1
ATOM 1574 N N . ALA A 1 202 ? 1.646 -21.406 -11.617 1 98.44 202 ALA A N 1
ATOM 1575 C CA . ALA A 1 202 ? 2.617 -21.812 -10.602 1 98.44 202 ALA A CA 1
ATOM 1576 C C . ALA A 1 202 ? 2.168 -21.391 -9.211 1 98.44 202 ALA A C 1
ATOM 1578 O O . ALA A 1 202 ? 2.49 -22.047 -8.219 1 98.44 202 ALA A O 1
ATOM 1579 N N . ASN A 1 203 ? 1.439 -20.344 -9.125 1 98.38 203 ASN A N 1
ATOM 1580 C CA . ASN A 1 203 ? 1.06 -19.797 -7.824 1 98.38 203 ASN A CA 1
ATOM 1581 C C . ASN A 1 203 ? -0.375 -20.172 -7.461 1 98.38 203 ASN A C 1
ATOM 1583 O O . ASN A 1 203 ? -0.626 -21.266 -6.938 1 98.38 203 ASN A O 1
ATOM 1587 N N . VAL A 1 204 ? -1.315 -19.281 -7.891 1 98.69 204 VAL A N 1
ATOM 1588 C CA . VAL A 1 204 ? -2.686 -19.469 -7.426 1 98.69 204 VAL A CA 1
ATOM 1589 C C . VAL A 1 204 ? -3.662 -19.141 -8.555 1 98.69 204 VAL A C 1
ATOM 1591 O O . VAL A 1 204 ? -3.477 -18.156 -9.281 1 98.69 204 VAL A O 1
ATOM 1594 N N . ALA A 1 205 ? -4.645 -19.969 -8.711 1 98.56 205 ALA A N 1
ATOM 1595 C CA . ALA A 1 205 ? -5.828 -19.641 -9.492 1 98.56 205 ALA A CA 1
ATOM 1596 C C . ALA A 1 205 ? -6.973 -19.172 -8.586 1 98.56 205 ALA A C 1
ATOM 1598 O O . ALA A 1 205 ? -7.117 -19.672 -7.469 1 98.56 205 ALA A O 1
ATOM 1599 N N . ASP A 1 206 ? -7.75 -18.219 -9.102 1 97.69 206 ASP A N 1
ATOM 1600 C CA . ASP A 1 206 ? -8.805 -17.609 -8.289 1 97.69 206 ASP A CA 1
ATOM 1601 C C . ASP A 1 206 ? -10.117 -17.547 -9.055 1 97.69 206 ASP A C 1
ATOM 1603 O O . ASP A 1 206 ? -10.125 -17.422 -10.281 1 97.69 206 ASP A O 1
ATOM 1607 N N . ILE A 1 207 ? -11.164 -17.609 -8.289 1 98.25 207 ILE A N 1
ATOM 1608 C CA . ILE A 1 207 ? -12.516 -17.547 -8.836 1 98.25 207 ILE A CA 1
ATOM 1609 C C . ILE A 1 207 ? -13.336 -16.516 -8.07 1 98.25 207 ILE A C 1
ATOM 1611 O O . ILE A 1 207 ? -13.242 -16.422 -6.844 1 98.25 207 ILE A O 1
ATOM 1615 N N . HIS A 1 208 ? -14.102 -15.742 -8.766 1 98.12 208 HIS A N 1
ATOM 1616 C CA . HIS A 1 208 ? -15.109 -14.828 -8.234 1 98.12 208 HIS A CA 1
ATOM 1617 C C . HIS A 1 208 ? -14.469 -13.555 -7.691 1 98.12 208 HIS A C 1
ATOM 1619 O O . HIS A 1 208 ? -13.75 -12.859 -8.406 1 98.12 208 HIS A O 1
ATOM 1625 N N . LEU A 1 209 ? -14.562 -13.164 -6.477 1 98 209 LEU A N 1
ATOM 1626 C CA . LEU A 1 209 ? -14.125 -11.852 -6.012 1 98 209 LEU A CA 1
ATOM 1627 C C . LEU A 1 209 ? -12.625 -11.68 -6.211 1 98 209 LEU A C 1
ATOM 1629 O O . LEU A 1 209 ? -12.172 -10.641 -6.695 1 98 209 LEU A O 1
ATOM 1633 N N . SER A 1 210 ? -11.867 -12.656 -5.754 1 97.5 210 SER A N 1
ATOM 1634 C CA . SER A 1 210 ? -10.414 -12.547 -5.848 1 97.5 210 SER A CA 1
ATOM 1635 C C . SER A 1 210 ? -9.961 -12.438 -7.301 1 97.5 210 SER A C 1
ATOM 1637 O O . SER A 1 210 ? -9.008 -11.711 -7.602 1 97.5 210 SER A O 1
ATOM 1639 N N . ALA A 1 211 ? -10.625 -13.133 -8.195 1 97.19 211 ALA A N 1
ATOM 1640 C CA . ALA A 1 211 ? -10.328 -13 -9.625 1 97.19 211 ALA A CA 1
ATOM 1641 C C . ALA A 1 211 ? -10.672 -11.609 -10.133 1 97.19 211 ALA A C 1
ATOM 1643 O O . ALA A 1 211 ? -9.883 -10.992 -10.859 1 97.19 211 ALA A O 1
ATOM 1644 N N . LYS A 1 212 ? -11.828 -11.195 -9.75 1 95 212 LYS A N 1
ATOM 1645 C CA . LYS A 1 212 ? -12.266 -9.852 -10.109 1 95 212 LYS A CA 1
ATOM 1646 C C . LYS A 1 212 ? -11.297 -8.797 -9.57 1 95 212 LYS A C 1
ATOM 1648 O O . LYS A 1 212 ? -10.977 -7.832 -10.266 1 95 212 LYS A O 1
ATOM 1653 N N . ALA A 1 213 ? -10.891 -9.047 -8.367 1 94.62 213 ALA A N 1
ATOM 1654 C CA . ALA A 1 213 ? -9.938 -8.156 -7.715 1 94.62 213 ALA A CA 1
ATOM 1655 C C . ALA A 1 213 ? -8.656 -8.031 -8.539 1 94.62 213 ALA A C 1
ATOM 1657 O O . ALA A 1 213 ? -8.109 -6.934 -8.688 1 94.62 213 ALA A O 1
ATOM 1658 N N . GLY A 1 214 ? -8.18 -9.133 -9.055 1 92.12 214 GLY A N 1
ATOM 1659 C CA . GLY A 1 214 ? -7.012 -9.109 -9.914 1 92.12 214 GLY A CA 1
ATOM 1660 C C . GLY A 1 214 ? -7.199 -8.25 -11.156 1 92.12 214 GLY A C 1
ATOM 1661 O O . GLY A 1 214 ? -6.297 -7.512 -11.547 1 92.12 214 GLY A O 1
ATOM 1662 N N . PHE A 1 215 ? -8.32 -8.312 -11.633 1 89.69 215 PHE A N 1
ATOM 1663 C CA . PHE A 1 215 ? -8.664 -7.531 -12.812 1 89.69 215 PHE A CA 1
ATOM 1664 C C . PHE A 1 215 ? -8.602 -6.039 -12.516 1 89.69 215 PHE A C 1
ATOM 1666 O O . PHE A 1 215 ? -7.977 -5.277 -13.258 1 89.69 215 PHE A O 1
ATOM 1673 N N . TYR A 1 216 ? -9.109 -5.637 -11.414 1 91.81 216 TYR A N 1
ATOM 1674 C CA . TYR A 1 216 ? -9.156 -4.223 -11.062 1 91.81 216 TYR A CA 1
ATOM 1675 C C . TYR A 1 216 ? -7.793 -3.734 -10.578 1 91.81 216 TYR A C 1
ATOM 1677 O O . TYR A 1 216 ? -7.441 -2.566 -10.773 1 91.81 216 TYR A O 1
ATOM 1685 N N . ALA A 1 217 ? -7.043 -4.602 -9.953 1 90.81 217 ALA A N 1
ATOM 1686 C CA . ALA A 1 217 ? -5.746 -4.219 -9.398 1 90.81 217 ALA A CA 1
ATOM 1687 C C . ALA A 1 217 ? -4.84 -3.645 -10.484 1 90.81 217 ALA A C 1
ATOM 1689 O O . ALA A 1 217 ? -4.02 -2.762 -10.219 1 90.81 217 ALA A O 1
ATOM 1690 N N . ALA A 1 218 ? -5.035 -4.09 -11.719 1 84.75 218 ALA A N 1
ATOM 1691 C CA . ALA A 1 218 ? -4.207 -3.664 -12.844 1 84.75 218 ALA A CA 1
ATOM 1692 C C . ALA A 1 218 ? -4.301 -2.154 -13.055 1 84.75 218 ALA A C 1
ATOM 1694 O O . ALA A 1 218 ? -3.346 -1.527 -13.523 1 84.75 218 ALA A O 1
ATOM 1695 N N . ARG A 1 219 ? -5.41 -1.581 -12.609 1 86.62 219 ARG A N 1
ATOM 1696 C CA . ARG A 1 219 ? -5.648 -0.153 -12.797 1 86.62 219 ARG A CA 1
ATOM 1697 C C . ARG A 1 219 ? -4.898 0.668 -11.75 1 86.62 219 ARG A C 1
ATOM 1699 O O . ARG A 1 219 ? -4.77 1.886 -11.891 1 86.62 219 ARG A O 1
ATOM 1706 N N . TYR A 1 220 ? -4.379 -0.045 -10.789 1 87 220 TYR A N 1
ATOM 1707 C CA . TYR A 1 220 ? -3.834 0.687 -9.656 1 87 220 TYR A CA 1
ATOM 1708 C C . TYR A 1 220 ? -2.363 0.344 -9.438 1 87 220 TYR A C 1
ATOM 1710 O O . TYR A 1 220 ? -1.848 0.458 -8.328 1 87 220 TYR A O 1
ATOM 1718 N N . LYS A 1 221 ? -1.719 -0.053 -10.453 1 82.31 221 LYS A N 1
ATOM 1719 C CA . LYS A 1 221 ? -0.338 -0.521 -10.359 1 82.31 221 LYS A CA 1
ATOM 1720 C C . LYS A 1 221 ? 0.58 0.579 -9.836 1 82.31 221 LYS A C 1
ATOM 1722 O O . LYS A 1 221 ? 1.597 0.294 -9.195 1 82.31 221 LYS A O 1
ATOM 1727 N N . ARG A 1 222 ? 0.215 1.789 -9.977 1 78.19 222 ARG A N 1
ATOM 1728 C CA . ARG A 1 222 ? 1.033 2.91 -9.523 1 78.19 222 ARG A CA 1
ATOM 1729 C C . ARG A 1 222 ? 1.171 2.912 -8.008 1 78.19 222 ARG A C 1
ATOM 1731 O O . ARG A 1 222 ? 2.064 3.561 -7.461 1 78.19 222 ARG A O 1
ATOM 1738 N N . PHE A 1 223 ? 0.348 2.152 -7.363 1 79.69 223 PHE A N 1
ATOM 1739 C CA . PHE A 1 223 ? 0.345 2.15 -5.906 1 79.69 223 PHE A CA 1
ATOM 1740 C C . PHE A 1 223 ? 1.147 0.975 -5.363 1 79.69 223 PHE A C 1
ATOM 1742 O O . PHE A 1 223 ? 1.086 0.672 -4.172 1 79.69 223 PHE A O 1
ATOM 1749 N N . GLY A 1 224 ? 1.846 0.31 -6.277 1 78.81 224 GLY A N 1
ATOM 1750 C CA . GLY A 1 224 ? 2.639 -0.828 -5.836 1 78.81 224 GLY A CA 1
ATOM 1751 C C . GLY A 1 224 ? 1.794 -1.997 -5.367 1 78.81 224 GLY A C 1
ATOM 1752 O O . GLY A 1 224 ? 0.77 -2.314 -5.977 1 78.81 224 GLY A O 1
ATOM 1753 N N . ASN A 1 225 ? 2.236 -2.605 -4.305 1 78.81 225 ASN A N 1
ATOM 1754 C CA . ASN A 1 225 ? 1.541 -3.799 -3.83 1 78.81 225 ASN A CA 1
ATOM 1755 C C . ASN A 1 225 ? 0.171 -3.457 -3.252 1 78.81 225 ASN A C 1
ATOM 1757 O O . ASN A 1 225 ? -0.673 -4.336 -3.082 1 78.81 225 ASN A O 1
ATOM 1761 N N . LEU A 1 226 ? -0.072 -2.205 -3.09 1 80.44 226 LEU A N 1
ATOM 1762 C CA . LEU A 1 226 ? -1.354 -1.772 -2.545 1 80.44 226 LEU A CA 1
ATOM 1763 C C . LEU A 1 226 ? -2.459 -1.897 -3.588 1 80.44 226 LEU A C 1
ATOM 1765 O O . LEU A 1 226 ? -3.643 -1.937 -3.244 1 80.44 226 LEU A O 1
ATOM 1769 N N . CYS A 1 227 ? -2 -2.062 -4.77 1 88.12 227 CYS A N 1
ATOM 1770 C CA . CYS A 1 227 ? -2.975 -2.158 -5.848 1 88.12 227 CYS A CA 1
ATOM 1771 C C . CYS A 1 227 ? -3.883 -3.367 -5.66 1 88.12 227 CYS A C 1
ATOM 1773 O O . CYS A 1 227 ? -5.055 -3.332 -6.035 1 88.12 227 CYS A O 1
ATOM 1775 N N . TYR A 1 228 ? -3.352 -4.352 -4.957 1 89.06 228 TYR A N 1
ATOM 1776 C CA . TYR A 1 228 ? -4.133 -5.57 -4.789 1 89.06 228 TYR A CA 1
ATOM 1777 C C . TYR A 1 228 ? -5.223 -5.383 -3.74 1 89.06 228 TYR A C 1
ATOM 1779 O O . TYR A 1 228 ? -6.324 -5.918 -3.877 1 89.06 228 TYR A O 1
ATOM 1787 N N . VAL A 1 229 ? -4.949 -4.605 -2.758 1 91.38 229 VAL A N 1
ATOM 1788 C CA . VAL A 1 229 ? -5.945 -4.293 -1.74 1 91.38 229 VAL A CA 1
ATOM 1789 C C . VAL A 1 229 ? -7.031 -3.402 -2.336 1 91.38 229 VAL A C 1
ATOM 1791 O O . VAL A 1 229 ? -8.227 -3.668 -2.164 1 91.38 229 VAL A O 1
ATOM 1794 N N . ILE A 1 230 ? -6.625 -2.43 -3.066 1 91.5 230 ILE A N 1
ATOM 1795 C CA . ILE A 1 230 ? -7.57 -1.514 -3.695 1 91.5 230 ILE A CA 1
ATOM 1796 C C . ILE A 1 230 ? -8.422 -2.27 -4.715 1 91.5 230 ILE A C 1
ATOM 1798 O O . ILE A 1 230 ? -9.633 -2.078 -4.781 1 91.5 230 ILE A O 1
ATOM 1802 N N . GLY A 1 231 ? -7.738 -3.119 -5.457 1 93.81 231 GLY A N 1
ATOM 1803 C CA . GLY A 1 231 ? -8.469 -3.936 -6.414 1 93.81 231 GLY A CA 1
ATOM 1804 C C . GLY A 1 231 ? -9.508 -4.828 -5.766 1 93.81 231 GLY A C 1
ATOM 1805 O O . GLY A 1 231 ? -10.617 -4.977 -6.289 1 93.81 231 GLY A O 1
ATOM 1806 N N . ALA A 1 232 ? -9.133 -5.398 -4.648 1 94.88 232 ALA A N 1
ATOM 1807 C CA . ALA A 1 232 ? -10.078 -6.234 -3.916 1 94.88 232 ALA A CA 1
ATOM 1808 C C . ALA A 1 232 ? -11.297 -5.426 -3.477 1 94.88 232 ALA A C 1
ATOM 1810 O O . ALA A 1 232 ? -12.438 -5.859 -3.656 1 94.88 232 ALA A O 1
ATOM 1811 N N . LEU A 1 233 ? -11.078 -4.293 -2.984 1 94.81 233 LEU A N 1
ATOM 1812 C CA . LEU A 1 233 ? -12.172 -3.447 -2.516 1 94.81 233 LEU A CA 1
ATOM 1813 C C . LEU A 1 233 ? -13.047 -2.99 -3.678 1 94.81 233 LEU A C 1
ATOM 1815 O O . LEU A 1 233 ? -14.273 -2.971 -3.568 1 94.81 233 LEU A O 1
ATOM 1819 N N . GLN A 1 234 ? -12.406 -2.635 -4.738 1 94.56 234 GLN A N 1
ATOM 1820 C CA . GLN A 1 234 ? -13.195 -2.301 -5.922 1 94.56 234 GLN A CA 1
ATOM 1821 C C . GLN A 1 234 ? -14.039 -3.49 -6.371 1 94.56 234 GLN A C 1
ATOM 1823 O O . GLN A 1 234 ? -15.172 -3.318 -6.824 1 94.56 234 GLN A O 1
ATOM 1828 N N . GLY A 1 235 ? -13.453 -4.648 -6.273 1 95.5 235 GLY A N 1
ATOM 1829 C CA . GLY A 1 235 ? -14.188 -5.855 -6.609 1 95.5 235 GLY A CA 1
ATOM 1830 C C . GLY A 1 235 ? -15.445 -6.047 -5.777 1 95.5 235 GLY A C 1
ATOM 1831 O O . GLY A 1 235 ? -16.438 -6.613 -6.25 1 95.5 235 GLY A O 1
ATOM 1832 N N . PHE A 1 236 ? -15.461 -5.543 -4.582 1 97 236 PHE A N 1
ATOM 1833 C CA . PHE A 1 236 ? -16.594 -5.691 -3.68 1 97 236 PHE A CA 1
ATOM 1834 C C . PHE A 1 236 ? -17.734 -4.77 -4.094 1 97 236 PHE A C 1
ATOM 1836 O O . PHE A 1 236 ? -18.875 -4.961 -3.67 1 97 236 PHE A O 1
ATOM 1843 N N . ILE A 1 237 ? -17.453 -3.703 -4.77 1 95 237 ILE A N 1
ATOM 1844 C CA . ILE A 1 237 ? -18.5 -2.768 -5.172 1 95 237 ILE A CA 1
ATOM 1845 C C . ILE A 1 237 ? -19.5 -3.477 -6.078 1 95 237 ILE A C 1
ATOM 1847 O O . ILE A 1 237 ? -19.156 -3.9 -7.184 1 95 237 ILE A O 1
ATOM 1851 N N . GLY A 1 238 ? -20.672 -3.639 -5.688 1 92.88 238 GLY A N 1
ATOM 1852 C CA . GLY A 1 238 ? -21.719 -4.301 -6.445 1 92.88 238 GLY A CA 1
ATOM 1853 C C . GLY A 1 238 ? -21.609 -5.812 -6.43 1 92.88 238 GLY A C 1
ATOM 1854 O O . GLY A 1 238 ? -22.328 -6.504 -7.148 1 92.88 238 GLY A O 1
ATOM 1855 N N . HIS A 1 239 ? -20.672 -6.316 -5.66 1 95.38 239 HIS A N 1
ATOM 1856 C CA . HIS A 1 239 ? -20.453 -7.758 -5.609 1 95.38 239 HIS A CA 1
ATOM 1857 C C . HIS A 1 239 ? -21.578 -8.461 -4.855 1 95.38 239 HIS A C 1
ATOM 1859 O O . HIS A 1 239 ? -22.062 -7.957 -3.84 1 95.38 239 HIS A O 1
ATOM 1865 N N . LYS A 1 240 ? -21.953 -9.617 -5.352 1 96.56 240 LYS A N 1
ATOM 1866 C CA . LYS A 1 240 ? -22.875 -10.516 -4.664 1 96.56 240 LYS A CA 1
ATOM 1867 C C . LYS A 1 240 ? -22.281 -11.914 -4.527 1 96.56 240 LYS A C 1
ATOM 1869 O O . LYS A 1 240 ? -21.797 -12.484 -5.508 1 96.56 240 LYS A O 1
ATOM 1874 N N . ASN A 1 241 ? -22.281 -12.383 -3.32 1 97.94 241 ASN A N 1
ATOM 1875 C CA . ASN A 1 241 ? -21.906 -13.781 -3.131 1 97.94 241 ASN A CA 1
ATOM 1876 C C . ASN A 1 241 ? -22.812 -14.719 -3.922 1 97.94 241 ASN A C 1
ATOM 1878 O O . ASN A 1 241 ? -23.969 -14.398 -4.176 1 97.94 241 ASN A O 1
ATOM 1882 N N . LYS A 1 242 ? -22.188 -15.828 -4.344 1 98.12 242 LYS A N 1
ATOM 1883 C CA . LYS A 1 242 ? -22.953 -16.766 -5.184 1 98.12 242 LYS A CA 1
ATOM 1884 C C . LYS A 1 242 ? -22.812 -18.188 -4.684 1 98.12 242 LYS A C 1
ATOM 1886 O O . LYS A 1 242 ? -21.844 -18.516 -3.988 1 98.12 242 LYS A O 1
ATOM 1891 N N . ASP A 1 243 ? -23.781 -18.984 -5.07 1 98.44 243 ASP A N 1
ATOM 1892 C CA . ASP A 1 243 ? -23.719 -20.406 -4.762 1 98.44 243 ASP A CA 1
ATOM 1893 C C . ASP A 1 243 ? -22.953 -21.172 -5.844 1 98.44 243 ASP A C 1
ATOM 1895 O O . ASP A 1 243 ? -23.25 -21.031 -7.031 1 98.44 243 ASP A O 1
ATOM 1899 N N . PHE A 1 244 ? -21.953 -22 -5.402 1 98.38 244 PHE A N 1
ATOM 1900 C CA . PHE A 1 244 ? -21.172 -22.812 -6.316 1 98.38 244 PHE A CA 1
ATOM 1901 C C . PHE A 1 244 ? -21.438 -24.297 -6.066 1 98.38 244 PHE A C 1
ATOM 1903 O O . PHE A 1 244 ? -21.828 -24.688 -4.965 1 98.38 244 PHE A O 1
ATOM 1910 N N . LYS A 1 245 ? -21.312 -25.047 -7.082 1 98.06 245 LYS A N 1
ATOM 1911 C CA . LYS A 1 245 ? -21.125 -26.5 -6.949 1 98.06 245 LYS A CA 1
ATOM 1912 C C . LYS A 1 245 ? -19.734 -26.922 -7.383 1 98.06 245 LYS A C 1
ATOM 1914 O O . LYS A 1 245 ? -19.219 -26.438 -8.398 1 98.06 245 LYS A O 1
ATOM 1919 N N . ILE A 1 246 ? -19.172 -27.797 -6.602 1 98.31 246 ILE A N 1
ATOM 1920 C CA . ILE A 1 246 ? -17.781 -28.188 -6.859 1 98.31 246 ILE A CA 1
ATOM 1921 C C . ILE A 1 246 ? -17.672 -29.719 -6.879 1 98.31 246 ILE A C 1
ATOM 1923 O O . ILE A 1 246 ? -18.391 -30.406 -6.137 1 98.31 246 ILE A O 1
ATOM 1927 N N . LYS A 1 247 ? -16.875 -30.188 -7.754 1 98.25 247 LYS A N 1
ATOM 1928 C CA . LYS A 1 247 ? -16.516 -31.594 -7.84 1 98.25 247 LYS A CA 1
ATOM 1929 C C . LYS A 1 247 ? -15.016 -31.797 -7.594 1 98.25 247 LYS A C 1
ATOM 1931 O O . LYS A 1 247 ? -14.18 -31.25 -8.312 1 98.25 247 LYS A O 1
ATOM 1936 N N . VAL A 1 248 ? -14.742 -32.625 -6.57 1 98.12 248 VAL A N 1
ATOM 1937 C CA . VAL A 1 248 ? -13.359 -32.844 -6.16 1 98.12 248 VAL A CA 1
ATOM 1938 C C . VAL A 1 248 ? -12.906 -34.25 -6.527 1 98.12 248 VAL A C 1
ATOM 1940 O O . VAL A 1 248 ? -13.578 -35.219 -6.188 1 98.12 248 VAL A O 1
ATOM 1943 N N . ASP A 1 249 ? -11.836 -34.344 -7.27 1 98.12 249 ASP A N 1
ATOM 1944 C CA . ASP A 1 249 ? -11.188 -35.625 -7.621 1 98.12 249 ASP A CA 1
ATOM 1945 C C . ASP A 1 249 ? -12.188 -36.594 -8.227 1 98.12 249 ASP A C 1
ATOM 1947 O O . ASP A 1 249 ? -12.234 -37.75 -7.828 1 98.12 249 ASP A O 1
ATOM 1951 N N . ASN A 1 250 ? -12.969 -36.062 -9.008 1 94.81 250 ASN A N 1
ATOM 1952 C CA . ASN A 1 250 ? -13.961 -36.844 -9.75 1 94.81 250 ASN A CA 1
ATOM 1953 C C . ASN A 1 250 ? -14.992 -37.469 -8.82 1 94.81 250 ASN A C 1
ATOM 1955 O O . ASN A 1 250 ? -15.516 -38.531 -9.102 1 94.81 250 ASN A O 1
ATOM 1959 N N . GLY A 1 251 ? -15.148 -36.875 -7.742 1 97.19 251 GLY A N 1
ATOM 1960 C CA . GLY A 1 251 ? -16.172 -37.312 -6.812 1 97.19 251 GLY A CA 1
ATOM 1961 C C . GLY A 1 251 ? -17.547 -36.719 -7.117 1 97.19 251 GLY A C 1
ATOM 1962 O O . GLY A 1 251 ? -17.875 -36.5 -8.281 1 97.19 251 GLY A O 1
ATOM 1963 N N . GLU A 1 252 ? -18.359 -36.656 -6.078 1 97.69 252 GLU A N 1
ATOM 1964 C CA . GLU A 1 252 ? -19.703 -36.125 -6.23 1 97.69 252 GLU A CA 1
ATOM 1965 C C . GLU A 1 252 ? -19.703 -34.594 -6.152 1 97.69 252 GLU A C 1
ATOM 1967 O O . GLU A 1 252 ? -18.812 -34 -5.559 1 97.69 252 GLU A O 1
ATOM 1972 N N . TRP A 1 253 ? -20.75 -34.094 -6.773 1 97.88 253 TRP A N 1
ATOM 1973 C CA . TRP A 1 253 ? -20.922 -32.656 -6.68 1 97.88 253 TRP A CA 1
ATOM 1974 C C . TRP A 1 253 ? -21.297 -32.25 -5.262 1 97.88 253 TRP A C 1
ATOM 1976 O O . TRP A 1 253 ? -22.109 -32.875 -4.609 1 97.88 253 TRP A O 1
ATOM 1986 N N . GLU A 1 254 ? -20.656 -31.203 -4.746 1 98.25 254 GLU A N 1
ATOM 1987 C CA . GLU A 1 254 ? -20.922 -30.594 -3.443 1 98.25 254 GLU A CA 1
ATOM 1988 C C . GLU A 1 254 ? -21.359 -29.141 -3.59 1 98.25 254 GLU A C 1
ATOM 1990 O O . GLU A 1 254 ? -20.812 -28.406 -4.418 1 98.25 254 GLU A O 1
ATOM 1995 N N . LEU A 1 255 ? -22.328 -28.766 -2.754 1 98.06 255 LEU A N 1
ATOM 1996 C CA . LEU A 1 255 ? -22.844 -27.406 -2.814 1 98.06 255 LEU A CA 1
ATOM 1997 C C . LEU A 1 255 ? -22.125 -26.516 -1.801 1 98.06 255 LEU A C 1
ATOM 1999 O O . LEU A 1 255 ? -21.969 -26.891 -0.637 1 98.06 255 LEU A O 1
ATOM 2003 N N . TYR A 1 256 ? -21.719 -25.344 -2.217 1 98.44 256 TYR A N 1
ATOM 2004 C CA . TYR A 1 256 ? -21.141 -24.297 -1.376 1 98.44 256 TYR A CA 1
ATOM 2005 C C . TYR A 1 256 ? -21.906 -23 -1.525 1 98.44 256 TYR A C 1
ATOM 2007 O O . TYR A 1 256 ? -21.75 -22.297 -2.527 1 98.44 256 TYR A O 1
ATOM 2015 N N . PRO A 1 257 ? -22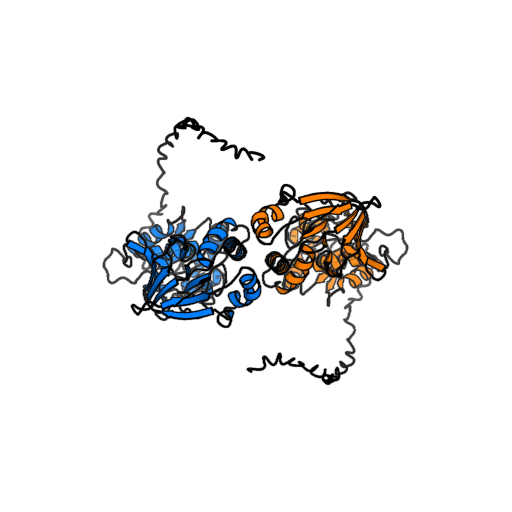.656 -22.656 -0.535 1 98.31 257 PRO A N 1
ATOM 2016 C CA . PRO A 1 257 ? -23.484 -21.438 -0.66 1 98.31 257 PRO A CA 1
ATOM 2017 C C . PRO A 1 257 ? -22.688 -20.156 -0.379 1 98.31 257 PRO A C 1
ATOM 2019 O O . PRO A 1 257 ? -21.703 -20.203 0.352 1 98.31 257 PRO A O 1
ATOM 2022 N N . GLN A 1 258 ? -23.109 -19.062 -0.959 1 98.38 258 GLN A N 1
ATOM 2023 C CA . GLN A 1 258 ? -22.656 -17.703 -0.664 1 98.38 258 GLN A CA 1
ATOM 2024 C C . GLN A 1 258 ? -21.141 -17.609 -0.726 1 98.38 258 GLN A C 1
ATOM 2026 O O . GLN A 1 258 ? -20.5 -17.062 0.186 1 98.38 258 GLN A O 1
ATOM 2031 N N . VAL A 1 259 ? -20.609 -18.203 -1.83 1 98.75 259 VAL A N 1
ATOM 2032 C CA . VAL A 1 259 ? -19.172 -18.141 -2.008 1 98.75 259 VAL A CA 1
ATOM 2033 C C . VAL A 1 259 ? -18.75 -16.719 -2.389 1 98.75 259 VAL A C 1
ATOM 2035 O O . VAL A 1 259 ? -19.312 -16.125 -3.312 1 98.75 259 VAL A O 1
ATOM 2038 N N . THR A 1 260 ? -17.828 -16.188 -1.634 1 98.75 260 THR A N 1
ATOM 2039 C CA . THR A 1 260 ? -17.234 -14.891 -1.941 1 98.75 260 THR A CA 1
ATOM 2040 C C . THR A 1 260 ? -16.016 -15.055 -2.861 1 98.75 260 THR A C 1
ATOM 2042 O O . THR A 1 260 ? -15.867 -14.312 -3.832 1 98.75 260 THR A O 1
ATOM 2045 N N . SER A 1 261 ? -15.211 -15.984 -2.529 1 98.62 261 SER A N 1
ATOM 2046 C CA . SER A 1 261 ? -14.008 -16.281 -3.297 1 98.62 261 SER A CA 1
ATOM 2047 C C . SER A 1 261 ? -13.594 -17.734 -3.135 1 98.62 261 SER A C 1
ATOM 2049 O O . SER A 1 261 ? -13.844 -18.344 -2.092 1 98.62 261 SER A O 1
ATOM 2051 N N . LEU A 1 262 ? -13.031 -18.266 -4.156 1 98.81 262 LEU A N 1
ATOM 2052 C CA . LEU A 1 262 ? -12.43 -19.594 -4.168 1 98.81 262 LEU A CA 1
ATOM 2053 C C . LEU A 1 262 ? -11.031 -19.562 -4.762 1 98.81 262 LEU A C 1
ATOM 2055 O O . LEU A 1 262 ? -10.844 -19.141 -5.906 1 98.81 262 LEU A O 1
ATOM 2059 N N . CYS A 1 263 ? -10.055 -19.984 -3.953 1 98.81 263 CYS A N 1
ATOM 2060 C CA . CYS A 1 263 ? -8.648 -19.922 -4.348 1 98.81 263 CYS A CA 1
ATOM 2061 C C . CYS A 1 263 ? -8.047 -21.312 -4.438 1 98.81 263 CYS A C 1
ATOM 2063 O O . CYS A 1 263 ? -8.188 -22.125 -3.514 1 98.81 263 CYS A O 1
ATOM 2065 N N . ILE A 1 264 ? -7.453 -21.547 -5.543 1 98.88 264 ILE A N 1
ATOM 2066 C CA . ILE A 1 264 ? -6.809 -22.828 -5.805 1 98.88 264 ILE A CA 1
ATOM 2067 C C . ILE A 1 264 ? -5.297 -22.625 -5.906 1 98.88 264 ILE A C 1
ATOM 2069 O O . ILE A 1 264 ? -4.793 -22.141 -6.922 1 98.88 264 ILE A O 1
ATOM 2073 N N . GLY A 1 265 ? -4.625 -23.109 -4.859 1 98.88 265 GLY A N 1
ATOM 2074 C CA . GLY A 1 265 ? -3.211 -22.781 -4.77 1 98.88 265 GLY A CA 1
ATOM 2075 C C . GLY A 1 265 ? -2.305 -23.969 -5.059 1 98.88 265 GLY A C 1
ATOM 2076 O O . GLY A 1 265 ? -2.486 -25.047 -4.492 1 98.88 265 GLY A O 1
ATOM 2077 N N . ASN A 1 266 ? -1.351 -23.766 -5.996 1 98.88 266 ASN A N 1
ATOM 2078 C CA . ASN A 1 266 ? -0.149 -24.578 -6.078 1 98.88 266 ASN A CA 1
ATOM 2079 C C . ASN A 1 266 ? 0.951 -24.062 -5.152 1 98.88 266 ASN A C 1
ATOM 2081 O O . ASN A 1 266 ? 1.675 -24.844 -4.539 1 98.88 266 ASN A O 1
ATOM 2085 N N . ALA A 1 267 ? 1.02 -22.781 -5.078 1 98.69 267 ALA A N 1
ATOM 2086 C CA . ALA A 1 267 ? 1.858 -22.078 -4.113 1 98.69 267 ALA A CA 1
ATOM 2087 C C . ALA A 1 267 ? 1.008 -21.266 -3.139 1 98.69 267 ALA A C 1
ATOM 2089 O O . ALA A 1 267 ? -0.22 -21.375 -3.131 1 98.69 267 ALA A O 1
ATOM 2090 N N . LYS A 1 268 ? 1.639 -20.484 -2.322 1 98.62 268 LYS A N 1
ATOM 2091 C CA . LYS A 1 268 ? 0.959 -20 -1.122 1 98.62 268 LYS A CA 1
ATOM 2092 C C . LYS A 1 268 ? 0.397 -18.594 -1.33 1 98.62 268 LYS A C 1
ATOM 2094 O O . LYS A 1 268 ? -0.581 -18.219 -0.686 1 98.62 268 LYS A O 1
ATOM 2099 N N . TYR A 1 269 ? 1.016 -17.828 -2.254 1 97.75 269 TYR A N 1
ATOM 2100 C CA . TYR A 1 269 ? 0.796 -16.391 -2.182 1 97.75 269 TYR A CA 1
ATOM 2101 C C . TYR A 1 269 ? 0.195 -15.859 -3.479 1 97.75 269 TYR A C 1
ATOM 2103 O O . TYR A 1 269 ? 0.479 -16.375 -4.559 1 97.75 269 TYR A O 1
ATOM 2111 N N . PHE A 1 270 ? -0.665 -14.828 -3.402 1 95.62 270 PHE A N 1
ATOM 2112 C CA . PHE A 1 270 ? -1.017 -13.945 -4.508 1 95.62 270 PHE A CA 1
ATOM 2113 C C . PHE A 1 270 ? -1.106 -12.5 -4.039 1 95.62 270 PHE A C 1
ATOM 2115 O O . PHE A 1 270 ? -0.965 -12.219 -2.85 1 95.62 270 PHE A O 1
ATOM 2122 N N . GLY A 1 271 ? -1.224 -11.578 -4.949 1 91.69 271 GLY A N 1
ATOM 2123 C CA . GLY A 1 271 ? -1.54 -10.195 -4.629 1 91.69 271 GLY A CA 1
ATOM 2124 C C . GLY A 1 271 ? -0.409 -9.477 -3.918 1 91.69 271 GLY A C 1
ATOM 2125 O O . GLY A 1 271 ? -0.65 -8.648 -3.037 1 91.69 271 GLY A O 1
ATOM 2126 N N . GLY A 1 272 ? 0.739 -9.836 -4.113 1 90.12 272 GLY A N 1
ATOM 2127 C CA . GLY A 1 272 ? 1.857 -9.109 -3.535 1 90.12 272 GLY A CA 1
ATOM 2128 C C . GLY A 1 272 ? 2.088 -9.438 -2.07 1 90.12 272 GLY A C 1
ATOM 2129 O O . GLY A 1 272 ? 2.258 -8.531 -1.247 1 90.12 272 GLY A O 1
ATOM 2130 N N . GLY A 1 273 ? 1.899 -10.719 -1.714 1 93.12 273 GLY A N 1
ATOM 2131 C CA . GLY A 1 273 ? 2.273 -11.133 -0.369 1 93.12 273 GLY A CA 1
ATOM 2132 C C . GLY A 1 273 ? 1.103 -11.641 0.447 1 93.12 273 GLY A C 1
ATOM 2133 O O . GLY A 1 273 ? 1.27 -12.031 1.604 1 93.12 273 GLY A O 1
ATOM 2134 N N . MET A 1 274 ? -0.042 -11.648 -0.079 1 95.19 274 MET A N 1
ATOM 2135 C CA . MET A 1 274 ? -1.161 -12.266 0.624 1 95.19 274 MET A CA 1
ATOM 2136 C C . MET A 1 274 ? -1.012 -13.781 0.653 1 95.19 274 MET A C 1
ATOM 2138 O O . MET A 1 274 ? -1.004 -14.43 -0.395 1 95.19 274 MET A O 1
ATOM 2142 N N . LYS A 1 275 ? -0.854 -14.312 1.841 1 97.75 275 LYS A N 1
ATOM 2143 C CA . LYS A 1 275 ? -0.694 -15.75 2.012 1 97.75 275 LYS A CA 1
ATOM 2144 C C . LYS A 1 275 ? -2.047 -16.453 2.016 1 97.75 275 LYS A C 1
ATOM 2146 O O . LYS A 1 275 ? -2.449 -17.031 3.029 1 97.75 275 LYS A O 1
ATOM 2151 N N . ILE A 1 276 ? -2.715 -16.547 0.878 1 98.38 276 ILE A N 1
ATOM 2152 C CA . ILE A 1 276 ? -4.133 -16.859 0.766 1 98.38 276 ILE A CA 1
ATOM 2153 C C . ILE A 1 276 ? -4.332 -18.375 0.896 1 98.38 276 ILE A C 1
ATOM 2155 O O . ILE A 1 276 ? -5.391 -18.828 1.341 1 98.38 276 ILE A O 1
ATOM 2159 N N . VAL A 1 277 ? -3.318 -19.141 0.485 1 98.75 277 VAL A N 1
ATOM 2160 C CA . VAL A 1 277 ? -3.369 -20.594 0.617 1 98.75 277 VAL A CA 1
ATOM 2161 C C . VAL A 1 277 ? -2.16 -21.094 1.409 1 98.75 277 VAL A C 1
ATOM 2163 O O . VAL A 1 277 ? -1.284 -21.766 0.863 1 98.75 277 VAL A O 1
ATOM 2166 N N . PRO A 1 278 ? -2.238 -20.938 2.717 1 98.62 278 PRO A N 1
ATOM 2167 C CA . PRO A 1 278 ? -1.036 -21.125 3.531 1 98.62 278 PRO A CA 1
ATOM 2168 C C . PRO A 1 278 ? -0.551 -22.578 3.539 1 98.62 278 PRO A C 1
ATOM 2170 O O . PRO A 1 278 ? 0.634 -22.828 3.766 1 98.62 278 PRO A O 1
ATOM 2173 N N . ASN A 1 279 ? -1.376 -23.5 3.184 1 98.44 279 ASN A N 1
ATOM 2174 C CA . ASN A 1 279 ? -1.006 -24.906 3.281 1 98.44 279 ASN A CA 1
ATOM 2175 C C . ASN A 1 279 ? -0.5 -25.453 1.946 1 98.44 279 ASN A C 1
ATOM 2177 O O . ASN A 1 279 ? -0.111 -26.609 1.851 1 98.44 279 ASN A O 1
ATOM 2181 N N . ALA A 1 280 ? -0.447 -24.688 0.945 1 98.75 280 ALA A N 1
ATOM 2182 C CA . ALA A 1 280 ? -0.014 -25.125 -0.375 1 98.75 280 ALA A CA 1
ATOM 2183 C C . ALA A 1 280 ? 1.479 -25.453 -0.384 1 98.75 280 ALA A C 1
ATOM 2185 O O . ALA A 1 280 ? 2.258 -24.828 0.341 1 98.75 280 ALA A O 1
ATOM 2186 N N . ASP A 1 281 ? 1.825 -26.422 -1.138 1 98.5 281 ASP A N 1
ATOM 2187 C CA . ASP A 1 281 ? 3.195 -26.875 -1.356 1 98.5 281 ASP A CA 1
ATOM 2188 C C . ASP A 1 281 ? 3.406 -27.297 -2.809 1 98.5 281 ASP A C 1
ATOM 2190 O O . ASP A 1 281 ? 2.883 -28.328 -3.246 1 98.5 281 ASP A O 1
ATOM 2194 N N . PRO A 1 282 ? 4.191 -26.547 -3.475 1 98.38 282 PRO A N 1
ATOM 2195 C CA . PRO A 1 282 ? 4.316 -26.797 -4.91 1 98.38 282 PRO A CA 1
ATOM 2196 C C . PRO A 1 282 ? 5.102 -28.078 -5.223 1 98.38 282 PRO A C 1
ATOM 2198 O O . PRO A 1 282 ? 5.488 -28.297 -6.375 1 98.38 282 PRO A O 1
ATOM 2201 N N . SER A 1 283 ? 5.328 -28.922 -4.262 1 98 283 SER A N 1
ATOM 2202 C CA . SER A 1 283 ? 6.102 -30.125 -4.5 1 98 283 SER A CA 1
ATOM 2203 C C . SER A 1 283 ? 5.43 -31.344 -3.881 1 98 283 SER A C 1
ATOM 2205 O O . SER A 1 283 ? 6.047 -32.406 -3.756 1 98 283 SER A O 1
ATOM 2207 N N . ASN A 1 284 ? 4.184 -31.266 -3.498 1 98.31 284 ASN A N 1
ATOM 2208 C CA . ASN A 1 284 ? 3.611 -32.406 -2.771 1 98.31 284 ASN A CA 1
ATOM 2209 C C . ASN A 1 284 ? 2.547 -33.125 -3.598 1 98.31 284 ASN A C 1
ATOM 2211 O O . ASN A 1 284 ? 1.888 -34.031 -3.109 1 98.31 284 ASN A O 1
ATOM 2215 N N . GLY A 1 285 ? 2.34 -32.625 -4.773 1 98.56 285 GLY A N 1
ATOM 2216 C CA . GLY A 1 285 ? 1.463 -33.344 -5.695 1 98.56 285 GLY A CA 1
ATOM 2217 C C . GLY A 1 285 ? -0.001 -32.969 -5.516 1 98.56 285 GLY A C 1
ATOM 2218 O O . GLY A 1 285 ? -0.877 -33.625 -6.105 1 98.56 285 GLY A O 1
ATOM 2219 N N . ASN A 1 286 ? -0.303 -31.984 -4.711 1 98.75 286 ASN A N 1
ATOM 2220 C CA . ASN A 1 286 ? -1.683 -31.578 -4.473 1 98.75 286 ASN A CA 1
ATOM 2221 C C . ASN A 1 286 ? -1.855 -30.078 -4.645 1 98.75 286 ASN A C 1
ATOM 2223 O O . ASN A 1 286 ? -0.923 -29.297 -4.398 1 98.75 286 ASN A O 1
ATOM 2227 N N . LEU A 1 287 ? -3.061 -29.719 -5.094 1 98.81 287 LEU A N 1
ATOM 2228 C CA . LEU A 1 287 ? -3.523 -28.344 -4.965 1 98.81 287 LEU A CA 1
ATOM 2229 C C . LEU A 1 287 ? -4.219 -28.125 -3.625 1 98.81 287 LEU A C 1
ATOM 2231 O O . LEU A 1 287 ? -4.844 -29.031 -3.09 1 98.81 287 LEU A O 1
ATOM 2235 N N . GLU A 1 288 ? -4.07 -26.969 -3.104 1 98.88 288 GLU A N 1
ATOM 2236 C CA . GLU A 1 288 ? -4.812 -26.594 -1.903 1 98.88 288 GLU A CA 1
ATOM 2237 C C . GLU A 1 288 ? -5.898 -25.562 -2.227 1 98.88 288 GLU A C 1
ATOM 2239 O O . GLU A 1 288 ? -5.625 -24.531 -2.842 1 98.88 288 GLU A O 1
ATOM 2244 N N . VAL A 1 289 ? -7.137 -25.875 -1.779 1 98.88 289 VAL A N 1
ATOM 2245 C CA . VAL A 1 289 ? -8.273 -25.016 -2.084 1 98.88 289 VAL A CA 1
ATOM 2246 C C . VAL A 1 289 ? -8.734 -24.297 -0.816 1 98.88 289 VAL A C 1
ATOM 2248 O O . VAL A 1 289 ? -8.883 -24.922 0.239 1 98.88 289 VAL A O 1
ATOM 2251 N N . VAL A 1 290 ? -8.891 -23.016 -0.89 1 98.88 290 VAL A N 1
ATOM 2252 C CA . VAL A 1 290 ? -9.477 -22.219 0.182 1 98.88 290 VAL A CA 1
ATOM 2253 C C . VAL A 1 290 ? -10.773 -21.562 -0.304 1 98.88 290 VAL A C 1
ATOM 2255 O O . VAL A 1 290 ? -10.789 -20.922 -1.349 1 98.88 290 VAL A O 1
ATOM 2258 N N . ILE A 1 291 ? -11.844 -21.781 0.398 1 98.81 291 ILE A N 1
ATOM 2259 C CA . ILE A 1 291 ? -13.156 -21.25 0.043 1 98.81 291 ILE A CA 1
ATOM 2260 C C . ILE A 1 291 ? -13.617 -20.25 1.106 1 98.81 291 ILE A C 1
ATOM 2262 O O . ILE A 1 291 ? -13.648 -20.578 2.297 1 98.81 291 ILE A O 1
ATOM 2266 N N . LEU A 1 292 ? -13.898 -19.062 0.714 1 98.81 292 LEU A N 1
ATOM 2267 C CA . LEU A 1 292 ? -14.438 -18.016 1.569 1 98.81 292 LEU A CA 1
ATOM 2268 C C . LEU A 1 292 ? -15.922 -17.797 1.287 1 98.81 292 LEU A C 1
ATOM 2270 O O . LEU A 1 292 ? -16.297 -17.5 0.155 1 98.81 292 LEU A O 1
ATOM 2274 N N . GLN A 1 293 ? -16.734 -17.922 2.312 1 98.75 293 GLN A N 1
ATOM 2275 C CA . GLN A 1 293 ? -18.172 -17.828 2.133 1 98.75 293 GLN A CA 1
ATOM 2276 C C . GLN A 1 293 ? -18.766 -16.703 2.984 1 98.75 293 GLN A C 1
ATOM 2278 O O . GLN A 1 293 ? -18.469 -16.594 4.176 1 98.75 293 GLN A O 1
ATOM 2283 N N . ASP A 1 294 ? -19.531 -15.812 2.375 1 98.5 294 ASP A N 1
ATOM 2284 C CA . ASP A 1 294 ? -20.375 -14.812 3.031 1 98.5 294 ASP A CA 1
ATOM 2285 C C . ASP A 1 294 ? -19.531 -13.711 3.652 1 98.5 294 ASP A C 1
ATOM 2287 O O . ASP A 1 294 ? -19.719 -13.359 4.82 1 98.5 294 ASP A O 1
ATOM 2291 N N . PHE A 1 295 ? -18.594 -13.25 2.93 1 98.38 295 PHE A N 1
ATOM 2292 C CA . PHE A 1 295 ? -17.766 -12.125 3.373 1 98.38 295 PHE A CA 1
ATOM 2293 C C . PHE A 1 295 ? -18.188 -10.844 2.652 1 98.38 295 PHE A C 1
ATOM 2295 O O . PHE A 1 295 ? -18.625 -10.891 1.505 1 98.38 295 PHE A O 1
ATOM 2302 N N . LYS A 1 296 ? -18.047 -9.742 3.383 1 97.31 296 LYS A N 1
ATOM 2303 C CA . LYS A 1 296 ? -18.25 -8.391 2.863 1 97.31 296 LYS A CA 1
ATOM 2304 C C . LYS A 1 296 ? -16.953 -7.59 2.871 1 97.31 296 LYS A C 1
ATOM 2306 O O . LYS A 1 296 ? -15.93 -8.062 3.363 1 97.31 296 LYS A O 1
ATOM 2311 N N . TRP A 1 297 ? -17.078 -6.398 2.305 1 96.25 297 TRP A N 1
ATOM 2312 C CA . TRP A 1 297 ? -15.875 -5.582 2.15 1 96.25 297 TRP A CA 1
ATOM 2313 C C . TRP A 1 297 ? -15.234 -5.289 3.504 1 96.25 297 TRP A C 1
ATOM 2315 O O . TRP A 1 297 ? -14.008 -5.273 3.631 1 96.25 297 TRP A O 1
ATOM 2325 N N . TYR A 1 298 ? -16 -5.059 4.559 1 96.19 298 TYR A N 1
ATOM 2326 C CA . TYR A 1 298 ? -15.438 -4.695 5.855 1 96.19 298 TYR A CA 1
ATOM 2327 C C . TYR A 1 298 ? -14.805 -5.902 6.531 1 96.19 298 TYR A C 1
ATOM 2329 O O . TYR A 1 298 ? -13.898 -5.758 7.355 1 96.19 298 TYR A O 1
ATOM 2337 N N . ASP A 1 299 ? -15.289 -7.145 6.164 1 96.81 299 ASP A N 1
ATOM 2338 C CA . ASP A 1 299 ? -14.617 -8.352 6.645 1 96.81 299 ASP A CA 1
ATOM 2339 C C . ASP A 1 299 ? -13.195 -8.438 6.105 1 96.81 299 ASP A C 1
ATOM 2341 O O . ASP A 1 299 ? -12.281 -8.859 6.816 1 96.81 299 ASP A O 1
ATOM 2345 N N . PHE A 1 300 ? -13.109 -8.023 4.836 1 95.94 300 PHE A N 1
ATOM 2346 C CA . PHE A 1 300 ? -11.797 -8.023 4.199 1 95.94 300 PHE A CA 1
ATOM 2347 C C . PHE A 1 300 ? -10.828 -7.121 4.957 1 95.94 300 PHE A C 1
ATOM 2349 O O . PHE A 1 300 ? -9.719 -7.535 5.285 1 95.94 300 PHE A O 1
ATOM 2356 N N . ILE A 1 301 ? -11.242 -5.957 5.312 1 93.12 301 ILE A N 1
ATOM 2357 C CA . ILE A 1 301 ? -10.414 -4.98 6.02 1 93.12 301 ILE A CA 1
ATOM 2358 C C . ILE A 1 301 ? -10.086 -5.5 7.418 1 93.12 301 ILE A C 1
ATOM 2360 O O . ILE A 1 301 ? -8.93 -5.465 7.848 1 93.12 301 ILE A O 1
ATOM 2364 N N . LEU A 1 302 ? -11.023 -6.027 8.125 1 93.06 302 LEU A N 1
ATOM 2365 C CA . LEU A 1 302 ? -10.867 -6.457 9.508 1 93.06 302 LEU A CA 1
ATOM 2366 C C . LEU A 1 302 ? -9.961 -7.684 9.602 1 93.06 302 LEU A C 1
ATOM 2368 O O . LEU A 1 302 ? -9.305 -7.898 10.617 1 93.06 302 LEU A O 1
ATOM 2372 N N . ASN A 1 303 ? -9.883 -8.438 8.484 1 94.62 303 ASN A N 1
ATOM 2373 C CA . ASN A 1 303 ? -9.094 -9.656 8.508 1 94.62 303 ASN A CA 1
ATOM 2374 C C . ASN A 1 303 ? -7.844 -9.531 7.637 1 94.62 303 ASN A C 1
ATOM 2376 O O . ASN A 1 303 ? -7.207 -10.539 7.316 1 94.62 303 ASN A O 1
ATOM 2380 N N . LEU A 1 304 ? -7.516 -8.383 7.262 1 93.44 304 LEU A N 1
ATOM 2381 C CA . LEU A 1 304 ? -6.391 -8.148 6.363 1 93.44 304 LEU A CA 1
ATOM 2382 C C . LEU A 1 304 ? -5.105 -8.742 6.926 1 93.44 304 LEU A C 1
ATOM 2384 O O . LEU A 1 304 ? -4.379 -9.438 6.219 1 93.44 304 LEU A O 1
ATOM 2388 N N . HIS A 1 305 ? -4.805 -8.5 8.195 1 91.5 305 HIS A N 1
ATOM 2389 C CA . HIS A 1 305 ? -3.594 -9.016 8.82 1 91.5 305 HIS A CA 1
ATOM 2390 C C . HIS A 1 305 ? -3.574 -10.539 8.82 1 91.5 305 HIS A C 1
ATOM 2392 O O . HIS A 1 305 ? -2.518 -11.148 8.641 1 91.5 305 HIS A O 1
ATOM 2398 N N . LYS A 1 306 ? -4.707 -11.141 9.008 1 96 306 LYS A N 1
ATOM 2399 C CA . LYS A 1 306 ? -4.785 -12.602 9.008 1 96 306 LYS A CA 1
ATOM 2400 C C . LYS A 1 306 ? -4.488 -13.164 7.621 1 96 306 LYS A C 1
ATOM 2402 O O . LYS A 1 306 ? -3.867 -14.219 7.492 1 96 306 LYS A O 1
ATOM 2407 N N . ILE A 1 307 ? -4.945 -12.477 6.605 1 96.19 307 ILE A N 1
ATOM 2408 C CA . ILE A 1 307 ? -4.707 -12.906 5.23 1 96.19 307 ILE A CA 1
ATOM 2409 C C . ILE A 1 307 ? -3.217 -12.836 4.918 1 96.19 307 ILE A C 1
ATOM 2411 O O . ILE A 1 307 ? -2.641 -13.789 4.387 1 96.19 307 ILE A O 1
ATOM 2415 N N . TYR A 1 308 ? -2.566 -11.773 5.316 1 93.75 308 TYR A N 1
ATOM 2416 C CA . TYR A 1 308 ? -1.149 -11.594 5.02 1 93.75 308 TYR A CA 1
ATOM 2417 C C . TYR A 1 308 ? -0.294 -12.547 5.84 1 93.75 308 TYR A C 1
ATOM 2419 O O . TYR A 1 308 ? 0.765 -12.992 5.387 1 93.75 308 TYR A O 1
ATOM 2427 N N . ASN A 1 309 ? -0.811 -12.945 7.016 1 95.06 309 ASN A N 1
ATOM 2428 C CA . ASN A 1 309 ? -0.062 -13.844 7.887 1 95.06 309 ASN A CA 1
ATOM 2429 C C . ASN A 1 309 ? -0.408 -15.305 7.613 1 95.06 309 ASN A C 1
ATOM 2431 O O . ASN A 1 309 ? 0.228 -16.203 8.156 1 95.06 309 ASN A O 1
ATOM 2435 N N . GLY A 1 310 ? -1.368 -15.508 6.812 1 97.69 310 GLY A N 1
ATOM 2436 C CA . GLY A 1 310 ? -1.774 -16.875 6.484 1 97.69 310 GLY A CA 1
ATOM 2437 C C . GLY A 1 310 ? -2.568 -17.531 7.594 1 97.69 310 GLY A C 1
ATOM 2438 O O . GLY A 1 310 ? -2.594 -18.766 7.691 1 97.69 310 GLY A O 1
ATOM 2439 N N . THR A 1 311 ? -3.201 -16.734 8.492 1 98 311 THR A N 1
ATOM 2440 C CA . THR A 1 311 ? -3.928 -17.312 9.617 1 98 311 THR A CA 1
ATOM 2441 C C . THR A 1 311 ? -5.434 -17.172 9.422 1 98 311 THR A C 1
ATOM 2443 O O . THR A 1 311 ? -6.215 -17.438 10.336 1 98 311 THR A O 1
ATOM 2446 N N . HIS A 1 312 ? -5.859 -16.844 8.266 1 98.12 312 HIS A N 1
ATOM 2447 C CA . HIS A 1 312 ? -7.266 -16.578 7.988 1 98.12 312 HIS A CA 1
ATOM 2448 C C . HIS A 1 312 ? -8.07 -17.875 7.965 1 98.12 312 HIS A C 1
ATOM 2450 O O . HIS A 1 312 ? -9.305 -17.844 7.98 1 98.12 312 HIS A O 1
ATOM 2456 N N . LEU A 1 313 ? -7.43 -19.016 7.906 1 98.06 313 LEU A N 1
ATOM 2457 C CA . LEU A 1 313 ? -8.148 -20.281 7.906 1 98.06 313 LEU A CA 1
ATOM 2458 C C . LEU A 1 313 ? -8.898 -20.484 9.219 1 98.06 313 LEU A C 1
ATOM 2460 O O . LEU A 1 313 ? -9.805 -21.312 9.297 1 98.06 313 LEU A O 1
ATOM 2464 N N . THR A 1 314 ? -8.578 -19.688 10.227 1 97.25 314 THR A N 1
ATOM 2465 C CA . THR A 1 314 ? -9.227 -19.797 11.531 1 97.25 314 THR A CA 1
ATOM 2466 C C . THR A 1 314 ? -10.5 -18.953 11.57 1 97.25 314 THR A C 1
ATOM 2468 O O . THR A 1 314 ? -11.297 -19.078 12.5 1 97.25 314 THR A O 1
ATOM 2471 N N . VAL A 1 315 ? -10.672 -18.156 10.641 1 97.75 315 VAL A N 1
ATOM 2472 C CA . VAL A 1 315 ? -11.836 -17.281 10.602 1 97.75 315 VAL A CA 1
ATOM 2473 C C . VAL A 1 315 ? -13.078 -18.078 10.242 1 97.75 315 VAL A C 1
ATOM 2475 O O . VAL A 1 315 ? -13.023 -18.984 9.406 1 97.75 315 VAL A O 1
ATOM 2478 N N . LYS A 1 316 ? -14.203 -17.703 10.836 1 97.5 316 LYS A N 1
ATOM 2479 C CA . LYS A 1 316 ? -15.469 -18.359 10.539 1 97.5 316 LYS A CA 1
ATOM 2480 C C . LYS A 1 316 ? -15.82 -18.25 9.062 1 97.5 316 LYS A C 1
ATOM 2482 O O . LYS A 1 316 ? -15.617 -17.188 8.453 1 97.5 316 LYS A O 1
ATOM 2487 N N . ASN A 1 317 ? -16.312 -19.344 8.414 1 98 317 ASN A N 1
ATOM 2488 C CA . ASN A 1 317 ? -16.812 -19.391 7.035 1 98 317 ASN A CA 1
ATOM 2489 C C . ASN A 1 317 ? -15.656 -19.516 6.039 1 98 317 ASN A C 1
ATOM 2491 O O . ASN A 1 317 ? -15.812 -19.203 4.859 1 98 317 ASN A O 1
ATOM 2495 N N . VAL A 1 318 ? -14.484 -19.859 6.574 1 98.69 318 VAL A N 1
ATOM 2496 C CA . VAL A 1 318 ? -13.359 -20.219 5.719 1 98.69 318 VAL A CA 1
ATOM 2497 C C . VAL A 1 318 ? -13.086 -21.719 5.809 1 98.69 318 VAL A C 1
ATOM 2499 O O . VAL A 1 318 ? -13.023 -22.281 6.906 1 98.69 318 VAL A O 1
ATOM 2502 N N . SER A 1 319 ? -12.984 -22.344 4.711 1 98.38 319 SER A N 1
ATOM 2503 C CA . SER A 1 319 ? -12.641 -23.766 4.676 1 98.38 319 SER A CA 1
ATOM 2504 C C . SER A 1 319 ? -11.492 -24.031 3.713 1 98.38 319 SER A C 1
ATOM 2506 O O . SER A 1 319 ? -11.227 -23.219 2.812 1 98.38 319 SER A O 1
ATOM 2508 N N . SER A 1 320 ? -10.797 -25.109 3.926 1 98.31 320 SER A N 1
ATOM 2509 C CA . SER A 1 320 ? -9.664 -25.484 3.082 1 98.31 320 SER A CA 1
ATOM 2510 C C . SER A 1 320 ? -9.609 -27 2.889 1 98.31 320 SER A C 1
ATOM 2512 O O . SER A 1 320 ? -10.031 -27.766 3.758 1 98.31 320 SER A O 1
ATOM 2514 N N . ARG A 1 321 ? -9.094 -27.438 1.747 1 97.94 321 ARG A N 1
ATOM 2515 C CA . ARG A 1 321 ? -8.914 -28.859 1.481 1 97.94 321 ARG A CA 1
ATOM 2516 C C . ARG A 1 321 ? -7.879 -29.078 0.383 1 97.94 321 ARG A C 1
ATOM 2518 O O . ARG A 1 321 ? -7.695 -28.234 -0.49 1 97.94 321 ARG A O 1
ATOM 2525 N N . SER A 1 322 ? -7.262 -30.234 0.427 1 98.56 322 SER A N 1
ATOM 2526 C CA . SER A 1 322 ? -6.309 -30.656 -0.592 1 98.56 322 SER A CA 1
ATOM 2527 C C . SER A 1 322 ? -7 -31.453 -1.699 1 98.56 322 SER A C 1
ATOM 2529 O O . SER A 1 322 ? -7.871 -32.281 -1.427 1 98.56 322 SER A O 1
ATOM 2531 N N . VAL A 1 323 ? -6.605 -31.188 -2.986 1 98.69 323 VAL A N 1
ATOM 2532 C CA . VAL A 1 323 ? -7.25 -31.859 -4.102 1 98.69 323 VAL A CA 1
ATOM 2533 C C . VAL A 1 323 ? -6.227 -32.156 -5.199 1 98.69 323 VAL A C 1
ATOM 2535 O O . VAL A 1 323 ? -5.18 -31.484 -5.262 1 98.69 323 VAL A O 1
ATOM 2538 N N . ARG A 1 324 ? -6.512 -33.062 -6.031 1 98.75 324 ARG A N 1
ATOM 2539 C CA . ARG A 1 324 ? -5.738 -33.281 -7.25 1 98.75 324 ARG A CA 1
ATOM 2540 C C . ARG A 1 324 ? -6.426 -32.656 -8.461 1 98.75 324 ARG A C 1
ATOM 2542 O O . ARG A 1 324 ? -5.766 -32.25 -9.414 1 98.75 324 ARG A O 1
ATOM 2549 N N . SER A 1 325 ? -7.691 -32.625 -8.359 1 98.62 325 SER A N 1
ATOM 2550 C CA . SER A 1 325 ? -8.508 -31.984 -9.383 1 98.62 325 SER A CA 1
ATOM 2551 C C . SER A 1 325 ? -9.773 -31.391 -8.781 1 98.62 325 SER A C 1
ATOM 2553 O O . SER A 1 325 ? -10.297 -31.906 -7.789 1 98.62 325 SER A O 1
ATOM 2555 N N . ILE A 1 326 ? -10.266 -30.344 -9.398 1 98.69 326 ILE A N 1
ATOM 2556 C CA . ILE A 1 326 ? -11.484 -29.703 -8.93 1 98.69 326 ILE A CA 1
ATOM 2557 C C . ILE A 1 326 ? -12.227 -29.062 -10.102 1 98.69 326 ILE A C 1
ATOM 2559 O O . ILE A 1 326 ? -11.609 -28.438 -10.969 1 98.69 326 ILE A O 1
ATOM 2563 N N . GLU A 1 327 ? -13.461 -29.312 -10.172 1 98.38 327 GLU A N 1
ATOM 2564 C CA . GLU A 1 327 ? -14.359 -28.656 -11.117 1 98.38 327 GLU A CA 1
ATOM 2565 C C . GLU A 1 327 ? -15.305 -27.688 -10.398 1 98.38 327 GLU A C 1
ATOM 2567 O O . GLU A 1 327 ? -15.844 -28.016 -9.336 1 98.38 327 GLU A O 1
ATOM 2572 N N . VAL A 1 328 ? -15.461 -26.531 -10.898 1 98.19 328 VAL A N 1
ATOM 2573 C CA . VAL A 1 328 ? -16.281 -25.516 -10.242 1 98.19 328 VAL A CA 1
ATOM 2574 C C . VAL A 1 328 ? -17.312 -24.969 -11.227 1 98.19 328 VAL A C 1
ATOM 2576 O O . VAL A 1 328 ? -16.984 -24.641 -12.367 1 98.19 328 VAL A O 1
ATOM 2579 N N . GLU A 1 329 ? -18.516 -24.922 -10.789 1 97.44 329 GLU A N 1
ATOM 2580 C CA . GLU A 1 329 ? -19.625 -24.328 -11.547 1 97.44 329 GLU A CA 1
ATOM 2581 C C . GLU A 1 329 ? -20.484 -23.438 -10.656 1 97.44 329 GLU A C 1
ATOM 2583 O O . GLU A 1 329 ? -20.578 -23.656 -9.445 1 97.44 329 GLU A O 1
ATOM 2588 N N . GLU A 1 330 ? -21 -22.484 -11.258 1 97.5 330 GLU A N 1
ATOM 2589 C CA . GLU A 1 330 ? -22.016 -21.688 -10.57 1 97.5 330 GLU A CA 1
ATOM 2590 C C . GLU A 1 330 ? -23.359 -22.406 -10.57 1 97.5 330 GLU A C 1
ATOM 2592 O O . GLU A 1 330 ? -23.766 -22.969 -11.578 1 97.5 330 GLU A O 1
ATOM 2597 N N . VAL A 1 331 ? -24.078 -22.344 -9.461 1 95.62 331 VAL A N 1
ATOM 2598 C CA . VAL A 1 331 ? -25.375 -23.031 -9.375 1 95.62 331 VAL A CA 1
ATOM 2599 C C . VAL A 1 331 ? -26.359 -22.359 -10.32 1 95.62 331 VAL A C 1
ATOM 2601 O O . VAL A 1 331 ? -27.062 -23.047 -11.086 1 95.62 331 VAL A O 1
ATOM 2604 N N . SER A 1 332 ? -26.516 -21.016 -10.203 1 90.88 332 SER A N 1
ATOM 2605 C CA . SER A 1 332 ? -27.312 -20.25 -11.148 1 90.88 332 SER A CA 1
ATOM 2606 C C . SER A 1 332 ? -26.422 -19.531 -12.156 1 90.88 332 SER A C 1
ATOM 2608 O O . SER A 1 332 ? -25.922 -18.438 -11.883 1 90.88 332 SER A O 1
ATOM 2610 N N . SER A 1 333 ? -26.312 -20.141 -13.281 1 85.69 333 SER A N 1
ATOM 2611 C CA . SER A 1 333 ? -25.328 -19.656 -14.242 1 85.69 333 SER A CA 1
ATOM 2612 C C . SER A 1 333 ? -25.625 -18.234 -14.68 1 85.69 333 SER A C 1
ATOM 2614 O O . SER A 1 333 ? -26.703 -17.953 -15.211 1 85.69 333 SER A O 1
ATOM 2616 N N . SER A 1 334 ? -24.797 -17.359 -14.328 1 85.25 334 SER A N 1
ATOM 2617 C CA . SER A 1 334 ? -24.891 -15.961 -14.758 1 85.25 334 SER A CA 1
ATOM 2618 C C . SER A 1 334 ? -23.891 -15.648 -15.859 1 85.25 334 SER A C 1
ATOM 2620 O O . SER A 1 334 ? -24.031 -14.664 -16.578 1 85.25 334 SER A O 1
ATOM 2622 N N . GLY A 1 335 ? -22.875 -16.5 -15.953 1 86.25 335 GLY A N 1
ATOM 2623 C CA . GLY A 1 335 ? -21.812 -16.25 -16.906 1 86.25 335 GLY A CA 1
ATOM 2624 C C . GLY A 1 335 ? -20.953 -15.062 -16.547 1 86.25 335 GLY A C 1
ATOM 2625 O O . GLY A 1 335 ? -20.328 -14.461 -17.422 1 86.25 335 GLY A O 1
ATOM 2626 N N . SER A 1 336 ? -20.875 -14.711 -15.258 1 92 336 SER A N 1
ATOM 2627 C CA . SER A 1 336 ? -20.203 -13.469 -14.875 1 92 336 SER A CA 1
ATOM 2628 C C . SER A 1 336 ? -19.203 -13.695 -13.75 1 92 336 SER A C 1
ATOM 2630 O O . SER A 1 336 ? -18.703 -12.742 -13.148 1 92 336 SER A O 1
ATOM 2632 N N . ILE A 1 337 ? -18.922 -15.055 -13.555 1 96.62 337 ILE A N 1
ATOM 2633 C CA . ILE A 1 337 ? -18 -15.359 -12.469 1 96.62 337 ILE A CA 1
ATOM 2634 C C . ILE A 1 337 ? -16.578 -15.398 -13 1 96.62 337 ILE A C 1
ATOM 2636 O O . ILE A 1 337 ? -16.203 -16.328 -13.727 1 96.62 337 ILE A O 1
ATOM 2640 N N . TYR A 1 338 ? -15.727 -14.461 -12.562 1 96 338 TYR A N 1
ATOM 2641 C CA . TYR A 1 338 ? -14.367 -14.281 -13.07 1 96 338 TYR A CA 1
ATOM 2642 C C . TYR A 1 338 ? -13.477 -15.445 -12.656 1 96 338 TYR A C 1
ATOM 2644 O O . TYR A 1 338 ? -13.602 -15.969 -11.547 1 96 338 TYR A O 1
ATOM 2652 N N . VAL A 1 339 ? -12.594 -15.812 -13.594 1 96.88 339 VAL A N 1
ATOM 2653 C CA . VAL A 1 339 ? -11.539 -16.797 -13.344 1 96.88 339 VAL A CA 1
ATOM 2654 C C . VAL A 1 339 ? -10.188 -16.219 -13.742 1 96.88 339 VAL A C 1
ATOM 2656 O O . VAL A 1 339 ? -10.055 -15.586 -14.797 1 96.88 339 VAL A O 1
ATOM 2659 N N . GLN A 1 340 ? -9.266 -16.344 -12.883 1 96.44 340 GLN A N 1
ATOM 2660 C CA . GLN A 1 340 ? -7.906 -15.898 -13.18 1 96.44 340 GLN A CA 1
ATOM 2661 C C . GLN A 1 340 ? -6.883 -16.906 -12.664 1 96.44 340 GLN A C 1
ATOM 2663 O O . GLN A 1 340 ? -7.188 -17.719 -11.789 1 96.44 340 GLN A O 1
ATOM 2668 N N . ALA A 1 341 ? -5.691 -16.906 -13.227 1 97 341 ALA A N 1
ATOM 2669 C CA . ALA A 1 341 ? -4.562 -17.688 -12.734 1 97 341 ALA A CA 1
ATOM 2670 C C . ALA A 1 341 ? -3.268 -16.875 -12.805 1 97 341 ALA A C 1
ATOM 2672 O O . ALA A 1 341 ? -2.91 -16.359 -13.859 1 97 341 ALA A O 1
ATOM 2673 N N . ASP A 1 342 ? -2.635 -16.781 -11.695 1 96.38 342 ASP A N 1
ATOM 2674 C CA . ASP A 1 342 ? -1.378 -16.047 -11.57 1 96.38 342 ASP A CA 1
ATOM 2675 C C . ASP A 1 342 ? -1.522 -14.617 -12.094 1 96.38 342 ASP A C 1
ATOM 2677 O O . ASP A 1 342 ? -0.623 -14.102 -12.758 1 96.38 342 ASP A O 1
ATOM 2681 N N . GLY A 1 343 ? -2.678 -14.141 -11.922 1 91.88 343 GLY A N 1
ATOM 2682 C CA . GLY A 1 343 ? -2.885 -12.742 -12.281 1 91.88 343 GLY A CA 1
ATOM 2683 C C . GLY A 1 343 ? -3.428 -12.57 -13.688 1 91.88 343 GLY A C 1
ATOM 2684 O O . GLY A 1 343 ? -3.764 -11.453 -14.094 1 91.88 343 GLY A O 1
ATOM 2685 N N . GLU A 1 344 ? -3.572 -13.617 -14.453 1 92 344 GLU A N 1
ATOM 2686 C CA . GLU A 1 344 ? -4.09 -13.547 -15.812 1 92 344 GLU A CA 1
ATOM 2687 C C . GLU A 1 344 ? -5.582 -13.867 -15.859 1 92 344 GLU A C 1
ATOM 2689 O O . GLU A 1 344 ? -6.012 -14.914 -15.367 1 92 344 GLU A O 1
ATOM 2694 N N . HIS A 1 345 ? -6.297 -12.945 -16.5 1 93 345 HIS A N 1
ATOM 2695 C CA . HIS A 1 345 ? -7.727 -13.18 -16.672 1 93 345 HIS A CA 1
ATOM 2696 C C . HIS A 1 345 ? -7.984 -14.289 -17.688 1 93 345 HIS A C 1
ATOM 2698 O O . HIS A 1 345 ? -7.492 -14.234 -18.812 1 93 345 HIS A O 1
ATOM 2704 N N . LEU A 1 346 ? -8.805 -15.273 -17.328 1 94.44 346 LEU A N 1
ATOM 2705 C CA . LEU A 1 346 ? -9 -16.438 -18.172 1 94.44 346 LEU A CA 1
ATOM 2706 C C . LEU A 1 346 ? -10.461 -16.562 -18.594 1 94.44 346 LEU A C 1
ATOM 2708 O O . LEU A 1 346 ? -10.859 -17.562 -19.188 1 94.44 346 LEU A O 1
ATOM 2712 N N . GLY A 1 347 ? -11.258 -15.609 -18.188 1 93.69 347 GLY A N 1
ATOM 2713 C CA . GLY A 1 347 ? -12.664 -15.656 -18.547 1 93.69 347 GLY A CA 1
ATOM 2714 C C . GLY A 1 347 ? -13.57 -15.945 -17.359 1 93.69 347 GLY A C 1
ATOM 2715 O O . GLY A 1 347 ? -13.43 -15.328 -16.297 1 93.69 347 GLY A O 1
ATOM 2716 N N . PHE A 1 348 ? -14.555 -16.969 -17.672 1 95.44 348 PHE A N 1
ATOM 2717 C CA . PHE A 1 348 ? -15.594 -17.141 -16.656 1 95.44 348 PHE A CA 1
ATOM 2718 C C . PHE A 1 348 ? -15.844 -18.625 -16.406 1 95.44 348 PHE A C 1
ATOM 2720 O O . PHE A 1 348 ? -15.328 -19.484 -17.125 1 95.44 348 PHE A O 1
ATOM 2727 N N . LEU A 1 349 ? -16.484 -18.969 -15.289 1 95.69 349 LEU A N 1
ATOM 2728 C CA . LEU A 1 349 ? -16.922 -20.328 -14.992 1 95.69 349 LEU A CA 1
ATOM 2729 C C . LEU A 1 349 ? -17.875 -20.844 -16.062 1 95.69 349 LEU A C 1
ATOM 2731 O O . LEU A 1 349 ? -18.547 -20.047 -16.734 1 95.69 349 LEU A O 1
ATOM 2735 N N . PRO A 1 350 ? -17.922 -22.125 -16.25 1 96.06 350 PRO A N 1
ATOM 2736 C CA . PRO A 1 350 ? -17.297 -23.203 -15.484 1 96.06 350 PRO A CA 1
ATOM 2737 C C . PRO A 1 350 ? -15.852 -23.484 -15.922 1 96.06 350 PRO A C 1
ATOM 2739 O O . PRO A 1 350 ? -15.477 -23.156 -17.047 1 96.06 350 PRO A O 1
ATOM 2742 N N . ARG A 1 351 ? -15.047 -24.078 -14.969 1 97 351 ARG A N 1
ATOM 2743 C CA . ARG A 1 351 ? -13.664 -24.469 -15.242 1 97 351 ARG A CA 1
ATOM 2744 C C . ARG A 1 351 ? -13.273 -25.719 -14.453 1 97 351 ARG A C 1
ATOM 2746 O O . ARG A 1 351 ? -13.875 -26.016 -13.422 1 97 351 ARG A O 1
ATOM 2753 N N . LYS A 1 352 ? -12.328 -26.375 -14.992 1 97.69 352 LYS A N 1
ATOM 2754 C CA . LYS A 1 352 ? -11.688 -27.5 -14.312 1 97.69 352 LYS A CA 1
ATOM 2755 C C . LYS A 1 352 ? -10.203 -27.219 -14.07 1 97.69 352 LYS A C 1
ATOM 2757 O O . LYS A 1 352 ? -9.516 -26.688 -14.953 1 97.69 352 LYS A O 1
ATOM 2762 N N . PHE A 1 353 ? -9.789 -27.547 -12.883 1 98.56 353 PHE A N 1
ATOM 2763 C CA . PHE A 1 353 ? -8.398 -27.391 -12.492 1 98.56 353 PHE A CA 1
ATOM 2764 C C . PHE A 1 353 ? -7.801 -28.719 -12.055 1 98.56 353 PHE A C 1
ATOM 2766 O O . PHE A 1 353 ? -8.484 -29.547 -11.445 1 98.56 353 PHE A O 1
ATOM 2773 N N . HIS A 1 354 ? -6.551 -28.922 -12.344 1 98.38 354 HIS A N 1
ATOM 2774 C CA . HIS A 1 354 ? -5.867 -30.109 -11.844 1 98.38 354 HIS A CA 1
ATOM 2775 C C . HIS A 1 354 ? -4.367 -29.875 -11.719 1 98.38 354 HIS A C 1
ATOM 2777 O O . HIS A 1 354 ? -3.848 -28.875 -12.219 1 98.38 354 HIS A O 1
ATOM 2783 N N . ILE A 1 355 ? -3.736 -30.766 -10.945 1 98.62 355 ILE A N 1
ATOM 2784 C CA . ILE A 1 355 ? -2.309 -30.625 -10.68 1 98.62 355 ILE A CA 1
ATOM 2785 C C . ILE A 1 355 ? -1.519 -31.516 -11.648 1 98.62 355 ILE A C 1
ATOM 2787 O O . ILE A 1 355 ? -1.934 -32.625 -11.953 1 98.62 355 ILE A O 1
ATOM 2791 N N . LEU A 1 356 ? -0.451 -31.016 -12.266 1 98.38 356 LEU A N 1
ATOM 2792 C CA . LEU A 1 356 ? 0.603 -31.781 -12.906 1 98.38 356 LEU A CA 1
ATOM 2793 C C . LEU A 1 356 ? 1.79 -31.984 -11.969 1 98.38 356 LEU A C 1
ATOM 2795 O O . LEU A 1 356 ? 2.617 -31.078 -11.82 1 98.38 356 LEU A O 1
ATOM 2799 N N . PRO A 1 357 ? 1.906 -33.156 -11.328 1 98.19 357 PRO A N 1
ATOM 2800 C CA . PRO A 1 357 ? 2.967 -33.344 -10.344 1 98.19 357 PRO A CA 1
ATOM 2801 C C . PRO A 1 357 ? 4.359 -33.375 -10.969 1 98.19 357 PRO A C 1
ATOM 2803 O O . PRO A 1 357 ? 4.535 -33.875 -12.07 1 98.19 357 PRO A O 1
ATOM 2806 N N . ALA A 1 358 ? 5.289 -32.75 -10.305 1 97.88 358 ALA A N 1
ATOM 2807 C CA . ALA A 1 358 ? 6.703 -32.781 -10.656 1 97.88 358 ALA A CA 1
ATOM 2808 C C . ALA A 1 358 ? 6.91 -32.406 -12.133 1 97.88 358 ALA A C 1
ATOM 2810 O O . ALA A 1 358 ? 7.648 -33.094 -12.844 1 97.88 358 ALA A O 1
ATOM 2811 N N . ALA A 1 359 ? 6.281 -31.406 -12.57 1 97.31 359 ALA A N 1
ATOM 2812 C CA . ALA A 1 359 ? 6.156 -31.109 -14 1 97.31 359 ALA A CA 1
ATOM 2813 C C . ALA A 1 359 ? 7.41 -30.406 -14.523 1 97.31 359 ALA A C 1
ATOM 2815 O O . ALA A 1 359 ? 7.766 -30.562 -15.695 1 97.31 359 ALA A O 1
ATOM 2816 N N . ILE A 1 360 ? 8.055 -29.625 -13.695 1 97.75 360 ILE A N 1
ATOM 2817 C CA . ILE A 1 360 ? 9.203 -28.844 -14.141 1 97.75 360 ILE A CA 1
ATOM 2818 C C . ILE A 1 360 ? 10.344 -28.984 -13.141 1 97.75 360 ILE A C 1
ATOM 2820 O O . ILE A 1 360 ? 10.117 -28.984 -11.922 1 97.75 360 ILE A O 1
ATOM 2824 N N . GLU A 1 361 ? 11.555 -29.125 -13.656 1 97.12 361 GLU A N 1
ATOM 2825 C CA . GLU A 1 361 ? 12.742 -29.016 -12.812 1 97.12 361 GLU A CA 1
ATOM 2826 C C . GLU A 1 361 ? 13.094 -27.562 -12.531 1 97.12 361 GLU A C 1
ATOM 2828 O O . GLU A 1 361 ? 13.188 -26.75 -13.453 1 97.12 361 GLU A O 1
ATOM 2833 N N . MET A 1 362 ? 13.266 -27.234 -11.25 1 97.62 362 MET A N 1
ATOM 2834 C CA . MET A 1 362 ? 13.562 -25.859 -10.875 1 97.62 362 MET A CA 1
ATOM 2835 C C . MET A 1 362 ? 14.883 -25.781 -10.102 1 97.62 362 MET A C 1
ATOM 2837 O O . MET A 1 362 ? 15.164 -26.625 -9.266 1 97.62 362 MET A O 1
ATOM 2841 N N . ILE A 1 363 ? 15.625 -24.703 -10.367 1 97.06 363 ILE A N 1
ATOM 2842 C CA . ILE A 1 363 ? 16.844 -24.438 -9.609 1 97.06 363 ILE A CA 1
ATOM 2843 C C . ILE A 1 363 ? 16.5 -23.766 -8.281 1 97.06 363 ILE A C 1
ATOM 2845 O O . ILE A 1 363 ? 15.836 -22.734 -8.25 1 97.06 363 ILE A O 1
ATOM 2849 N N . CYS A 1 364 ? 16.938 -24.438 -7.199 1 90.38 364 CYS A N 1
ATOM 2850 C CA . CYS A 1 364 ? 16.531 -23.938 -5.891 1 90.38 364 CYS A CA 1
ATOM 2851 C C . CYS A 1 364 ? 17.75 -23.75 -4.98 1 90.38 364 CYS A C 1
ATOM 2853 O O . CYS A 1 364 ? 18.781 -24.406 -5.176 1 90.38 364 CYS A O 1
ATOM 2855 N N . MET B 1 1 ? -63.125 -24.453 27.594 1 21.11 1 MET B N 1
ATOM 2856 C CA . MET B 1 1 ? -63.031 -23.219 28.375 1 21.11 1 MET B CA 1
ATOM 2857 C C . MET B 1 1 ? -61.594 -22.734 28.453 1 21.11 1 MET B C 1
ATOM 2859 O O . MET B 1 1 ? -60.906 -23 29.453 1 21.11 1 MET B O 1
ATOM 2863 N N . VAL B 1 2 ? -60.812 -22.859 27.484 1 24.94 2 VAL B N 1
ATOM 2864 C CA . VAL B 1 2 ? -59.375 -23.094 27.359 1 24.94 2 VAL B CA 1
ATOM 2865 C C . VAL B 1 2 ? -58.625 -21.781 27.578 1 24.94 2 VAL B C 1
ATOM 2867 O O . VAL B 1 2 ? -58.781 -20.828 26.812 1 24.94 2 VAL B O 1
ATOM 2870 N N . GLU B 1 3 ? -58.406 -21.469 28.844 1 20.78 3 GLU B N 1
ATOM 2871 C CA . GLU B 1 3 ? -57.906 -20.219 29.438 1 20.78 3 GLU B CA 1
ATOM 2872 C C . GLU B 1 3 ? -56.531 -19.891 28.906 1 20.78 3 GLU B C 1
ATOM 2874 O O . GLU B 1 3 ? -55.656 -20.766 28.781 1 20.78 3 GLU B O 1
ATOM 2879 N N . CYS B 1 4 ? -56.375 -18.875 28.031 1 21.91 4 CYS B N 1
ATOM 2880 C CA . CYS B 1 4 ? -55.406 -18.156 27.203 1 21.91 4 CYS B CA 1
ATOM 2881 C C . CYS B 1 4 ? -54.312 -17.562 28.047 1 21.91 4 CYS B C 1
ATOM 2883 O O . CYS B 1 4 ? -54.312 -16.359 28.344 1 21.91 4 CYS B O 1
ATOM 2885 N N . PHE B 1 5 ? -53.875 -18.344 29.141 1 20.75 5 PHE B N 1
ATOM 2886 C CA . PHE B 1 5 ? -53.156 -17.578 30.141 1 20.75 5 PHE B CA 1
ATOM 2887 C C . PHE B 1 5 ? -51.906 -16.969 29.547 1 20.75 5 PHE B C 1
ATOM 2889 O O . PHE B 1 5 ? -51.156 -17.625 28.812 1 20.75 5 PHE B O 1
ATOM 2896 N N . CYS B 1 6 ? -51.812 -15.578 29.312 1 21.47 6 CYS B N 1
ATOM 2897 C CA . CYS B 1 6 ? -50.969 -14.469 28.922 1 21.47 6 CYS B CA 1
ATOM 2898 C C . CYS B 1 6 ? -49.688 -14.438 29.766 1 21.47 6 CYS B C 1
ATOM 2900 O O . CYS B 1 6 ? -49.688 -13.93 30.891 1 21.47 6 CYS B O 1
ATOM 2902 N N . TYR B 1 7 ? -49.062 -15.656 30.016 1 20.14 7 TYR B N 1
ATOM 2903 C CA . TYR B 1 7 ? -48.125 -15.609 31.141 1 20.14 7 TYR B CA 1
ATOM 2904 C C . TYR B 1 7 ? -47.062 -14.547 30.906 1 20.14 7 TYR B C 1
ATOM 2906 O O . TYR B 1 7 ? -46.562 -14.391 29.797 1 20.14 7 TYR B O 1
ATOM 2914 N N . HIS B 1 8 ? -47.062 -13.406 31.656 1 20.95 8 HIS B N 1
ATOM 2915 C CA . HIS B 1 8 ? -46.344 -12.203 32.031 1 20.95 8 HIS B CA 1
ATOM 2916 C C . HIS B 1 8 ? -44.875 -12.516 32.344 1 20.95 8 HIS B C 1
ATOM 2918 O O . HIS B 1 8 ? -44.562 -12.82 33.5 1 20.95 8 HIS B O 1
ATOM 2924 N N . LEU B 1 9 ? -44.219 -13.438 31.547 1 21.02 9 LEU B N 1
ATOM 2925 C CA . LEU B 1 9 ? -43 -13.906 32.188 1 21.02 9 LEU B CA 1
ATOM 2926 C C . LEU B 1 9 ? -42.125 -12.734 32.594 1 21.02 9 LEU B C 1
ATOM 2928 O O . LEU B 1 9 ? -41.781 -11.891 31.75 1 21.02 9 LEU B O 1
ATOM 2932 N N . ALA B 1 10 ? -42.219 -12.289 33.812 1 20.83 10 ALA B N 1
ATOM 2933 C CA . ALA B 1 10 ? -41.562 -11.32 34.688 1 20.83 10 ALA B CA 1
ATOM 2934 C C . ALA B 1 10 ? -40.062 -11.461 34.625 1 20.83 10 ALA B C 1
ATOM 2936 O O . ALA B 1 10 ? -39.5 -12.461 35.062 1 20.83 10 ALA B O 1
ATOM 2937 N N . PHE B 1 11 ? -39.375 -11.266 33.5 1 21.25 11 PHE B N 1
ATOM 2938 C CA . PHE B 1 11 ? -37.938 -11.453 33.375 1 21.25 11 PHE B CA 1
ATOM 2939 C C . PHE B 1 11 ? -37.188 -10.695 34.438 1 21.25 11 PHE B C 1
ATOM 2941 O O . PHE B 1 11 ? -37.281 -9.477 34.531 1 21.25 11 PHE B O 1
ATOM 2948 N N . ARG B 1 12 ? -37.188 -11.266 35.656 1 21.62 12 ARG B N 1
ATOM 2949 C CA . ARG B 1 12 ? -36.531 -10.688 36.844 1 21.62 12 ARG B CA 1
ATOM 2950 C C . ARG B 1 12 ? -35.156 -10.133 36.5 1 21.62 12 ARG B C 1
ATOM 2952 O O . ARG B 1 12 ? -34.438 -10.703 35.656 1 21.62 12 ARG B O 1
ATOM 2959 N N . PRO B 1 13 ? -34.781 -8.992 37.125 1 23.08 13 PRO B N 1
ATOM 2960 C CA . PRO B 1 13 ? -33.688 -8.031 37 1 23.08 13 PRO B CA 1
ATOM 2961 C C . PRO B 1 13 ? -32.312 -8.625 37.406 1 23.08 13 PRO B C 1
ATOM 2963 O O . PRO B 1 13 ? -32.156 -9.094 38.531 1 23.08 13 PRO B O 1
ATOM 2966 N N . PHE B 1 14 ? -31.859 -9.672 36.688 1 22.55 14 PHE B N 1
ATOM 2967 C CA . PHE B 1 14 ? -30.656 -10.344 37.156 1 22.55 14 PHE B CA 1
ATOM 2968 C C . PHE B 1 14 ? -29.672 -9.344 37.75 1 22.55 14 PHE B C 1
ATOM 2970 O O . PHE B 1 14 ? -29.453 -8.273 37.188 1 22.55 14 PHE B O 1
ATOM 2977 N N . MET B 1 15 ? -29.438 -9.422 39.031 1 20.38 15 MET B N 1
ATOM 2978 C CA . MET B 1 15 ? -28.594 -8.711 39.969 1 20.38 15 MET B CA 1
ATOM 2979 C C . MET B 1 15 ? -27.172 -8.594 39.469 1 20.38 15 MET B C 1
ATOM 2981 O O . MET B 1 15 ? -26.641 -9.531 38.875 1 20.38 15 MET B O 1
ATOM 2985 N N . ALA B 1 16 ? -26.594 -7.375 39.406 1 23.42 16 ALA B N 1
ATOM 2986 C CA . ALA B 1 16 ? -25.422 -6.609 39.031 1 23.42 16 ALA B CA 1
ATOM 2987 C C . ALA B 1 16 ? -24.172 -7.121 39.75 1 23.42 16 ALA B C 1
ATOM 2989 O O . ALA B 1 16 ? -23.688 -6.473 40.688 1 23.42 16 ALA B O 1
ATOM 2990 N N . SER B 1 17 ? -24.078 -8.477 39.969 1 22.36 17 SER B N 1
ATOM 2991 C CA . SER B 1 17 ? -23.016 -8.742 40.906 1 22.36 17 SER B CA 1
ATOM 2992 C C . SER B 1 17 ? -21.75 -7.965 40.562 1 22.36 17 SER B C 1
ATOM 2994 O O . SER B 1 17 ? -21.438 -7.781 39.375 1 22.36 17 SER B O 1
ATOM 2996 N N . LYS B 1 18 ? -21.234 -7.242 41.562 1 23.45 18 LYS B N 1
ATOM 2997 C CA . LYS B 1 18 ? -20.141 -6.285 41.688 1 23.45 18 LYS B CA 1
ATOM 2998 C C . LYS B 1 18 ? -18.797 -6.922 41.312 1 23.45 18 LYS B C 1
ATOM 3000 O O . LYS B 1 18 ? -18.391 -7.922 41.906 1 23.45 18 LYS B O 1
ATOM 3005 N N . PRO B 1 19 ? -18.547 -7.078 40.031 1 24.88 19 PRO B N 1
ATOM 3006 C CA . PRO B 1 19 ? -17.328 -7.828 39.75 1 24.88 19 PRO B CA 1
ATOM 3007 C C . PRO B 1 19 ? -16.125 -7.332 40.562 1 24.88 19 PRO B C 1
ATOM 3009 O O . PRO B 1 19 ? -16.047 -6.141 40.875 1 24.88 19 PRO B O 1
ATOM 3012 N N . PHE B 1 20 ? -15.688 -8.117 41.531 1 22.19 20 PHE B N 1
ATOM 3013 C CA . PHE B 1 20 ? -14.555 -7.883 42.406 1 22.19 20 PHE B CA 1
ATOM 3014 C C . PHE B 1 20 ? -13.367 -7.34 41.625 1 22.19 20 PHE B C 1
ATOM 3016 O O . PHE B 1 20 ? -12.961 -7.922 40.625 1 22.19 20 PHE B O 1
ATOM 3023 N N . VAL B 1 21 ? -13.18 -6.055 41.656 1 23.84 21 VAL B N 1
ATOM 3024 C CA . VAL B 1 21 ? -12.148 -5.16 41.156 1 23.84 21 VAL B CA 1
ATOM 3025 C C . VAL B 1 21 ? -10.773 -5.629 41.656 1 23.84 21 VAL B C 1
ATOM 3027 O O . VAL B 1 21 ? -10.461 -5.508 42.844 1 23.84 21 VAL B O 1
ATOM 3030 N N . THR B 1 22 ? -10.539 -7.004 41.469 1 22.38 22 THR B N 1
ATOM 3031 C CA . THR B 1 22 ? -9.242 -7.336 42.062 1 22.38 22 THR B CA 1
ATOM 3032 C C . THR B 1 22 ? -8.195 -6.297 41.688 1 22.38 22 THR B C 1
ATOM 3034 O O . THR B 1 22 ? -8.047 -5.969 40.5 1 22.38 22 THR B O 1
ATOM 3037 N N . ARG B 1 23 ? -7.895 -5.461 42.562 1 22.27 23 ARG B N 1
ATOM 3038 C CA . ARG B 1 23 ? -6.867 -4.426 42.625 1 22.27 23 ARG B CA 1
ATOM 3039 C C . ARG B 1 23 ? -5.508 -4.988 42.219 1 22.27 23 ARG B C 1
ATOM 3041 O O . ARG B 1 23 ? -4.879 -5.723 42.969 1 22.27 23 ARG B O 1
ATOM 3048 N N . ALA B 1 24 ? -5.43 -5.625 41.031 1 25.8 24 ALA B N 1
ATOM 3049 C CA . ALA B 1 24 ? -4.055 -6.066 40.812 1 25.8 24 ALA B CA 1
ATOM 3050 C C . ALA B 1 24 ? -3.059 -5.023 41.312 1 25.8 24 ALA B C 1
ATOM 3052 O O . ALA B 1 24 ? -3.156 -3.846 40.969 1 25.8 24 ALA B O 1
ATOM 3053 N N . GLU B 1 25 ? -2.637 -5.141 42.469 1 23.08 25 GLU B N 1
ATOM 3054 C CA . GLU B 1 25 ? -1.582 -4.324 43.062 1 23.08 25 GLU B CA 1
ATOM 3055 C C . GLU B 1 25 ? -0.521 -3.961 42.031 1 23.08 25 GLU B C 1
ATOM 3057 O O . GLU B 1 25 ? 0.006 -4.836 41.344 1 23.08 25 GLU B O 1
ATOM 3062 N N . GLN B 1 26 ? -0.743 -2.846 41.406 1 24.92 26 GLN B N 1
ATOM 3063 C CA . GLN B 1 26 ? 0.2 -2.217 40.5 1 24.92 26 GLN B CA 1
ATOM 3064 C C . GLN B 1 26 ? 1.614 -2.223 41.062 1 24.92 26 GLN B C 1
ATOM 3066 O O . GLN B 1 26 ? 1.856 -1.663 42.125 1 24.92 26 GLN B O 1
ATOM 3071 N N . PRO B 1 27 ? 2.207 -3.447 40.906 1 27.67 27 PRO B N 1
ATOM 3072 C CA . PRO B 1 27 ? 3.504 -3.373 41.594 1 27.67 27 PRO B CA 1
ATOM 3073 C C . PRO B 1 27 ? 4.199 -2.027 41.375 1 27.67 27 PRO B C 1
ATOM 3075 O O . PRO B 1 27 ? 3.986 -1.366 40.375 1 27.67 27 PRO B O 1
ATOM 3078 N N . ILE B 1 28 ? 4.418 -1.334 42.375 1 25.02 28 ILE B N 1
ATOM 3079 C CA . ILE B 1 28 ? 5.203 -0.107 42.469 1 25.02 28 ILE B CA 1
ATOM 3080 C C . ILE B 1 28 ? 6.48 -0.244 41.656 1 25.02 28 ILE B C 1
ATOM 3082 O O . ILE B 1 28 ? 7.27 -1.169 41.844 1 25.02 28 ILE B O 1
ATOM 3086 N N . ALA B 1 29 ? 6.316 0.082 40.438 1 25.95 29 ALA B N 1
ATOM 3087 C CA . ALA B 1 29 ? 7.516 0.126 39.594 1 25.95 29 ALA B CA 1
ATOM 3088 C C . ALA B 1 29 ? 8.719 0.621 40.406 1 25.95 29 ALA B C 1
ATOM 3090 O O . ALA B 1 29 ? 8.633 1.631 41.094 1 25.95 29 ALA B O 1
ATOM 3091 N N . PRO B 1 30 ? 9.586 -0.295 40.688 1 26.58 30 PRO B N 1
ATOM 3092 C CA . PRO B 1 30 ? 10.742 0.219 41.406 1 26.58 30 PRO B CA 1
ATOM 3093 C C . PRO B 1 30 ? 11.195 1.592 40.938 1 26.58 30 PRO B C 1
ATOM 3095 O O . PRO B 1 30 ? 10.867 1.987 39.812 1 26.58 30 PRO B O 1
ATOM 3098 N N . ASP B 1 31 ? 11.547 2.441 41.844 1 25.83 31 ASP B N 1
ATOM 3099 C CA . ASP B 1 31 ? 12.156 3.766 41.75 1 25.83 31 ASP B CA 1
ATOM 3100 C C . ASP B 1 31 ? 13.25 3.779 40.688 1 25.83 31 ASP B C 1
ATOM 3102 O O . ASP B 1 31 ? 14.32 3.195 40.875 1 25.83 31 ASP B O 1
ATOM 3106 N N . LEU B 1 32 ? 12.812 3.422 39.5 1 26.06 32 LEU B N 1
ATOM 3107 C CA . LEU B 1 32 ? 13.844 3.539 38.469 1 26.06 32 LEU B CA 1
ATOM 3108 C C . LEU B 1 32 ? 14.633 4.836 38.625 1 26.06 32 LEU B C 1
ATOM 3110 O O . LEU B 1 32 ? 14.062 5.926 38.531 1 26.06 32 LEU B O 1
ATOM 3114 N N . ASN B 1 33 ? 15.461 4.848 39.625 1 24.06 33 ASN B N 1
ATOM 3115 C CA . ASN B 1 33 ? 16.531 5.836 39.562 1 24.06 33 ASN B CA 1
ATOM 3116 C C . ASN B 1 33 ? 17.047 5.977 38.125 1 24.06 33 ASN B C 1
ATOM 3118 O O . ASN B 1 33 ? 17.781 5.105 37.625 1 24.06 33 ASN B O 1
ATOM 3122 N N . ALA B 1 34 ? 16.094 6.203 37.25 1 28.44 34 ALA B N 1
ATOM 3123 C CA . ALA B 1 34 ? 16.469 6.652 35.938 1 28.44 34 ALA B CA 1
ATOM 3124 C C . ALA B 1 34 ? 17.797 7.41 35.969 1 28.44 34 ALA B C 1
ATOM 3126 O O . ALA B 1 34 ? 17.891 8.492 36.531 1 28.44 34 ALA B O 1
ATOM 3127 N N . ASP B 1 35 ? 18.828 6.672 36 1 24.89 35 ASP B N 1
ATOM 3128 C CA . ASP B 1 35 ? 20.125 7.27 35.719 1 24.89 35 ASP B CA 1
ATOM 3129 C C . ASP B 1 35 ? 20 8.391 34.688 1 24.89 35 ASP B C 1
ATOM 3131 O O . ASP B 1 35 ? 19.172 8.32 33.781 1 24.89 35 ASP B O 1
ATOM 3135 N N . ARG B 1 36 ? 20.375 9.531 34.969 1 27.97 36 ARG B N 1
ATOM 3136 C CA . ARG B 1 36 ? 20.672 10.75 34.219 1 27.97 36 ARG B CA 1
ATOM 3137 C C . ARG B 1 36 ? 21.188 10.422 32.812 1 27.97 36 ARG B C 1
ATOM 3139 O O . ARG B 1 36 ? 22.203 9.742 32.656 1 27.97 36 ARG B O 1
ATOM 3146 N N . SER B 1 37 ? 20.25 10.039 31.969 1 30.08 37 SER B N 1
ATOM 3147 C CA . SER B 1 37 ? 20.641 10.078 30.562 1 30.08 37 SER B CA 1
ATOM 3148 C C . SER B 1 37 ? 21.734 11.102 30.328 1 30.08 37 SER B C 1
ATOM 3150 O O . SER B 1 37 ? 21.578 12.281 30.641 1 30.08 37 SER B O 1
ATOM 3152 N N . VAL B 1 38 ? 22.844 10.727 30.5 1 29.42 38 VAL B N 1
ATOM 3153 C CA . VAL B 1 38 ? 24.078 11.492 30.312 1 29.42 38 VAL B CA 1
ATOM 3154 C C . VAL B 1 38 ? 24.016 12.25 28.984 1 29.42 38 VAL B C 1
ATOM 3156 O O . VAL B 1 38 ? 23.875 11.648 27.922 1 29.42 38 VAL B O 1
ATOM 3159 N N . PHE B 1 39 ? 23.219 13.328 28.938 1 30.73 39 PHE B N 1
ATOM 3160 C CA . PHE B 1 39 ? 23.719 14.312 27.984 1 30.73 39 PHE B CA 1
ATOM 3161 C C . PHE B 1 39 ? 25.219 14.203 27.828 1 30.73 39 PHE B C 1
ATOM 3163 O O . PHE B 1 39 ? 25.969 14.438 28.781 1 30.73 39 PHE B O 1
ATOM 3170 N N . HIS B 1 40 ? 25.641 13.102 27.484 1 30.14 40 HIS B N 1
ATOM 3171 C CA . HIS B 1 40 ? 27.062 13.297 27.219 1 30.14 40 HIS B CA 1
ATOM 3172 C C . HIS B 1 40 ? 27.328 14.641 26.562 1 30.14 40 HIS B C 1
ATOM 3174 O O . HIS B 1 40 ? 27.109 14.797 25.359 1 30.14 40 HIS B O 1
ATOM 3180 N N . ARG B 1 41 ? 26.969 15.625 27.281 1 30.28 41 ARG B N 1
ATOM 3181 C CA . ARG B 1 41 ? 27.734 16.844 27 1 30.28 41 ARG B CA 1
ATOM 3182 C C . ARG B 1 41 ? 29.203 16.531 26.766 1 30.28 41 ARG B C 1
ATOM 3184 O O . ARG B 1 41 ? 29.922 16.141 27.703 1 30.28 41 ARG B O 1
ATOM 3191 N N . GLY B 1 42 ? 29.656 15.789 25.922 1 29.62 42 GLY B N 1
ATOM 3192 C CA . GLY B 1 42 ? 31 16.312 25.875 1 29.62 42 GLY B CA 1
ATOM 3193 C C . GLY B 1 42 ? 31.094 17.781 26.203 1 29.62 42 GLY B C 1
ATOM 3194 O O . GLY B 1 42 ? 30.266 18.578 25.766 1 29.62 42 GLY B O 1
ATOM 3195 N N . SER B 1 43 ? 31.219 18.109 27.484 1 30.56 43 SER B N 1
ATOM 3196 C CA . SER B 1 43 ? 31.594 19.453 27.922 1 30.56 43 SER B CA 1
ATOM 3197 C C . SER B 1 43 ? 32.25 20.25 26.797 1 30.56 43 SER B C 1
ATOM 3199 O O . SER B 1 43 ? 33.438 20.5 26.812 1 30.56 43 SER B O 1
ATOM 3201 N N . SER B 1 44 ? 32.062 19.75 25.547 1 30.83 44 SER B N 1
ATOM 3202 C CA . SER B 1 44 ? 32.656 20.797 24.703 1 30.83 44 SER B CA 1
ATOM 3203 C C . SER B 1 44 ? 32.031 22.156 24.969 1 30.83 44 SER B C 1
ATOM 3205 O O . SER B 1 44 ? 30.797 22.297 24.891 1 30.83 44 SER B O 1
ATOM 3207 N N . SER B 1 45 ? 32.375 22.844 26 1 32.19 45 SER B N 1
ATOM 3208 C CA . SER B 1 45 ? 32.219 24.297 26.078 1 32.19 45 SER B CA 1
ATOM 3209 C C . SER B 1 45 ? 31.812 24.875 24.719 1 32.19 45 SER B C 1
ATOM 3211 O O . SER B 1 45 ? 32.375 24.484 23.688 1 32.19 45 SER B O 1
ATOM 3213 N N . PHE B 1 46 ? 30.406 25.094 24.516 1 36.94 46 PHE B N 1
ATOM 3214 C CA . PHE B 1 46 ? 30.219 26.031 23.406 1 36.94 46 PHE B CA 1
ATOM 3215 C C . PHE B 1 46 ? 31.484 26.828 23.156 1 36.94 46 PHE B C 1
ATOM 3217 O O . PHE B 1 46 ? 31.859 27.688 23.969 1 36.94 46 PHE B O 1
ATOM 3224 N N . SER B 1 47 ? 32.594 26.094 23.062 1 36.59 47 SER B N 1
ATOM 3225 C CA . SER B 1 47 ? 33.812 26.844 22.734 1 36.59 47 SER B CA 1
ATOM 3226 C C . SER B 1 47 ? 33.5 28.109 21.969 1 36.59 47 SER B C 1
ATOM 3228 O O . SER B 1 47 ? 32.5 28.172 21.219 1 36.59 47 SER B O 1
ATOM 3230 N N . SER B 1 48 ? 33.781 29.203 22.484 1 40.81 48 SER B N 1
ATOM 3231 C CA . SER B 1 48 ? 33.906 30.547 21.938 1 40.81 48 SER B CA 1
ATOM 3232 C C . SER B 1 48 ? 34.188 30.516 20.438 1 40.81 48 SER B C 1
ATOM 3234 O O . SER B 1 48 ? 34.625 31.5 19.859 1 40.81 48 SER B O 1
ATOM 3236 N N . SER B 1 49 ? 34.312 29.219 19.812 1 49.25 49 SER B N 1
ATOM 3237 C CA . SER B 1 49 ? 34.625 29.453 18.406 1 49.25 49 SER B CA 1
ATOM 3238 C C . SER B 1 49 ? 33.406 29.969 17.656 1 49.25 49 SER B C 1
ATOM 3240 O O . SER B 1 49 ? 32.281 29.781 18.094 1 49.25 49 SER B O 1
ATOM 3242 N N . GLY B 1 50 ? 33.344 31.031 16.859 1 68.81 50 GLY B N 1
ATOM 3243 C CA . GLY B 1 50 ? 32.531 31.797 15.953 1 68.81 50 GLY B CA 1
ATOM 3244 C C . GLY B 1 50 ? 31.5 30.953 15.211 1 68.81 50 GLY B C 1
ATOM 3245 O O . GLY B 1 50 ? 30.734 31.484 14.406 1 68.81 50 GLY B O 1
ATOM 3246 N N . ARG B 1 51 ? 31.375 29.562 15.664 1 79.06 51 ARG B N 1
ATOM 3247 C CA . ARG B 1 51 ? 30.453 28.734 14.875 1 79.06 51 ARG B CA 1
ATOM 3248 C C . ARG B 1 51 ? 29.078 28.688 15.516 1 79.06 51 ARG B C 1
ATOM 3250 O O . ARG B 1 51 ? 28.953 28.672 16.75 1 79.06 51 ARG B O 1
ATOM 3257 N N . ARG B 1 52 ? 28.094 28.547 14.758 1 90.12 52 ARG B N 1
ATOM 3258 C CA . ARG B 1 52 ? 26.688 28.469 15.172 1 90.12 52 ARG B CA 1
ATOM 3259 C C . ARG B 1 52 ? 26.25 27.016 15.352 1 90.12 52 ARG B C 1
ATOM 3261 O O . ARG B 1 52 ? 26.781 26.125 14.688 1 90.12 52 ARG B O 1
ATOM 3268 N N . ASP B 1 53 ? 25.219 26.719 16.234 1 94.56 53 ASP B N 1
ATOM 3269 C CA . ASP B 1 53 ? 24.797 25.375 16.578 1 94.56 53 ASP B CA 1
ATOM 3270 C C . ASP B 1 53 ? 23.609 24.922 15.734 1 94.56 53 ASP B C 1
ATOM 3272 O O . ASP B 1 53 ? 22.609 25.625 15.641 1 94.56 53 ASP B O 1
ATOM 3276 N N . LEU B 1 54 ? 23.766 23.781 15.125 1 97.56 54 LEU B N 1
ATOM 3277 C CA . LEU B 1 54 ? 22.672 23.062 14.508 1 97.56 54 LEU B CA 1
ATOM 3278 C C . LEU B 1 54 ? 22.297 21.844 15.336 1 97.56 54 LEU B C 1
ATOM 3280 O O . LEU B 1 54 ? 23.125 20.953 15.57 1 97.56 54 LEU B O 1
ATOM 3284 N N . VAL B 1 55 ? 21.094 21.844 15.805 1 98.25 55 VAL B N 1
ATOM 3285 C CA . VAL B 1 55 ? 20.656 20.734 16.625 1 98.25 55 VAL B CA 1
ATOM 3286 C C . VAL B 1 55 ? 19.797 19.781 15.797 1 98.25 55 VAL B C 1
ATOM 3288 O O . VAL B 1 55 ? 18.719 20.156 15.32 1 98.25 55 VAL B O 1
ATOM 3291 N N . PHE B 1 56 ? 20.297 18.562 15.664 1 98.38 56 PHE B N 1
ATOM 3292 C CA . PHE B 1 56 ? 19.578 17.516 14.938 1 98.38 56 PHE B CA 1
ATOM 3293 C C . PHE B 1 56 ? 18.797 16.625 15.906 1 98.38 56 PHE B C 1
ATOM 3295 O O . PHE B 1 56 ? 19.391 15.938 16.734 1 98.38 56 PHE B O 1
ATOM 3302 N N . VAL B 1 57 ? 17.469 16.719 15.82 1 98.38 57 VAL B N 1
ATOM 3303 C CA . VAL B 1 57 ? 16.609 15.891 16.656 1 98.38 57 VAL B CA 1
ATOM 3304 C C . VAL B 1 57 ? 16.25 14.594 15.938 1 98.38 57 VAL B C 1
ATOM 3306 O O . VAL B 1 57 ? 15.43 14.586 15.016 1 98.38 57 VAL B O 1
ATOM 3309 N N . VAL B 1 58 ? 16.766 13.461 16.391 1 97.12 58 VAL B N 1
ATOM 3310 C CA . VAL B 1 58 ? 16.688 12.195 15.688 1 97.12 58 VAL B CA 1
ATOM 3311 C C . VAL B 1 58 ? 15.781 11.234 16.453 1 97.12 58 VAL B C 1
ATOM 3313 O O . VAL B 1 58 ? 15.992 10.992 17.656 1 97.12 58 VAL B O 1
ATOM 3316 N N . ASN B 1 59 ? 14.781 10.781 15.789 1 93.81 59 ASN B N 1
ATOM 3317 C CA . ASN B 1 59 ? 13.945 9.719 16.344 1 93.81 59 ASN B CA 1
ATOM 3318 C C . ASN B 1 59 ? 14.43 8.344 15.906 1 93.81 59 ASN B C 1
ATOM 3320 O O . ASN B 1 59 ? 14.18 7.922 14.781 1 93.81 59 ASN B O 1
ATOM 3324 N N . PRO B 1 60 ? 15.016 7.598 16.781 1 91.06 60 PRO B N 1
ATOM 3325 C CA . PRO B 1 60 ? 15.625 6.332 16.375 1 91.06 60 PRO B CA 1
ATOM 3326 C C . PRO B 1 60 ? 14.594 5.281 15.969 1 91.06 60 PRO B C 1
ATOM 3328 O O . PRO B 1 60 ? 14.914 4.332 15.25 1 91.06 60 PRO B O 1
ATOM 3331 N N . ARG B 1 61 ? 13.398 5.426 16.375 1 85.12 61 ARG B N 1
ATOM 3332 C CA . ARG B 1 61 ? 12.367 4.43 16.109 1 85.12 61 ARG B CA 1
ATOM 3333 C C . ARG B 1 61 ? 11.562 4.797 14.867 1 85.12 61 ARG B C 1
ATOM 3335 O O . ARG B 1 61 ? 10.633 4.082 14.492 1 85.12 61 ARG B O 1
ATOM 3342 N N . GLY B 1 62 ? 11.945 5.902 14.312 1 82.88 62 GLY B N 1
ATOM 3343 C CA . GLY B 1 62 ? 11.227 6.328 13.125 1 82.88 62 GLY B CA 1
ATOM 3344 C C . GLY B 1 62 ? 11.367 5.359 11.961 1 82.88 62 GLY B C 1
ATOM 3345 O O . GLY B 1 62 ? 12.312 4.57 11.922 1 82.88 62 GLY B O 1
ATOM 3346 N N . ALA B 1 63 ? 10.344 5.426 11.062 1 79.88 63 ALA B N 1
ATOM 3347 C CA . ALA B 1 63 ? 10.336 4.594 9.859 1 79.88 63 ALA B CA 1
ATOM 3348 C C . ALA B 1 63 ? 10.578 3.127 10.211 1 79.88 63 ALA B C 1
ATOM 3350 O O . ALA B 1 63 ? 11.414 2.465 9.602 1 79.88 63 ALA B O 1
ATOM 3351 N N . ASN B 1 64 ? 9.945 2.707 11.164 1 75.94 64 ASN B N 1
ATOM 3352 C CA . ASN B 1 64 ? 10.008 1.322 11.625 1 75.94 64 ASN B CA 1
ATOM 3353 C C . ASN B 1 64 ? 11.438 0.926 12 1 75.94 64 ASN B C 1
ATOM 3355 O O . ASN B 1 64 ? 11.898 -0.161 11.648 1 75.94 64 ASN B O 1
ATOM 3359 N N . GLY B 1 65 ? 12.219 1.918 12.555 1 78.75 65 GLY B N 1
ATOM 3360 C CA . GLY B 1 65 ? 13.531 1.629 13.102 1 78.75 65 GLY B CA 1
ATOM 3361 C C . GLY B 1 65 ? 14.656 1.892 12.117 1 78.75 65 GLY B C 1
ATOM 3362 O O . GLY B 1 65 ? 15.836 1.769 12.469 1 78.75 65 GLY B O 1
ATOM 3363 N N . LYS B 1 66 ? 14.344 2.305 10.93 1 85.5 66 LYS B N 1
ATOM 3364 C CA . LYS B 1 66 ? 15.367 2.484 9.906 1 85.5 66 LYS B CA 1
ATOM 3365 C C . LYS B 1 66 ? 16.031 3.857 10.016 1 85.5 66 LYS B C 1
ATOM 3367 O O . LYS B 1 66 ? 17.094 4.086 9.453 1 85.5 66 LYS B O 1
ATOM 3372 N N . THR B 1 67 ? 15.422 4.73 10.758 1 90.38 67 THR B N 1
ATOM 3373 C CA . THR B 1 67 ? 15.867 6.117 10.82 1 90.38 67 THR B CA 1
ATOM 3374 C C . THR B 1 67 ? 17.281 6.199 11.383 1 90.38 67 THR B C 1
ATOM 3376 O O . THR B 1 67 ? 18.141 6.895 10.828 1 90.38 67 THR B O 1
ATOM 3379 N N . LEU B 1 68 ? 17.516 5.461 12.43 1 91.56 68 LEU B N 1
ATOM 3380 C CA . LEU B 1 68 ? 18.812 5.527 13.07 1 91.56 68 LEU B CA 1
ATOM 3381 C C . LEU B 1 68 ? 19.922 5.039 12.133 1 91.56 68 LEU B C 1
ATOM 3383 O O . LEU B 1 68 ? 20.984 5.652 12.047 1 91.56 68 LEU B O 1
ATOM 3387 N N . LYS B 1 69 ? 19.672 3.969 11.445 1 92.06 69 LYS B N 1
ATOM 3388 C CA . LYS B 1 69 ? 20.641 3.426 10.5 1 92.06 69 LYS B CA 1
ATOM 3389 C C . LYS B 1 69 ? 20.938 4.422 9.383 1 92.06 69 LYS B C 1
ATOM 3391 O O . LYS B 1 69 ? 22.094 4.66 9.047 1 92.06 69 LYS B O 1
ATOM 3396 N N . GLU B 1 70 ? 19.922 4.969 8.867 1 93.06 70 GLU B N 1
ATOM 3397 C CA . GLU B 1 70 ? 20.094 5.938 7.785 1 93.06 70 GLU B CA 1
ATOM 3398 C C . GLU B 1 70 ? 20.812 7.191 8.273 1 93.06 70 GLU B C 1
ATOM 3400 O O . GLU B 1 70 ? 21.609 7.781 7.543 1 93.06 70 GLU B O 1
ATOM 3405 N N . TRP B 1 71 ? 20.469 7.598 9.5 1 94.56 71 TRP B N 1
ATOM 3406 C CA . TRP B 1 71 ? 21.109 8.766 10.102 1 94.56 71 TRP B CA 1
ATOM 3407 C C . TRP B 1 71 ? 22.609 8.547 10.25 1 94.56 71 TRP B C 1
ATOM 3409 O O . TRP B 1 71 ? 23.406 9.406 9.867 1 94.56 71 TRP B O 1
ATOM 3419 N N . LYS B 1 72 ? 23.016 7.41 10.672 1 94.31 72 LYS B N 1
ATOM 3420 C CA . LYS B 1 72 ? 24.422 7.098 10.875 1 94.31 72 LYS B CA 1
ATOM 3421 C C . LYS B 1 72 ? 25.188 7.125 9.547 1 94.31 72 LYS B C 1
ATOM 3423 O O . LYS B 1 72 ? 26.344 7.562 9.5 1 94.31 72 LYS B O 1
ATOM 3428 N N . LYS B 1 73 ? 24.5 6.688 8.578 1 93.88 73 LYS B N 1
ATOM 3429 C CA . LYS B 1 73 ? 25.109 6.707 7.25 1 93.88 73 LYS B CA 1
ATOM 3430 C C . LYS B 1 73 ? 25.266 8.141 6.738 1 93.88 73 LYS B C 1
ATOM 3432 O O . LYS B 1 73 ? 26.188 8.43 5.969 1 93.88 73 LYS B O 1
ATOM 3437 N N . LEU B 1 74 ? 24.438 9.008 7.172 1 95.44 74 LEU B N 1
ATOM 3438 C CA . LEU B 1 74 ? 24.375 10.367 6.66 1 95.44 74 LEU B CA 1
ATOM 3439 C C . LEU B 1 74 ? 25.359 11.273 7.391 1 95.44 74 LEU B C 1
ATOM 3441 O O . LEU B 1 74 ? 25.828 12.281 6.84 1 95.44 74 LEU B O 1
ATOM 3445 N N . VAL B 1 75 ? 25.75 10.961 8.57 1 95.5 75 VAL B N 1
ATOM 3446 C CA . VAL B 1 75 ? 26.484 11.82 9.5 1 95.5 75 VAL B CA 1
ATOM 3447 C C . VAL B 1 75 ? 27.828 12.195 8.891 1 95.5 75 VAL B C 1
ATOM 3449 O O . VAL B 1 75 ? 28.219 13.367 8.922 1 95.5 75 VAL B O 1
ATOM 3452 N N . PRO B 1 76 ? 28.516 11.25 8.25 1 95 76 PRO B N 1
ATOM 3453 C CA . PRO B 1 76 ? 29.812 11.641 7.672 1 95 76 PRO B CA 1
ATOM 3454 C C . PRO B 1 76 ? 29.672 12.719 6.594 1 95 76 PRO B C 1
ATOM 3456 O O . PRO B 1 76 ? 30.453 13.672 6.574 1 95 76 PRO B O 1
ATOM 3459 N N . TYR B 1 77 ? 28.734 12.547 5.824 1 95.25 77 TYR B N 1
ATOM 3460 C CA . TYR B 1 77 ? 28.5 13.531 4.777 1 95.25 77 TYR B CA 1
ATOM 3461 C C . TYR B 1 77 ? 28.094 14.875 5.379 1 95.25 77 TYR B C 1
ATOM 3463 O O . TYR B 1 77 ? 28.578 15.922 4.949 1 95.25 77 TYR B O 1
ATOM 3471 N N . LEU B 1 78 ? 27.312 14.844 6.355 1 95.5 78 LEU B N 1
ATOM 3472 C CA . LEU B 1 78 ? 26.828 16.031 7.062 1 95.5 78 LEU B CA 1
ATOM 3473 C C . LEU B 1 78 ? 28 16.812 7.66 1 95.5 78 LEU B C 1
ATOM 3475 O O . LEU B 1 78 ? 28.062 18.031 7.535 1 95.5 78 LEU B O 1
ATOM 3479 N N . ARG B 1 79 ? 28.859 16.156 8.273 1 95.19 79 ARG B N 1
ATOM 3480 C CA . ARG B 1 79 ? 30 16.797 8.914 1 95.19 79 ARG B CA 1
ATOM 3481 C C . ARG B 1 79 ? 30.922 17.422 7.879 1 95.19 79 ARG B C 1
ATOM 3483 O O . ARG B 1 79 ? 31.469 18.516 8.109 1 95.19 79 ARG B O 1
ATOM 3490 N N . THR B 1 80 ? 31.031 16.719 6.809 1 95.25 80 THR B N 1
ATOM 3491 C CA . THR B 1 80 ? 31.859 17.25 5.738 1 95.25 80 THR B CA 1
ATOM 3492 C C . THR B 1 80 ? 31.25 18.516 5.16 1 95.25 80 THR B C 1
ATOM 3494 O O . THR B 1 80 ? 31.953 19.5 4.91 1 95.25 80 THR B O 1
ATOM 3497 N N . ARG B 1 81 ? 30.031 18.516 5.027 1 95.25 81 ARG B N 1
ATOM 3498 C CA . ARG B 1 81 ? 29.344 19.609 4.328 1 95.25 81 ARG B CA 1
ATOM 3499 C C . ARG B 1 81 ? 29.094 20.781 5.262 1 95.25 81 ARG B C 1
ATOM 3501 O O . ARG B 1 81 ? 29.156 21.938 4.832 1 95.25 81 ARG B O 1
ATOM 3508 N N . LEU B 1 82 ? 28.844 20.531 6.594 1 95.5 82 LEU B N 1
ATOM 3509 C CA . LEU B 1 82 ? 28.359 21.578 7.496 1 95.5 82 LEU B CA 1
ATOM 3510 C C . LEU B 1 82 ? 29.406 21.891 8.57 1 95.5 82 LEU B C 1
ATOM 3512 O O . LEU B 1 82 ? 29.359 22.953 9.195 1 95.5 82 LEU B O 1
ATOM 3516 N N . GLY B 1 83 ? 30.328 21.062 8.758 1 92.31 83 GLY B N 1
ATOM 3517 C CA . GLY B 1 83 ? 31.203 21.094 9.914 1 92.31 83 GLY B CA 1
ATOM 3518 C C . GLY B 1 83 ? 32.094 22.328 9.938 1 92.31 83 GLY B C 1
ATOM 3519 O O . GLY B 1 83 ? 32.625 22.703 10.992 1 92.31 83 GLY B O 1
ATOM 3520 N N . GLU B 1 84 ? 32.312 22.922 8.875 1 90.38 84 GLU B N 1
ATOM 3521 C CA . GLU B 1 84 ? 33.188 24.094 8.812 1 90.38 84 GLU B CA 1
ATOM 3522 C C . GLU B 1 84 ? 32.5 25.312 9.438 1 90.38 84 GLU B C 1
ATOM 3524 O O . GLU B 1 84 ? 33.156 26.156 10.039 1 90.38 84 GLU B O 1
ATOM 3529 N N . HIS B 1 85 ? 31.266 25.375 9.367 1 91.81 85 HIS B N 1
ATOM 3530 C CA . HIS B 1 85 ? 30.562 26.594 9.742 1 91.81 85 HIS B CA 1
ATOM 3531 C C . HIS B 1 85 ? 29.672 26.359 10.953 1 91.81 85 HIS B C 1
ATOM 3533 O O . HIS B 1 85 ? 29.234 27.312 11.609 1 91.81 85 HIS B O 1
ATOM 3539 N N . TYR B 1 86 ? 29.422 25.062 11.227 1 95 86 TYR B N 1
ATOM 3540 C CA . TYR B 1 86 ? 28.453 24.797 12.273 1 95 86 TYR B CA 1
ATOM 3541 C C . TYR B 1 86 ? 28.969 23.734 13.242 1 95 86 TYR B C 1
ATOM 3543 O O . TYR B 1 86 ? 29.734 22.859 12.852 1 95 86 TYR B O 1
ATOM 3551 N N . ASN B 1 87 ? 28.516 23.891 14.469 1 94.88 87 ASN B N 1
ATOM 3552 C CA . ASN B 1 87 ? 28.562 22.766 15.406 1 94.88 87 ASN B CA 1
ATOM 3553 C C . ASN B 1 87 ? 27.375 21.828 15.234 1 94.88 87 ASN B C 1
ATOM 3555 O O . ASN B 1 87 ? 26.234 22.266 15.289 1 94.88 87 ASN B O 1
ATOM 3559 N N . ILE B 1 88 ? 27.734 20.625 15 1 95.94 88 ILE B N 1
ATOM 3560 C CA . ILE B 1 88 ? 26.688 19.625 14.766 1 95.94 88 ILE B CA 1
ATOM 3561 C C . ILE B 1 88 ? 26.312 18.938 16.078 1 95.94 88 ILE B C 1
ATOM 3563 O O . ILE B 1 88 ? 27.125 18.219 16.656 1 95.94 88 ILE B O 1
ATOM 3567 N N . CYS B 1 89 ? 25.125 19.156 16.547 1 96.5 89 CYS B N 1
ATOM 3568 C CA . CYS B 1 89 ? 24.641 18.578 17.781 1 96.5 89 CYS B CA 1
ATOM 3569 C C . CYS B 1 89 ? 23.547 17.547 17.516 1 96.5 89 CYS B C 1
ATOM 3571 O O . CYS B 1 89 ? 22.484 17.875 16.984 1 96.5 89 CYS B O 1
ATOM 3573 N N . GLU B 1 90 ? 23.828 16.359 17.953 1 96.31 90 GLU B N 1
ATOM 3574 C CA . GLU B 1 90 ? 22.859 15.266 17.781 1 96.31 90 GLU B CA 1
ATOM 3575 C C . GLU B 1 90 ? 22.078 15.008 19.062 1 96.31 90 GLU B C 1
ATOM 3577 O O . GLU B 1 90 ? 22.672 14.875 20.141 1 96.31 90 GLU B O 1
ATOM 3582 N N . SER B 1 91 ? 20.781 15.008 18.953 1 97.12 91 SER B N 1
ATOM 3583 C CA . SER B 1 91 ? 19.922 14.656 20.078 1 97.12 91 SER B CA 1
ATOM 3584 C C . SER B 1 91 ? 18.953 13.547 19.719 1 97.12 91 SER B C 1
ATOM 3586 O O . SER B 1 91 ? 18.078 13.734 18.875 1 97.12 91 SER B O 1
ATOM 3588 N N . LEU B 1 92 ? 19.031 12.398 20.375 1 96.19 92 LEU B N 1
ATOM 3589 C CA . LEU B 1 92 ? 18.141 11.258 20.156 1 96.19 92 LEU B CA 1
ATOM 3590 C C . LEU B 1 92 ? 16.938 11.328 21.078 1 96.19 92 LEU B C 1
ATOM 3592 O O . LEU B 1 92 ? 17.078 11.594 22.266 1 96.19 92 LEU B O 1
ATOM 3596 N N . THR B 1 93 ? 15.789 11.102 20.453 1 95.94 93 THR B N 1
ATOM 3597 C CA . THR B 1 93 ? 14.594 11.078 21.297 1 95.94 93 THR B CA 1
ATOM 3598 C C . THR B 1 93 ? 14.492 9.75 22.047 1 95.94 93 THR B C 1
ATOM 3600 O O . THR B 1 93 ? 14.945 8.719 21.547 1 95.94 93 THR B O 1
ATOM 3603 N N . SER B 1 94 ? 13.836 9.789 23.172 1 91.94 94 SER B N 1
ATOM 3604 C CA . SER B 1 94 ? 13.695 8.594 24 1 91.94 94 SER B CA 1
ATOM 3605 C C . SER B 1 94 ? 12.25 8.094 24.016 1 91.94 94 SER B C 1
ATOM 3607 O O . SER B 1 94 ? 11.969 7.004 24.5 1 91.94 94 SER B O 1
ATOM 3609 N N . GLY B 1 95 ? 11.305 8.852 23.5 1 89.19 95 GLY B N 1
ATOM 3610 C CA . GLY B 1 95 ? 9.898 8.492 23.469 1 89.19 95 GLY B CA 1
ATOM 3611 C C . GLY B 1 95 ? 9.016 9.594 22.906 1 89.19 95 GLY B C 1
ATOM 3612 O O . GLY B 1 95 ? 9.516 10.625 22.453 1 89.19 95 GLY B O 1
ATOM 3613 N N . PRO B 1 96 ? 7.703 9.305 23.062 1 88.12 96 PRO B N 1
ATOM 3614 C CA . PRO B 1 96 ? 6.77 10.289 22.516 1 88.12 96 PRO B CA 1
ATOM 3615 C C . PRO B 1 96 ? 6.887 11.648 23.203 1 88.12 96 PRO B C 1
ATOM 3617 O O . PRO B 1 96 ? 7.09 11.719 24.422 1 88.12 96 PRO B O 1
ATOM 3620 N N . CYS B 1 97 ? 6.852 12.781 22.484 1 92.31 97 CYS B N 1
ATOM 3621 C CA . CYS B 1 97 ? 6.793 14.172 22.938 1 92.31 97 CYS B CA 1
ATOM 3622 C C . CYS B 1 97 ? 8.164 14.648 23.406 1 92.31 97 CYS B C 1
ATOM 3624 O O . CYS B 1 97 ? 8.328 15.82 23.734 1 92.31 97 CYS B O 1
ATOM 3626 N N . HIS B 1 98 ? 9.156 13.836 23.344 1 96.56 98 HIS B N 1
ATOM 3627 C CA . HIS B 1 98 ? 10.477 14.258 23.812 1 96.56 98 HIS B CA 1
ATOM 3628 C C . HIS B 1 98 ? 11.094 15.266 22.844 1 96.56 98 HIS B C 1
ATOM 3630 O O . HIS B 1 98 ? 11.859 16.141 23.266 1 96.56 98 HIS B O 1
ATOM 3636 N N . ALA B 1 99 ? 10.797 15.156 21.609 1 98 99 ALA B N 1
ATOM 3637 C CA . ALA B 1 99 ? 11.328 16.094 20.625 1 98 99 ALA B CA 1
ATOM 3638 C C . ALA B 1 99 ? 10.883 17.516 20.938 1 98 99 ALA B C 1
ATOM 3640 O O . ALA B 1 99 ? 11.586 18.484 20.609 1 98 99 ALA B O 1
ATOM 3641 N N . ILE B 1 100 ? 9.75 17.641 21.562 1 98.12 100 ILE B N 1
ATOM 3642 C CA . ILE B 1 100 ? 9.25 18.953 21.969 1 98.12 100 ILE B CA 1
ATOM 3643 C C . ILE B 1 100 ? 10.211 19.578 22.969 1 98.12 100 ILE B C 1
ATOM 3645 O O . ILE B 1 100 ? 10.648 20.719 22.797 1 98.12 100 ILE B O 1
ATOM 3649 N N . ASP B 1 101 ? 10.578 18.828 23.938 1 97.75 101 ASP B N 1
ATOM 3650 C CA . ASP B 1 101 ? 11.453 19.312 25 1 97.75 101 ASP B CA 1
ATOM 3651 C C . ASP B 1 101 ? 12.844 19.641 24.453 1 97.75 101 ASP B C 1
ATOM 3653 O O . ASP B 1 101 ? 13.43 20.672 24.797 1 97.75 101 ASP B O 1
ATOM 3657 N N . ILE B 1 102 ? 13.312 18.781 23.656 1 98.19 102 ILE B N 1
ATOM 3658 C CA . ILE B 1 102 ? 14.625 19 23.062 1 98.19 102 ILE B CA 1
ATOM 3659 C C . ILE B 1 102 ? 14.625 20.297 22.281 1 98.19 102 ILE B C 1
ATOM 3661 O O . ILE B 1 102 ? 15.57 21.094 22.375 1 98.19 102 ILE B O 1
ATOM 3665 N N . THR B 1 103 ? 13.625 20.484 21.562 1 98.62 103 THR B N 1
ATOM 3666 C CA . THR B 1 103 ? 13.508 21.688 20.734 1 98.62 103 THR B CA 1
ATOM 3667 C C . THR B 1 103 ? 13.477 22.938 21.594 1 98.62 103 THR B C 1
ATOM 3669 O O . THR B 1 103 ? 14.203 23.906 21.328 1 98.62 103 THR B O 1
ATOM 3672 N N . ARG B 1 104 ? 12.672 22.953 22.609 1 97.69 104 ARG B N 1
ATOM 3673 C CA . ARG B 1 104 ? 12.57 24.094 23.5 1 97.69 104 ARG B CA 1
ATOM 3674 C C . ARG B 1 104 ? 13.914 24.422 24.141 1 97.69 104 ARG B C 1
ATOM 3676 O O . ARG B 1 104 ? 14.32 25.578 24.188 1 97.69 104 ARG B O 1
ATOM 3683 N N . GLU B 1 105 ? 14.547 23.391 24.562 1 96.81 105 GLU B N 1
ATOM 3684 C CA . GLU B 1 105 ? 15.859 23.578 25.172 1 96.81 105 GLU B CA 1
ATOM 3685 C C . GLU B 1 105 ? 16.859 24.141 24.172 1 96.81 105 GLU B C 1
ATOM 3687 O O . GLU B 1 105 ? 17.609 25.062 24.5 1 96.81 105 GLU B O 1
ATOM 3692 N N . ALA B 1 106 ? 16.859 23.594 23 1 97.19 106 ALA B N 1
ATOM 3693 C CA . ALA B 1 106 ? 17.766 24.062 21.953 1 97.19 106 ALA B CA 1
ATOM 3694 C C . ALA B 1 106 ? 17.547 25.547 21.656 1 97.19 106 ALA B C 1
ATOM 3696 O O . ALA B 1 106 ? 18.516 26.297 21.5 1 97.19 106 ALA B O 1
ATOM 3697 N N . ILE B 1 107 ? 16.359 25.938 21.562 1 96.62 107 ILE B N 1
ATOM 3698 C CA . ILE B 1 107 ? 16.031 27.328 21.281 1 96.62 107 ILE B CA 1
ATOM 3699 C C . ILE B 1 107 ? 16.484 28.219 22.422 1 96.62 107 ILE B C 1
ATOM 3701 O O . ILE B 1 107 ? 17.125 29.25 22.203 1 96.62 107 ILE B O 1
ATOM 3705 N N . ARG B 1 108 ? 16.188 27.812 23.656 1 94.62 108 ARG B N 1
ATOM 3706 C CA . ARG B 1 108 ? 16.562 28.578 24.828 1 94.62 108 ARG B CA 1
ATOM 3707 C C . ARG B 1 108 ? 18.078 28.75 24.906 1 94.62 108 ARG B C 1
ATOM 3709 O O . ARG B 1 108 ? 18.578 29.781 25.344 1 94.62 108 ARG B O 1
ATOM 3716 N N . GLU B 1 109 ? 18.734 27.734 24.375 1 93.44 109 GLU B N 1
ATOM 3717 C CA . GLU B 1 109 ? 20.203 27.734 24.422 1 93.44 109 GLU B CA 1
ATOM 3718 C C . GLU B 1 109 ? 20.781 28.5 23.219 1 93.44 109 GLU B C 1
ATOM 3720 O O . GLU B 1 109 ? 22 28.641 23.094 1 93.44 109 GLU B O 1
ATOM 3725 N N . GLY B 1 110 ? 19.922 28.922 22.312 1 93.19 110 GLY B N 1
ATOM 3726 C CA . GLY B 1 110 ? 20.344 29.812 21.25 1 93.19 110 GLY B CA 1
ATOM 3727 C C . GLY B 1 110 ? 20.781 29.078 20 1 93.19 110 GLY B C 1
ATOM 3728 O O . GLY B 1 110 ? 21.609 29.578 19.234 1 93.19 110 GLY B O 1
ATOM 3729 N N . ALA B 1 111 ? 20.266 27.922 19.734 1 95.5 111 ALA B N 1
ATOM 3730 C CA . ALA B 1 111 ? 20.578 27.188 18.516 1 95.5 111 ALA B CA 1
ATOM 3731 C C . ALA B 1 111 ? 20.219 27.984 17.266 1 95.5 111 ALA B C 1
ATOM 3733 O O . ALA B 1 111 ? 19.203 28.672 17.234 1 95.5 111 ALA B O 1
ATOM 3734 N N . ASP B 1 112 ? 21.109 27.828 16.312 1 95.56 112 ASP B N 1
ATOM 3735 C CA . ASP B 1 112 ? 20.828 28.484 15.039 1 95.56 112 ASP B CA 1
ATOM 3736 C C . ASP B 1 112 ? 19.641 27.828 14.336 1 95.56 112 ASP B C 1
ATOM 3738 O O . ASP B 1 112 ? 18.828 28.516 13.711 1 95.56 112 ASP B O 1
ATOM 3742 N N . ALA B 1 113 ? 19.625 26.547 14.43 1 97.69 113 ALA B N 1
ATOM 3743 C CA . ALA B 1 113 ? 18.516 25.812 13.836 1 97.69 113 ALA B CA 1
ATOM 3744 C C . ALA B 1 113 ? 18.266 24.5 14.578 1 97.69 113 ALA B C 1
ATOM 3746 O O . ALA B 1 113 ? 19.188 23.938 15.195 1 97.69 113 ALA B O 1
ATOM 3747 N N . VAL B 1 114 ? 17.062 24.109 14.562 1 98.56 114 VAL B N 1
ATOM 3748 C CA . VAL B 1 114 ? 16.656 22.781 15 1 98.56 114 VAL B CA 1
ATOM 3749 C C . VAL B 1 114 ? 16.125 21.984 13.812 1 98.56 114 VAL B C 1
ATOM 3751 O O . VAL B 1 114 ? 15.25 22.438 13.086 1 98.56 114 VAL B O 1
ATOM 3754 N N . ILE B 1 115 ? 16.656 20.766 13.602 1 98.5 115 ILE B N 1
ATOM 3755 C CA . ILE B 1 115 ? 16.375 20 12.391 1 98.5 115 ILE B CA 1
ATOM 3756 C C . ILE B 1 115 ? 15.859 18.609 12.766 1 98.5 115 ILE B C 1
ATOM 3758 O O . ILE B 1 115 ? 16.641 17.734 13.148 1 98.5 115 ILE B O 1
ATOM 3762 N N . PRO B 1 116 ? 14.547 18.406 12.648 1 97.88 116 PRO B N 1
ATOM 3763 C CA . PRO B 1 116 ? 14.031 17.031 12.836 1 97.88 116 PRO B CA 1
ATOM 3764 C C . PRO B 1 116 ? 14.562 16.062 11.789 1 97.88 116 PRO B C 1
ATOM 3766 O O . PRO B 1 116 ? 14.625 16.391 10.602 1 97.88 116 PRO B O 1
ATOM 3769 N N . VAL B 1 117 ? 14.961 14.922 12.258 1 96.5 117 VAL B N 1
ATOM 3770 C CA . VAL B 1 117 ? 15.414 13.812 11.422 1 96.5 117 VAL B CA 1
ATOM 3771 C C . VAL B 1 117 ? 14.5 12.609 11.625 1 96.5 117 VAL B C 1
ATOM 3773 O O . VAL B 1 117 ? 14.648 11.867 12.602 1 96.5 117 VAL B O 1
ATOM 3776 N N . GLY B 1 118 ? 13.609 12.438 10.719 1 93.25 118 GLY B N 1
ATOM 3777 C CA . GLY B 1 118 ? 12.633 11.375 10.859 1 93.25 118 GLY B CA 1
ATOM 3778 C C . GLY B 1 118 ? 11.391 11.586 10.016 1 93.25 118 GLY B C 1
ATOM 3779 O O . GLY B 1 118 ? 11.477 12.086 8.891 1 93.25 118 GLY B O 1
ATOM 3780 N N . GLY B 1 119 ? 10.312 11.109 10.531 1 90.94 119 GLY B N 1
ATOM 3781 C CA . GLY B 1 119 ? 9.062 11.219 9.789 1 90.94 119 GLY B CA 1
ATOM 3782 C C . GLY B 1 119 ? 8.227 12.422 10.188 1 90.94 119 GLY B C 1
ATOM 3783 O O . GLY B 1 119 ? 8.727 13.328 10.859 1 90.94 119 GLY B O 1
ATOM 3784 N N . ASP B 1 120 ? 6.973 12.375 9.758 1 92.19 120 ASP B N 1
ATOM 3785 C CA . ASP B 1 120 ? 6.043 13.477 9.992 1 92.19 120 ASP B CA 1
ATOM 3786 C C . ASP B 1 120 ? 5.754 13.648 11.484 1 92.19 120 ASP B C 1
ATOM 3788 O O . ASP B 1 120 ? 5.535 14.766 11.953 1 92.19 120 ASP B O 1
ATOM 3792 N N . GLY B 1 121 ? 5.75 12.578 12.227 1 92.88 121 GLY B N 1
ATOM 3793 C CA . GLY B 1 121 ? 5.547 12.672 13.664 1 92.88 121 GLY B CA 1
ATOM 3794 C C . GLY B 1 121 ? 6.645 13.445 14.375 1 92.88 121 GLY B C 1
ATOM 3795 O O . GLY B 1 121 ? 6.359 14.297 15.219 1 92.88 121 GLY B O 1
ATOM 3796 N N . THR B 1 122 ? 7.863 13.141 14.039 1 95.12 122 THR B N 1
ATOM 3797 C CA . THR B 1 122 ? 8.992 13.859 14.609 1 95.12 122 THR B CA 1
ATOM 3798 C C . THR B 1 122 ? 8.938 15.344 14.234 1 95.12 122 THR B C 1
ATOM 3800 O O . THR B 1 122 ? 9.141 16.203 15.086 1 95.12 122 THR B O 1
ATOM 3803 N N . PHE B 1 123 ? 8.648 15.57 13.023 1 97 123 PHE B N 1
ATOM 3804 C CA . PHE B 1 123 ? 8.516 16.938 12.547 1 97 123 PHE B CA 1
ATOM 3805 C C . PHE B 1 123 ? 7.445 17.688 13.328 1 97 123 PHE B C 1
ATOM 3807 O O . PHE B 1 123 ? 7.664 18.812 13.766 1 97 123 PHE B O 1
ATOM 3814 N N . HIS B 1 124 ? 6.371 17.078 13.531 1 97.38 124 HIS B N 1
ATOM 3815 C CA . HIS B 1 124 ? 5.258 17.641 14.281 1 97.38 124 HIS B CA 1
ATOM 3816 C C . HIS B 1 124 ? 5.684 18.016 15.695 1 97.38 124 HIS B C 1
ATOM 3818 O O . HIS B 1 124 ? 5.375 19.109 16.172 1 97.38 124 HIS B O 1
ATOM 3824 N N . GLU B 1 125 ? 6.332 17.156 16.359 1 97.75 125 GLU B N 1
ATOM 3825 C CA . GLU B 1 125 ? 6.77 17.422 17.719 1 97.75 125 GLU B CA 1
ATOM 3826 C C . GLU B 1 125 ? 7.723 18.609 17.781 1 97.75 125 GLU B C 1
ATOM 3828 O O . GLU B 1 125 ? 7.602 19.469 18.656 1 97.75 125 GLU B O 1
ATOM 3833 N N . VAL B 1 126 ? 8.648 18.609 16.812 1 98.5 126 VAL B N 1
ATOM 3834 C CA . VAL B 1 126 ? 9.609 19.703 16.781 1 98.5 126 VAL B CA 1
ATOM 3835 C C . VAL B 1 126 ? 8.883 21.016 16.547 1 98.5 126 VAL B C 1
ATOM 3837 O O . VAL B 1 126 ? 9.172 22.016 17.219 1 98.5 126 VAL B O 1
ATOM 3840 N N . VAL B 1 127 ? 7.938 21.062 15.68 1 98.56 127 VAL B N 1
ATOM 3841 C CA . VAL B 1 127 ? 7.148 22.266 15.414 1 98.56 127 VAL B CA 1
ATOM 3842 C C . VAL B 1 127 ? 6.465 22.719 16.703 1 98.56 127 VAL B C 1
ATOM 3844 O O . VAL B 1 127 ? 6.488 23.906 17.031 1 98.56 127 VAL B O 1
ATOM 3847 N N . ASN B 1 128 ? 5.867 21.828 17.406 1 98.19 128 ASN B N 1
ATOM 3848 C CA . ASN B 1 128 ? 5.199 22.188 18.656 1 98.19 128 ASN B CA 1
ATOM 3849 C C . ASN B 1 128 ? 6.195 22.688 19.703 1 98.19 128 ASN B C 1
ATOM 3851 O O . ASN B 1 128 ? 5.848 23.5 20.562 1 98.19 128 ASN B O 1
ATOM 3855 N N . GLY B 1 129 ? 7.422 22.312 19.594 1 98.44 129 GLY B N 1
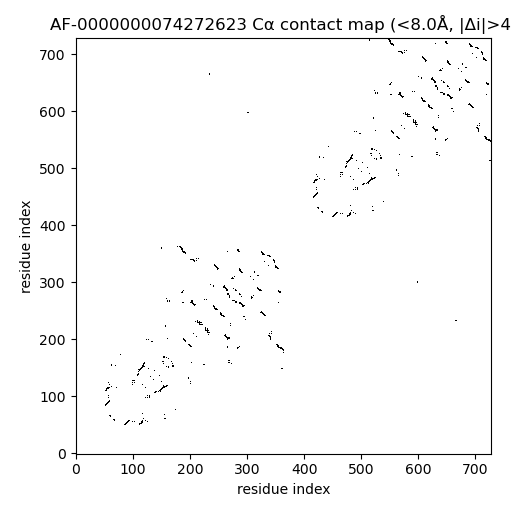ATOM 3856 C CA . GLY B 1 129 ? 8.469 22.75 20.5 1 98.44 129 GLY B CA 1
ATOM 3857 C C . GLY B 1 129 ? 8.844 24.203 20.328 1 98.44 129 GLY B C 1
ATOM 3858 O O . GLY B 1 129 ? 9.477 24.812 21.188 1 98.44 129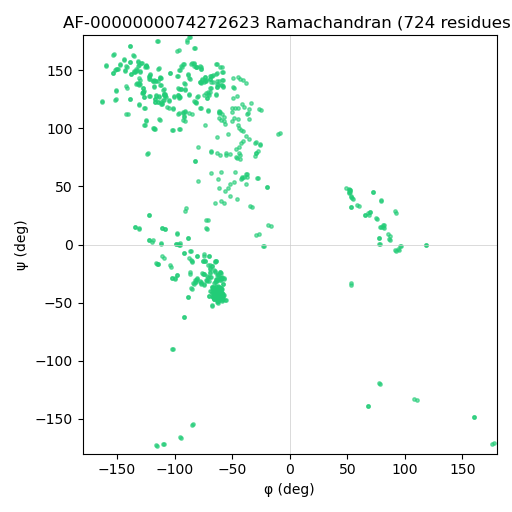 GLY B O 1
ATOM 3859 N N . PHE B 1 130 ? 8.508 24.781 19.25 1 98.19 130 PHE B N 1
ATOM 3860 C CA . PHE B 1 130 ? 8.797 26.188 19 1 98.19 130 PHE B CA 1
ATOM 3861 C C . PHE B 1 130 ? 7.879 27.094 19.797 1 98.19 130 PHE B C 1
ATOM 3863 O O . PHE B 1 130 ? 8.078 28.297 19.859 1 98.19 130 PHE B O 1
ATOM 3870 N N . PHE B 1 131 ? 6.887 26.469 20.422 1 97.38 131 PHE B N 1
ATOM 3871 C CA . PHE B 1 131 ? 5.91 27.234 21.172 1 97.38 131 PHE B CA 1
ATOM 3872 C C . PHE B 1 131 ? 5.805 26.734 22.609 1 97.38 131 PHE B C 1
ATOM 3874 O O . PHE B 1 131 ? 6.047 25.547 22.875 1 97.38 131 PHE B O 1
ATOM 3881 N N . TRP B 1 132 ? 5.43 27.578 23.484 1 93.94 132 TRP B N 1
ATOM 3882 C CA . TRP B 1 132 ? 5.152 27.281 24.891 1 93.94 132 TRP B CA 1
ATOM 3883 C C . TRP B 1 132 ? 4.105 28.234 25.453 1 93.94 132 TRP B C 1
ATOM 3885 O O . TRP B 1 132 ? 4.262 29.469 25.359 1 93.94 132 TRP B O 1
ATOM 3895 N N . ASP B 1 133 ? 3.041 27.688 26 1 90.25 133 ASP B N 1
ATOM 3896 C CA . ASP B 1 133 ? 1.964 28.453 26.609 1 90.25 133 ASP B CA 1
ATOM 3897 C C . ASP B 1 133 ? 1.4 29.5 25.641 1 90.25 133 ASP B C 1
ATOM 3899 O O . ASP B 1 133 ? 1.286 30.672 25.984 1 90.25 133 ASP B O 1
ATOM 3903 N N . GLY B 1 134 ? 1.294 29.109 24.438 1 91 134 GLY B N 1
ATOM 3904 C CA . GLY B 1 134 ? 0.611 29.938 23.453 1 91 134 GLY B CA 1
ATOM 3905 C C . GLY B 1 134 ? 1.517 30.953 22.797 1 91 134 GLY B C 1
ATOM 3906 O O . GLY B 1 134 ? 1.062 31.766 22 1 91 134 GLY B O 1
ATOM 3907 N N . LYS B 1 135 ? 2.814 30.906 23.125 1 93.69 135 LYS B N 1
ATOM 3908 C CA . LYS B 1 135 ? 3.752 31.891 22.594 1 93.69 135 LYS B CA 1
ATOM 3909 C C . LYS B 1 135 ? 4.992 31.219 22.031 1 93.69 135 LYS B C 1
ATOM 3911 O O . LYS B 1 135 ? 5.355 30.125 22.438 1 93.69 135 LYS B O 1
ATOM 3916 N N . PRO B 1 136 ? 5.637 31.906 21.062 1 95.19 136 PRO B N 1
ATOM 3917 C CA . PRO B 1 136 ? 6.91 31.375 20.594 1 95.19 136 PRO B CA 1
ATOM 3918 C C . PRO B 1 136 ? 7.969 31.297 21.688 1 95.19 136 PRO B C 1
ATOM 3920 O O . PRO B 1 136 ? 8.039 32.188 22.531 1 95.19 136 PRO B O 1
ATOM 3923 N N . VAL B 1 137 ? 8.734 30.25 21.672 1 95.44 137 VAL B N 1
ATOM 3924 C CA . VAL B 1 137 ? 9.852 30.125 22.594 1 95.44 137 VAL B CA 1
ATOM 3925 C C . VAL B 1 137 ? 10.984 31.047 22.156 1 95.44 137 VAL B C 1
ATOM 3927 O O . VAL B 1 137 ? 11.297 31.141 20.969 1 95.44 137 VAL B O 1
ATOM 3930 N N . VAL B 1 138 ? 11.656 31.703 23.156 1 91.38 138 VAL B N 1
ATOM 3931 C CA . VAL B 1 138 ? 12.719 32.656 22.828 1 91.38 138 VAL B CA 1
ATOM 3932 C C . VAL B 1 138 ? 14 32.25 23.562 1 91.38 138 VAL B C 1
ATOM 3934 O O . VAL B 1 138 ? 13.961 31.516 24.547 1 91.38 138 VAL B O 1
ATOM 3937 N N . ASN B 1 139 ? 15.047 32.688 22.891 1 89.5 139 ASN B N 1
ATOM 3938 C CA . ASN B 1 139 ? 16.344 32.469 23.516 1 89.5 139 ASN B CA 1
ATOM 3939 C C . ASN B 1 139 ? 16.484 33.219 24.844 1 89.5 139 ASN B C 1
ATOM 3941 O O . ASN B 1 139 ? 15.961 34.312 24.984 1 89.5 139 ASN B O 1
ATOM 3945 N N . ASN B 1 140 ? 17.234 32.688 25.844 1 80.75 140 ASN B N 1
ATOM 3946 C CA . ASN B 1 140 ? 17.406 33.25 27.172 1 80.75 140 ASN B CA 1
ATOM 3947 C C . ASN B 1 140 ? 18.344 34.469 27.141 1 80.75 140 ASN B C 1
ATOM 3949 O O . ASN B 1 140 ? 18.344 35.281 28.047 1 80.75 140 ASN B O 1
ATOM 3953 N N . ASP B 1 141 ? 19.328 34.5 26.328 1 67.5 141 ASP B N 1
ATOM 3954 C CA . ASP B 1 141 ? 20.359 35.531 26.375 1 67.5 141 ASP B CA 1
ATOM 3955 C C . ASP B 1 141 ? 19.828 36.875 25.875 1 67.5 141 ASP B C 1
ATOM 3957 O O . ASP B 1 141 ? 20.516 37.875 25.938 1 67.5 141 ASP B O 1
ATOM 3961 N N . GLY B 1 142 ? 18.5 37.125 25.859 1 56.56 142 GLY B N 1
ATOM 3962 C CA . GLY B 1 142 ? 17.859 38.406 25.641 1 56.56 142 GLY B CA 1
ATOM 3963 C C . GLY B 1 142 ? 18.312 39.094 24.375 1 56.56 142 GLY B C 1
ATOM 3964 O O . GLY B 1 142 ? 17.828 40.188 24.047 1 56.56 142 GLY B O 1
ATOM 3965 N N . GLU B 1 143 ? 19.594 38.906 23.984 1 50.28 143 GLU B N 1
ATOM 3966 C CA . GLU B 1 143 ? 20.094 39.719 22.859 1 50.28 143 GLU B CA 1
ATOM 3967 C C . GLU B 1 143 ? 19.234 39.5 21.609 1 50.28 143 GLU B C 1
ATOM 3969 O O . GLU B 1 143 ? 18.594 38.469 21.469 1 50.28 143 GLU B O 1
ATOM 3974 N N . VAL B 1 144 ? 18.938 40.594 20.969 1 51.25 144 VAL B N 1
ATOM 3975 C CA . VAL B 1 144 ? 18.281 40.688 19.672 1 51.25 144 VAL B CA 1
ATOM 3976 C C . VAL B 1 144 ? 18.688 39.5 18.797 1 51.25 144 VAL B C 1
ATOM 3978 O O . VAL B 1 144 ? 19.672 39.594 18.062 1 51.25 144 VAL B O 1
ATOM 3981 N N . HIS B 1 145 ? 18.938 38.344 19.359 1 57.19 145 HIS B N 1
ATOM 3982 C CA . HIS B 1 145 ? 19.531 37.219 18.656 1 57.19 145 HIS B CA 1
ATOM 3983 C C . HIS B 1 145 ? 18.578 36.656 17.594 1 57.19 145 HIS B C 1
ATOM 3985 O O . HIS B 1 145 ? 17.375 36.875 17.672 1 57.19 145 HIS B O 1
ATOM 3991 N N . LYS B 1 146 ? 19.234 36.219 16.516 1 71.25 146 LYS B N 1
ATOM 3992 C CA . LYS B 1 146 ? 18.719 35.531 15.328 1 71.25 146 LYS B CA 1
ATOM 3993 C C . LYS B 1 146 ? 17.797 34.375 15.727 1 71.25 146 LYS B C 1
ATOM 3995 O O . LYS B 1 146 ? 18.109 33.594 16.656 1 71.25 146 LYS B O 1
ATOM 4000 N N . SER B 1 147 ? 16.562 34.469 15.328 1 87.94 147 SER B N 1
ATOM 4001 C CA . SER B 1 147 ? 15.57 33.406 15.562 1 87.94 147 SER B CA 1
ATOM 4002 C C . SER B 1 147 ? 16.094 32.031 15.164 1 87.94 147 SER B C 1
ATOM 4004 O O . SER B 1 147 ? 16.875 31.922 14.211 1 87.94 147 SER B O 1
ATOM 4006 N N . THR B 1 148 ? 15.859 31.109 16.016 1 95.56 148 THR B N 1
ATOM 4007 C CA . THR B 1 148 ? 16.172 29.734 15.672 1 95.56 148 THR B CA 1
ATOM 4008 C C . THR B 1 148 ? 15.328 29.266 14.5 1 95.56 148 THR B C 1
ATOM 4010 O O . THR B 1 148 ? 14.109 29.438 14.5 1 95.56 148 THR B O 1
ATOM 4013 N N . ALA B 1 149 ? 16 28.703 13.508 1 97.56 149 ALA B N 1
ATOM 4014 C CA . ALA B 1 149 ? 15.281 28.25 12.32 1 97.56 149 ALA B CA 1
ATOM 4015 C C . ALA B 1 149 ? 14.883 26.781 12.453 1 97.56 149 ALA B C 1
ATOM 4017 O O . ALA B 1 149 ? 15.492 26.031 13.227 1 97.56 149 ALA B O 1
ATOM 4018 N N . LEU B 1 150 ? 13.852 26.453 11.727 1 98.44 150 LEU B N 1
ATOM 4019 C CA . LEU B 1 150 ? 13.422 25.078 11.57 1 98.44 150 LEU B CA 1
ATOM 4020 C C . LEU B 1 150 ? 14 24.469 10.297 1 98.44 150 LEU B C 1
ATOM 4022 O O . LEU B 1 150 ? 13.961 25.094 9.234 1 98.44 150 LEU B O 1
ATOM 4026 N N . GLY B 1 151 ? 14.664 23.312 10.375 1 97.88 151 GLY B N 1
ATOM 4027 C CA . GLY B 1 151 ? 15.062 22.547 9.211 1 97.88 151 GLY B CA 1
ATOM 4028 C C . GLY B 1 151 ? 14.273 21.25 9.047 1 97.88 151 GLY B C 1
ATOM 4029 O O . GLY B 1 151 ? 13.242 21.062 9.703 1 97.88 151 GLY B O 1
ATOM 4030 N N . LEU B 1 152 ? 14.742 20.422 8.078 1 97.19 152 LEU B N 1
ATOM 4031 C CA . LEU B 1 152 ? 14.047 19.156 7.887 1 97.19 152 LEU B CA 1
ATOM 4032 C C . LEU B 1 152 ? 14.906 18.188 7.086 1 97.19 152 LEU B C 1
ATOM 4034 O O . LEU B 1 152 ? 15.406 18.531 6.016 1 97.19 152 LEU B O 1
ATOM 4038 N N . ILE B 1 153 ? 15.141 17.062 7.664 1 96.38 153 ILE B N 1
ATOM 4039 C CA . ILE B 1 153 ? 15.68 15.914 6.949 1 96.38 153 ILE B CA 1
ATOM 4040 C C . ILE B 1 153 ? 14.68 14.758 6.988 1 96.38 153 ILE B C 1
ATOM 4042 O O . ILE B 1 153 ? 14.609 14.023 7.977 1 96.38 153 ILE B O 1
ATOM 4046 N N . PRO B 1 154 ? 13.969 14.609 5.941 1 94.19 154 PRO B N 1
ATOM 4047 C CA . PRO B 1 154 ? 12.922 13.578 5.938 1 94.19 154 PRO B CA 1
ATOM 4048 C C . PRO B 1 154 ? 13.484 12.172 5.738 1 94.19 154 PRO B C 1
ATOM 4050 O O . PRO B 1 154 ? 14.102 11.891 4.707 1 94.19 154 PRO B O 1
ATOM 4053 N N . LEU B 1 155 ? 13.305 11.312 6.719 1 90.5 155 LEU B N 1
ATOM 4054 C CA . LEU B 1 155 ? 13.727 9.914 6.609 1 90.5 155 LEU B CA 1
ATOM 4055 C C . LEU B 1 155 ? 12.539 8.977 6.82 1 90.5 155 LEU B C 1
ATOM 4057 O O . LEU B 1 155 ? 12.703 7.754 6.797 1 90.5 155 LEU B O 1
ATOM 4061 N N . GLY B 1 156 ? 11.391 9.578 6.965 1 82.5 156 GLY B N 1
ATOM 4062 C CA . GLY B 1 156 ? 10.188 8.773 7.168 1 82.5 156 GLY B CA 1
ATOM 4063 C C . GLY B 1 156 ? 9.539 8.344 5.867 1 82.5 156 GLY B C 1
ATOM 4064 O O . GLY B 1 156 ? 9.992 8.719 4.781 1 82.5 156 GLY B O 1
ATOM 4065 N N . THR B 1 157 ? 8.406 7.559 5.957 1 77.44 157 THR B N 1
ATOM 4066 C CA . THR B 1 157 ? 7.719 7 4.801 1 77.44 157 THR B CA 1
ATOM 4067 C C . THR B 1 157 ? 6.781 8.031 4.176 1 77.44 157 THR B C 1
ATOM 4069 O O . THR B 1 157 ? 6.559 8.016 2.963 1 77.44 157 THR B O 1
ATOM 4072 N N . GLY B 1 158 ? 6.262 8.859 4.832 1 81.94 158 GLY B N 1
ATOM 4073 C CA . GLY B 1 158 ? 5.293 9.82 4.34 1 81.94 158 GLY B CA 1
ATOM 4074 C C . GLY B 1 158 ? 5.93 11.117 3.871 1 81.94 158 GLY B C 1
ATOM 4075 O O . GLY B 1 158 ? 5.844 11.469 2.693 1 81.94 158 GLY B O 1
ATOM 4076 N N . SER B 1 159 ? 6.594 11.867 4.754 1 91.25 159 SER B N 1
ATOM 4077 C CA . SER B 1 159 ? 7.262 13.141 4.5 1 91.25 159 SER B CA 1
ATOM 4078 C C . SER B 1 159 ? 6.328 14.125 3.807 1 91.25 159 SER B C 1
ATOM 4080 O O . SER B 1 159 ? 6.699 14.734 2.801 1 91.25 159 SER B O 1
ATOM 4082 N N . ASP B 1 160 ? 5.191 14.203 4.352 1 95.69 160 ASP B N 1
ATOM 4083 C CA . ASP B 1 160 ? 4.105 14.93 3.705 1 95.69 160 ASP B CA 1
ATOM 4084 C C . ASP B 1 160 ? 4.398 16.422 3.658 1 95.69 160 ASP B C 1
ATOM 4086 O O . ASP B 1 160 ? 4.062 17.109 2.684 1 95.69 160 ASP B O 1
ATOM 4090 N N . PHE B 1 161 ? 5.016 16.953 4.691 1 96.94 161 PHE B N 1
ATOM 4091 C CA . PHE B 1 161 ? 5.293 18.391 4.68 1 96.94 161 PHE B CA 1
ATOM 4092 C C . PHE B 1 161 ? 6.301 18.734 3.592 1 96.94 161 PHE B C 1
ATOM 4094 O O . PHE B 1 161 ? 6.137 19.719 2.873 1 96.94 161 PHE B O 1
ATOM 4101 N N . ALA B 1 162 ? 7.367 17.969 3.48 1 96.25 162 ALA B N 1
ATOM 4102 C CA . ALA B 1 162 ? 8.383 18.172 2.453 1 96.25 162 ALA B CA 1
ATOM 4103 C C . ALA B 1 162 ? 7.77 18.109 1.057 1 96.25 162 ALA B C 1
ATOM 4105 O O . ALA B 1 162 ? 8.148 18.891 0.173 1 96.25 162 ALA B O 1
ATOM 4106 N N . ARG B 1 163 ? 6.785 17.297 0.907 1 95.56 163 ARG B N 1
ATOM 4107 C CA . ARG B 1 163 ? 6.125 17.125 -0.383 1 95.56 163 ARG B CA 1
ATOM 4108 C C . ARG B 1 163 ? 5.453 18.422 -0.83 1 95.56 163 ARG B C 1
ATOM 4110 O O . ARG B 1 163 ? 5.336 18.688 -2.027 1 95.56 163 ARG B O 1
ATOM 4117 N N . THR B 1 164 ? 5.02 19.156 0.08 1 96.94 164 THR B N 1
ATOM 4118 C CA . THR B 1 164 ? 4.355 20.422 -0.221 1 96.94 164 THR B CA 1
ATOM 4119 C C . THR B 1 164 ? 5.289 21.344 -0.991 1 96.94 164 THR B C 1
ATOM 4121 O O . THR B 1 164 ? 4.84 22.125 -1.841 1 96.94 164 THR B O 1
ATOM 4124 N N . PHE B 1 165 ? 6.574 21.172 -0.75 1 95.56 165 PHE B N 1
ATOM 4125 C CA . PHE B 1 165 ? 7.566 22.031 -1.386 1 95.56 165 PHE B CA 1
ATOM 4126 C C . PHE B 1 165 ? 8.18 21.344 -2.598 1 95.56 165 PHE B C 1
ATOM 4128 O O . PHE B 1 165 ? 9.094 21.875 -3.227 1 95.56 165 PHE B O 1
ATOM 4135 N N . GLY B 1 166 ? 7.746 20.156 -2.875 1 93.81 166 GLY B N 1
ATOM 4136 C CA . GLY B 1 166 ? 8.305 19.406 -3.984 1 93.81 166 GLY B CA 1
ATOM 4137 C C . GLY B 1 166 ? 9.633 18.75 -3.654 1 93.81 166 GLY B C 1
ATOM 4138 O O . GLY B 1 166 ? 10.398 18.406 -4.555 1 93.81 166 GLY B O 1
ATOM 4139 N N . TRP B 1 167 ? 9.93 18.688 -2.381 1 93.56 167 TRP B N 1
ATOM 4140 C CA . TRP B 1 167 ? 11.172 18.047 -1.964 1 93.56 167 TRP B CA 1
ATOM 4141 C C . TRP B 1 167 ? 11.055 16.531 -2.004 1 93.56 167 TRP B C 1
ATOM 4143 O O . TRP B 1 167 ? 10.023 15.977 -1.632 1 93.56 167 TRP B O 1
ATOM 4153 N N . ASN B 1 168 ? 12.086 15.922 -2.469 1 87.75 168 ASN B N 1
ATOM 4154 C CA . ASN B 1 168 ? 12.117 14.469 -2.432 1 87.75 168 ASN B CA 1
ATOM 4155 C C . ASN B 1 168 ? 12.711 13.953 -1.122 1 87.75 168 ASN B C 1
ATOM 4157 O O . ASN B 1 168 ? 13.141 14.742 -0.277 1 87.75 168 ASN B O 1
ATOM 4161 N N . ASN B 1 169 ? 12.68 12.656 -0.924 1 86.75 169 ASN B N 1
ATOM 4162 C CA . ASN B 1 169 ? 13.148 12.055 0.319 1 86.75 169 ASN B CA 1
ATOM 4163 C C . ASN B 1 169 ? 14.633 11.703 0.244 1 86.75 169 ASN B C 1
ATOM 4165 O O . ASN B 1 169 ? 15.094 10.781 0.92 1 86.75 169 ASN B O 1
ATOM 4169 N N . ASN B 1 170 ? 15.367 12.469 -0.49 1 91 170 ASN B N 1
ATOM 4170 C CA . ASN B 1 170 ? 16.812 12.258 -0.566 1 91 170 ASN B CA 1
ATOM 4171 C C . ASN B 1 170 ? 17.547 13.008 0.542 1 91 170 ASN B C 1
ATOM 4173 O O . ASN B 1 170 ? 17.609 14.242 0.53 1 91 170 ASN B O 1
ATOM 4177 N N . PRO B 1 171 ? 18.125 12.25 1.423 1 94.31 171 PRO B N 1
ATOM 4178 C CA . PRO B 1 171 ? 18.75 12.906 2.574 1 94.31 171 PRO B CA 1
ATOM 4179 C C . PRO B 1 171 ? 19.922 13.797 2.18 1 94.31 171 PRO B C 1
ATOM 4181 O O . PRO B 1 171 ? 20.188 14.805 2.842 1 94.31 171 PRO B O 1
ATOM 4184 N N . ILE B 1 172 ? 20.609 13.469 1.117 1 95.12 172 ILE B N 1
ATOM 4185 C CA . ILE B 1 172 ? 21.75 14.258 0.655 1 95.12 172 ILE B CA 1
ATOM 4186 C C . ILE B 1 172 ? 21.266 15.633 0.206 1 95.12 172 ILE B C 1
ATOM 4188 O O . ILE B 1 172 ? 21.859 16.656 0.564 1 95.12 172 ILE B O 1
ATOM 4192 N N . GLU B 1 173 ? 20.172 15.656 -0.453 1 95.5 173 GLU B N 1
ATOM 4193 C CA . GLU B 1 173 ? 19.609 16.922 -0.898 1 95.5 173 GLU B CA 1
ATOM 4194 C C . GLU B 1 173 ? 19.141 17.766 0.287 1 95.5 173 GLU B C 1
ATOM 4196 O O . GLU B 1 173 ? 19.234 19 0.251 1 95.5 173 GLU B O 1
ATOM 4201 N N . ALA B 1 174 ? 18.625 17.125 1.258 1 96.56 174 ALA B N 1
ATOM 4202 C CA . ALA B 1 174 ? 18.203 17.844 2.461 1 96.56 174 ALA B CA 1
ATOM 4203 C C . ALA B 1 174 ? 19.391 18.516 3.143 1 96.56 174 ALA B C 1
ATOM 4205 O O . ALA B 1 174 ? 19.281 19.672 3.564 1 96.56 174 ALA B O 1
ATOM 4206 N N . VAL B 1 175 ? 20.516 17.859 3.219 1 96.62 175 VAL B N 1
ATOM 4207 C CA . VAL B 1 175 ? 21.719 18.406 3.82 1 96.62 175 VAL B CA 1
ATOM 4208 C C . VAL B 1 175 ? 22.203 19.594 2.994 1 96.62 175 VAL B C 1
ATOM 4210 O O . VAL B 1 175 ? 22.594 20.625 3.547 1 96.62 175 VAL B O 1
ATOM 4213 N N . ASP B 1 176 ? 22.109 19.406 1.71 1 96.19 176 ASP B N 1
ATOM 4214 C CA . ASP B 1 176 ? 22.516 20.5 0.829 1 96.19 176 ASP B CA 1
ATOM 4215 C C . ASP B 1 176 ? 21.641 21.734 1.038 1 96.19 176 ASP B C 1
ATOM 4217 O O . ASP B 1 176 ? 22.141 22.859 0.998 1 96.19 176 ASP B O 1
ATOM 4221 N N . ARG B 1 177 ? 20.422 21.5 1.255 1 96.19 177 ARG B N 1
ATOM 4222 C CA . ARG B 1 177 ? 19.5 22.609 1.529 1 96.19 177 ARG B CA 1
ATOM 4223 C C . ARG B 1 177 ? 19.875 23.328 2.822 1 96.19 177 ARG B C 1
ATOM 4225 O O . ARG B 1 177 ? 19.875 24.547 2.879 1 96.19 177 ARG B O 1
ATOM 4232 N N . ILE B 1 178 ? 20.188 22.641 3.816 1 96.31 178 ILE B N 1
ATOM 4233 C CA . ILE B 1 178 ? 20.594 23.203 5.098 1 96.31 178 ILE B CA 1
ATOM 4234 C C . ILE B 1 178 ? 21.891 23.984 4.926 1 96.31 178 ILE B C 1
ATOM 4236 O O . ILE B 1 178 ? 22.047 25.078 5.496 1 96.31 178 ILE B O 1
ATOM 4240 N N . ALA B 1 179 ? 22.766 23.469 4.141 1 95.81 179 ALA B N 1
ATOM 4241 C CA . ALA B 1 179 ? 24.047 24.125 3.902 1 95.81 179 ALA B CA 1
ATOM 4242 C C . ALA B 1 179 ? 23.859 25.469 3.193 1 95.81 179 ALA B C 1
ATOM 4244 O O . ALA B 1 179 ? 24.562 26.438 3.482 1 95.81 179 ALA B O 1
ATOM 4245 N N . LYS B 1 180 ? 23 25.484 2.258 1 94.81 180 LYS B N 1
ATOM 4246 C CA . LYS B 1 180 ? 22.719 26.75 1.573 1 94.81 180 LYS B CA 1
ATOM 4247 C C . LYS B 1 180 ? 22.219 27.797 2.551 1 94.81 180 LYS B C 1
ATOM 4249 O O . LYS B 1 180 ? 22.516 28.984 2.404 1 94.81 180 LYS B O 1
ATOM 4254 N N . GLY B 1 181 ? 21.344 27.375 3.439 1 93.5 181 GLY B N 1
ATOM 4255 C CA . GLY B 1 181 ? 20.984 28.219 4.574 1 93.5 181 GLY B CA 1
ATOM 4256 C C . GLY B 1 181 ? 19.953 29.266 4.238 1 93.5 181 GLY B C 1
ATOM 4257 O O . GLY B 1 181 ? 19.781 30.234 4.973 1 93.5 181 GLY B O 1
ATOM 4258 N N . LEU B 1 182 ? 19.281 29.094 3.135 1 94.94 182 LEU B N 1
ATOM 4259 C CA . LEU B 1 182 ? 18.219 30.047 2.805 1 94.94 182 LEU B CA 1
ATOM 4260 C C . LEU B 1 182 ? 17.016 29.875 3.738 1 94.94 182 LEU B C 1
ATOM 4262 O O . LEU B 1 182 ? 16.594 28.75 3.994 1 94.94 182 LEU B O 1
ATOM 4266 N N . ARG B 1 183 ? 16.547 30.984 4.281 1 95.75 183 ARG B N 1
ATOM 4267 C CA . ARG B 1 183 ? 15.477 30.938 5.266 1 95.75 183 ARG B CA 1
ATOM 4268 C C . ARG B 1 183 ? 14.234 31.656 4.758 1 95.75 183 ARG B C 1
ATOM 4270 O O . ARG B 1 183 ? 14.336 32.656 4.051 1 95.75 183 ARG B O 1
ATOM 4277 N N . SER B 1 184 ? 13.117 31.125 5.035 1 96.06 184 SER B N 1
ATOM 4278 C CA . SER B 1 184 ? 11.82 31.734 4.777 1 96.06 184 SER B CA 1
ATOM 4279 C C . SER B 1 184 ? 10.844 31.453 5.91 1 96.06 184 SER B C 1
ATOM 4281 O O . SER B 1 184 ? 10.977 30.453 6.625 1 96.06 184 SER B O 1
ATOM 4283 N N . ARG B 1 185 ? 9.906 32.344 6.074 1 97.12 185 ARG B N 1
ATOM 4284 C CA . ARG B 1 185 ? 8.938 32.156 7.148 1 97.12 185 ARG B CA 1
ATOM 4285 C C . ARG B 1 185 ? 7.762 31.297 6.684 1 97.12 185 ARG B C 1
ATOM 4287 O O . ARG B 1 185 ? 7.293 31.438 5.555 1 97.12 185 ARG B O 1
ATOM 4294 N N . ILE B 1 186 ? 7.289 30.469 7.574 1 98.19 186 ILE B N 1
ATOM 4295 C CA . ILE B 1 186 ? 6.137 29.625 7.258 1 98.19 186 ILE B CA 1
ATOM 4296 C C . ILE B 1 186 ? 5.035 29.859 8.297 1 98.19 186 ILE B C 1
ATOM 4298 O O . ILE B 1 186 ? 5.312 30.266 9.422 1 98.19 186 ILE B O 1
ATOM 4302 N N . ASP B 1 187 ? 3.857 29.625 7.824 1 98.75 187 ASP B N 1
ATOM 4303 C CA . ASP B 1 187 ? 2.682 29.703 8.68 1 98.75 187 ASP B CA 1
ATOM 4304 C C . ASP B 1 187 ? 2.494 28.422 9.484 1 98.75 187 ASP B C 1
ATOM 4306 O O . ASP B 1 187 ? 2.977 27.359 9.086 1 98.75 187 ASP B O 1
ATOM 4310 N N . ILE B 1 188 ? 1.854 28.547 10.648 1 98.81 188 ILE B N 1
ATOM 4311 C CA . ILE B 1 188 ? 1.521 27.422 11.5 1 98.81 188 ILE B CA 1
ATOM 4312 C C . ILE B 1 188 ? 0.035 27.453 11.852 1 98.81 188 ILE B C 1
ATOM 4314 O O . ILE B 1 188 ? -0.507 28.516 12.172 1 98.81 188 ILE B O 1
ATOM 4318 N N . GLY B 1 189 ? -0.619 26.312 11.656 1 98.81 189 GLY B N 1
ATOM 4319 C CA . GLY B 1 189 ? -1.986 26.203 12.141 1 98.81 189 GLY B CA 1
ATOM 4320 C C . GLY B 1 189 ? -2.072 25.984 13.641 1 98.81 189 GLY B C 1
ATOM 4321 O O . GLY B 1 189 ? -1.194 25.344 14.227 1 98.81 189 GLY B O 1
ATOM 4322 N N . VAL B 1 190 ? -3.172 26.453 14.195 1 98.5 190 VAL B N 1
ATOM 4323 C CA . VAL B 1 190 ? -3.391 26.328 15.625 1 98.5 190 VAL B CA 1
ATOM 4324 C C . VAL B 1 190 ? -4.789 25.766 15.891 1 98.5 190 VAL B C 1
ATOM 4326 O O . VAL B 1 190 ? -5.75 26.156 15.211 1 98.5 190 VAL B O 1
ATOM 4329 N N . VAL B 1 191 ? -4.875 24.875 16.797 1 97.88 191 VAL B N 1
ATOM 4330 C CA . VAL B 1 191 ? -6.168 24.375 17.25 1 97.88 191 VAL B CA 1
ATOM 4331 C C . VAL B 1 191 ? -6.258 24.484 18.781 1 97.88 191 VAL B C 1
ATOM 4333 O O . VAL B 1 191 ? -5.281 24.219 19.484 1 97.88 191 VAL B O 1
ATOM 4336 N N . ASN B 1 192 ? -7.359 24.953 19.219 1 93.81 192 ASN B N 1
ATOM 4337 C CA . ASN B 1 192 ? -7.566 25.031 20.656 1 93.81 192 ASN B CA 1
ATOM 4338 C C . ASN B 1 192 ? -7.887 23.672 21.25 1 93.81 192 ASN B C 1
ATOM 4340 O O . ASN B 1 192 ? -8.578 22.859 20.625 1 93.81 192 ASN B O 1
ATOM 4344 N N . LYS B 1 193 ? -7.359 23.438 22.391 1 87.81 193 LYS B N 1
ATOM 4345 C CA . LYS B 1 193 ? -7.688 22.219 23.125 1 87.81 193 LYS B CA 1
ATOM 4346 C C . LYS B 1 193 ? -8.789 22.484 24.156 1 87.81 193 LYS B C 1
ATOM 4348 O O . LYS B 1 193 ? -9.141 23.625 24.422 1 87.81 193 LYS B O 1
ATOM 4353 N N . GLU B 1 194 ? -9.336 21.391 24.672 1 81.81 194 GLU B N 1
ATOM 4354 C CA . GLU B 1 194 ? -10.414 21.484 25.656 1 81.81 194 GLU B CA 1
ATOM 4355 C C . GLU B 1 194 ? -9.93 22.172 26.938 1 81.81 194 GLU B C 1
ATOM 4357 O O . GLU B 1 194 ? -10.695 22.891 27.578 1 81.81 194 GLU B O 1
ATOM 4362 N N . ASN B 1 195 ? -8.664 22.016 27.25 1 80.81 195 ASN B N 1
ATOM 4363 C CA . ASN B 1 195 ? -8.133 22.547 28.484 1 80.81 195 ASN B CA 1
ATOM 4364 C C . ASN B 1 195 ? -7.645 23.984 28.328 1 80.81 195 ASN B C 1
ATOM 4366 O O . ASN B 1 195 ? -7.07 24.562 29.25 1 80.81 195 ASN B O 1
ATOM 4370 N N . GLY B 1 196 ? -7.879 24.516 27.219 1 83.56 196 GLY B N 1
ATOM 4371 C CA . GLY B 1 196 ? -7.473 25.891 27 1 83.56 196 GLY B CA 1
ATOM 4372 C C . GLY B 1 196 ? -6.094 26.031 26.391 1 83.56 196 GLY B C 1
ATOM 4373 O O . GLY B 1 196 ? -5.66 27.125 26.047 1 83.56 196 GLY B O 1
ATOM 4374 N N . GLU B 1 197 ? -5.473 24.938 26.281 1 90.75 197 GLU B N 1
ATOM 4375 C CA . GLU B 1 197 ? -4.152 24.953 25.656 1 90.75 197 GLU B CA 1
ATOM 4376 C C . GLU B 1 197 ? -4.266 24.922 24.125 1 90.75 197 GLU B C 1
ATOM 4378 O O . GLU B 1 197 ? -5.367 24.812 23.578 1 90.75 197 GLU B O 1
ATOM 4383 N N . TYR B 1 198 ? -3.123 25.172 23.484 1 95.12 198 TYR B N 1
ATOM 4384 C CA . TYR B 1 198 ? -3.084 25.172 22.031 1 95.12 198 TYR B CA 1
ATOM 4385 C C . TYR B 1 198 ? -2.258 24.016 21.5 1 95.12 198 TYR B C 1
ATOM 4387 O O . TYR B 1 198 ? -1.323 23.547 22.156 1 95.12 198 TYR B O 1
ATOM 4395 N N . HIS B 1 199 ? -2.701 23.516 20.453 1 97.12 199 HIS B N 1
ATOM 4396 C CA . HIS B 1 199 ? -1.936 22.578 19.641 1 97.12 199 HIS B CA 1
ATOM 4397 C C . HIS B 1 199 ? -1.607 23.156 18.281 1 97.12 199 HIS B C 1
ATOM 4399 O O . HIS B 1 199 ? -2.43 23.859 17.688 1 97.12 199 HIS B O 1
ATOM 4405 N N . TYR B 1 200 ? -0.402 22.875 17.828 1 98.44 200 TYR B N 1
ATOM 4406 C CA . TYR B 1 200 ? 0.068 23.469 16.578 1 98.44 200 TYR B CA 1
ATOM 4407 C C . TYR B 1 200 ? 0.224 22.406 15.508 1 98.44 200 TYR B C 1
ATOM 4409 O O . TYR B 1 200 ? 0.572 21.266 15.805 1 98.44 200 TYR B O 1
ATOM 4417 N N . PHE B 1 201 ? -0.101 22.797 14.281 1 98.62 201 PHE B N 1
ATOM 4418 C CA . PHE B 1 201 ? 0.092 21.844 13.195 1 98.62 201 PHE B CA 1
ATOM 4419 C C . PHE B 1 201 ? 0.688 22.531 11.969 1 98.62 201 PHE B C 1
ATOM 4421 O O . PHE B 1 201 ? 0.399 23.703 11.703 1 98.62 201 PHE B O 1
ATOM 4428 N N . ALA B 1 202 ? 1.536 21.797 11.211 1 98.44 202 ALA B N 1
ATOM 4429 C CA . ALA B 1 202 ? 2.219 22.297 10.023 1 98.44 202 ALA B CA 1
ATOM 4430 C C . ALA B 1 202 ? 1.54 21.797 8.75 1 98.44 202 ALA B C 1
ATOM 4432 O O . ALA B 1 202 ? 1.571 22.484 7.719 1 98.44 202 ALA B O 1
ATOM 4433 N N . ASN B 1 203 ? 0.933 20.688 8.812 1 98.38 203 ASN B N 1
ATOM 4434 C CA . ASN B 1 203 ? 0.354 20.078 7.621 1 98.38 203 ASN B CA 1
ATOM 4435 C C . ASN B 1 203 ? -1.158 20.266 7.57 1 98.38 203 ASN B C 1
ATOM 4437 O O . ASN B 1 203 ? -1.639 21.328 7.148 1 98.38 203 ASN B O 1
ATOM 4441 N N . VAL B 1 204 ? -1.876 19.281 8.164 1 98.69 204 VAL B N 1
ATOM 4442 C CA . VAL B 1 204 ? -3.326 19.297 8 1 98.69 204 VAL B CA 1
ATOM 4443 C C . VAL B 1 204 ? -3.996 18.875 9.312 1 98.69 204 VAL B C 1
ATOM 4445 O O . VAL B 1 204 ? -3.551 17.938 9.969 1 98.69 204 VAL B O 1
ATOM 4448 N N . ALA B 1 205 ? -5.004 19.609 9.688 1 98.56 205 ALA B N 1
ATOM 4449 C CA . ALA B 1 205 ? -5.953 19.141 10.695 1 98.56 205 ALA B CA 1
ATOM 4450 C C . ALA B 1 205 ? -7.199 18.547 10.047 1 98.56 205 ALA B C 1
ATOM 4452 O O . ALA B 1 205 ? -7.625 19 8.984 1 98.56 205 ALA B O 1
ATOM 4453 N N . ASP B 1 206 ? -7.746 17.516 10.688 1 97.69 206 ASP B N 1
ATOM 4454 C CA . ASP B 1 206 ? -8.867 16.781 10.109 1 97.69 206 ASP B CA 1
ATOM 4455 C C . ASP B 1 206 ? -9.977 16.562 11.141 1 97.69 206 ASP B C 1
ATOM 4457 O O . ASP B 1 206 ? -9.695 16.453 12.336 1 97.69 206 ASP B O 1
ATOM 4461 N N . ILE B 1 207 ? -11.156 16.484 10.617 1 98.25 207 ILE B N 1
ATOM 4462 C CA . ILE B 1 207 ? -12.344 16.281 11.438 1 98.25 207 ILE B CA 1
ATOM 4463 C C . ILE B 1 207 ? -13.18 15.141 10.852 1 98.25 207 ILE B C 1
ATOM 4465 O O . ILE B 1 207 ? -13.336 15.047 9.633 1 98.25 207 ILE B O 1
ATOM 4469 N N . HIS B 1 208 ? -13.703 14.297 11.68 1 98.12 208 HIS B N 1
ATOM 4470 C CA . HIS B 1 208 ? -14.688 13.273 11.367 1 98.12 208 HIS B CA 1
ATOM 4471 C C . HIS B 1 208 ? -14.031 12.07 10.68 1 98.12 208 HIS B C 1
ATOM 4473 O O . HIS B 1 208 ? -13.102 11.469 11.227 1 98.12 208 HIS B O 1
ATOM 4479 N N . LEU B 1 209 ? -14.328 11.664 9.516 1 98 209 LEU B N 1
ATOM 4480 C CA . LEU B 1 209 ? -13.852 10.398 8.953 1 98 209 LEU B CA 1
ATOM 4481 C C . LEU B 1 209 ? -12.336 10.406 8.828 1 98 209 LEU B C 1
ATOM 4483 O O . LEU B 1 209 ? -11.672 9.43 9.188 1 98 209 LEU B O 1
ATOM 4487 N N . SER B 1 210 ? -11.797 11.453 8.242 1 97.44 210 SER B N 1
ATOM 4488 C CA . SER B 1 210 ? -10.352 11.508 8.023 1 97.44 210 SER B CA 1
ATOM 4489 C C . SER B 1 210 ? -9.594 11.477 9.344 1 97.44 210 SER B C 1
ATOM 4491 O O . SER B 1 210 ? -8.523 10.867 9.43 1 97.44 210 SER B O 1
ATOM 4493 N N . ALA B 1 211 ? -10.133 12.102 10.375 1 97.25 211 ALA B N 1
ATOM 4494 C CA . ALA B 1 211 ? -9.531 12.031 11.695 1 97.25 211 ALA B CA 1
ATOM 4495 C C . ALA B 1 211 ? -9.594 10.609 12.258 1 97.25 211 ALA B C 1
ATOM 4497 O O . ALA B 1 211 ? -8.609 10.102 12.797 1 97.25 211 ALA B O 1
ATOM 4498 N N . LYS B 1 212 ? -10.758 10.07 12.125 1 95 212 LYS B N 1
ATOM 4499 C CA . LYS B 1 212 ? -10.945 8.688 12.555 1 95 212 LYS B CA 1
ATOM 4500 C C . LYS B 1 212 ? -9.992 7.746 11.812 1 95 212 LYS B C 1
ATOM 4502 O O . LYS B 1 212 ? -9.422 6.832 12.406 1 95 212 LYS B O 1
ATOM 4507 N N . ALA B 1 213 ? -9.883 8.016 10.547 1 94.56 213 ALA B N 1
ATOM 4508 C CA . ALA B 1 213 ? -8.992 7.234 9.695 1 94.56 213 ALA B CA 1
ATOM 4509 C C . ALA B 1 213 ? -7.559 7.27 10.234 1 94.56 213 ALA B C 1
ATOM 4511 O O . ALA B 1 213 ? -6.871 6.246 10.258 1 94.56 213 ALA B O 1
ATOM 4512 N N . GLY B 1 214 ? -7.117 8.438 10.648 1 92.19 214 GLY B N 1
ATOM 4513 C CA . GLY B 1 214 ? -5.797 8.555 11.25 1 92.19 214 GLY B CA 1
ATOM 4514 C C . GLY B 1 214 ? -5.625 7.699 12.484 1 92.19 214 GLY B C 1
ATOM 4515 O O . GLY B 1 214 ? -4.582 7.07 12.672 1 92.19 214 GLY B O 1
ATOM 4516 N N . PHE B 1 215 ? -6.613 7.645 13.203 1 89.69 215 PHE B N 1
ATOM 4517 C CA . PHE B 1 215 ? -6.609 6.848 14.422 1 89.69 215 PHE B CA 1
ATOM 4518 C C . PHE B 1 215 ? -6.441 5.367 14.102 1 89.69 215 PHE B C 1
ATOM 4520 O O . PHE B 1 215 ? -5.59 4.695 14.688 1 89.69 215 PHE B O 1
ATOM 4527 N N . TYR B 1 216 ? -7.121 4.895 13.133 1 91.81 216 TYR B N 1
ATOM 4528 C CA . TYR B 1 216 ? -7.078 3.479 12.781 1 91.81 216 TYR B CA 1
ATOM 4529 C C . TYR B 1 216 ? -5.801 3.145 12.016 1 91.81 216 TYR B C 1
ATOM 4531 O O . TYR B 1 216 ? -5.285 2.027 12.117 1 91.81 216 TYR B O 1
ATOM 4539 N N . ALA B 1 217 ? -5.309 4.074 11.258 1 90.88 217 ALA B N 1
ATOM 4540 C CA . ALA B 1 217 ? -4.121 3.84 10.445 1 90.88 217 ALA B CA 1
ATOM 4541 C C . ALA B 1 217 ? -2.945 3.389 11.305 1 90.88 217 ALA B C 1
ATOM 4543 O O . ALA B 1 217 ? -2.105 2.604 10.859 1 90.88 217 ALA B O 1
ATOM 4544 N N . ALA B 1 218 ? -2.928 3.834 12.555 1 84.69 218 ALA B N 1
ATOM 4545 C CA . ALA B 1 218 ? -1.841 3.521 13.477 1 84.69 218 ALA B CA 1
ATOM 4546 C C . ALA B 1 218 ? -1.714 2.016 13.68 1 84.69 218 ALA B C 1
ATOM 4548 O O . ALA B 1 218 ? -0.619 1.509 13.938 1 84.69 218 ALA B O 1
ATOM 4549 N N . ARG B 1 219 ? -2.822 1.315 13.461 1 86.5 219 ARG B N 1
ATOM 4550 C CA . ARG B 1 219 ? -2.848 -0.127 13.68 1 86.5 219 ARG B CA 1
ATOM 4551 C C . ARG B 1 219 ? -2.244 -0.871 12.492 1 86.5 219 ARG B C 1
ATOM 4553 O O . ARG B 1 219 ? -1.949 -2.064 12.586 1 86.5 219 ARG B O 1
ATOM 4560 N N . TYR B 1 220 ? -2.023 -0.12 11.461 1 87 220 TYR B N 1
ATOM 4561 C CA . TYR B 1 220 ? -1.646 -0.798 10.227 1 87 220 TYR B CA 1
ATOM 4562 C C . TYR B 1 220 ? -0.302 -0.293 9.711 1 87 220 TYR B C 1
ATOM 4564 O O . TYR B 1 220 ? -0.021 -0.362 8.516 1 87 220 TYR B O 1
ATOM 4572 N N . LYS B 1 221 ? 0.491 0.195 10.57 1 82.19 221 LYS B N 1
ATOM 4573 C CA . LYS B 1 221 ? 1.758 0.816 10.195 1 82.19 221 LYS B CA 1
ATOM 4574 C C . LYS B 1 221 ? 2.666 -0.179 9.477 1 82.19 221 LYS B C 1
ATOM 4576 O O . LYS B 1 221 ? 3.486 0.21 8.641 1 82.19 221 LYS B O 1
ATOM 4581 N N . ARG B 1 222 ? 2.486 -1.419 9.688 1 78.06 222 ARG B N 1
ATOM 4582 C CA . ARG B 1 222 ? 3.314 -2.447 9.07 1 78.06 222 ARG B CA 1
ATOM 4583 C C . ARG B 1 222 ? 3.129 -2.457 7.555 1 78.06 222 ARG B C 1
ATOM 4585 O O . ARG B 1 222 ? 3.955 -3.01 6.824 1 78.06 222 ARG B O 1
ATOM 4592 N N . PHE B 1 223 ? 2.104 -1.812 7.109 1 79.5 223 PHE B N 1
ATOM 4593 C CA . PHE B 1 223 ? 1.794 -1.834 5.684 1 79.5 223 PHE B CA 1
ATOM 4594 C C . PHE B 1 223 ? 2.326 -0.582 4.996 1 79.5 223 PHE B C 1
ATOM 4596 O O . PHE B 1 223 ? 1.979 -0.306 3.846 1 79.5 223 PHE B O 1
ATOM 4603 N N . GLY B 1 224 ? 3.119 0.172 5.75 1 78.81 224 GLY B N 1
ATOM 4604 C CA . GLY B 1 224 ? 3.668 1.384 5.164 1 78.81 224 GLY B CA 1
ATOM 4605 C C . GLY B 1 224 ? 2.617 2.443 4.891 1 78.81 224 GLY B C 1
ATOM 4606 O O . GLY B 1 224 ? 1.714 2.652 5.703 1 78.81 224 GLY B O 1
ATOM 4607 N N . ASN B 1 225 ? 2.754 3.074 3.77 1 78.62 225 ASN B N 1
ATOM 4608 C CA . ASN B 1 225 ? 1.85 4.176 3.459 1 78.62 225 ASN B CA 1
ATOM 4609 C C . ASN B 1 225 ? 0.436 3.678 3.176 1 78.62 225 ASN B C 1
ATOM 4611 O O . ASN B 1 225 ? -0.517 4.461 3.189 1 78.62 225 ASN B O 1
ATOM 4615 N N . LEU B 1 226 ? 0.311 2.398 3.059 1 80.06 226 LEU B N 1
ATOM 4616 C CA . LEU B 1 226 ? -1.002 1.82 2.791 1 80.06 226 LEU B CA 1
ATOM 4617 C C . LEU B 1 226 ? -1.868 1.835 4.047 1 80.06 226 LEU B C 1
ATOM 4619 O O . LEU B 1 226 ? -3.094 1.731 3.963 1 80.06 226 LEU B O 1
ATOM 4623 N N . CYS B 1 227 ? -1.195 2.072 5.094 1 88 227 CYS B N 1
ATOM 4624 C CA . CYS B 1 227 ? -1.923 2.07 6.359 1 88 227 CYS B CA 1
ATOM 4625 C C . CYS B 1 227 ? -2.988 3.16 6.375 1 88 227 CYS B C 1
ATOM 4627 O O . CYS B 1 227 ? -4.043 2.994 6.992 1 88 227 CYS B O 1
ATOM 4629 N N . TYR B 1 228 ? -2.738 4.191 5.59 1 89.12 228 TYR B N 1
ATOM 4630 C CA . TYR B 1 228 ? -3.676 5.309 5.598 1 89.12 228 TYR B CA 1
ATOM 4631 C C . TYR B 1 228 ? -4.93 4.977 4.801 1 89.12 228 TYR B C 1
ATOM 4633 O O . TYR B 1 228 ? -6.035 5.383 5.168 1 89.12 228 TYR B O 1
ATOM 4641 N N . VAL B 1 229 ? -4.777 4.219 3.768 1 91.5 229 VAL B N 1
ATOM 4642 C CA . VAL B 1 229 ? -5.922 3.777 2.979 1 91.5 229 VAL B CA 1
ATOM 4643 C C . VAL B 1 229 ? -6.746 2.775 3.783 1 91.5 229 VAL B C 1
ATOM 4645 O O . VAL B 1 229 ? -7.969 2.896 3.867 1 91.5 229 VAL B O 1
ATOM 4648 N N . ILE B 1 230 ? -6.082 1.874 4.406 1 91.5 230 ILE B N 1
ATOM 4649 C CA . ILE B 1 230 ? -6.758 0.865 5.211 1 91.5 230 ILE B CA 1
ATOM 4650 C C . ILE B 1 230 ? -7.461 1.533 6.391 1 91.5 230 ILE B C 1
ATOM 4652 O O . ILE B 1 230 ? -8.602 1.203 6.711 1 91.5 230 ILE B O 1
ATOM 4656 N N . GLY B 1 231 ? -6.746 2.469 6.98 1 93.81 231 GLY B N 1
ATOM 4657 C CA . GLY B 1 231 ? -7.348 3.213 8.078 1 93.81 231 GLY B CA 1
ATOM 4658 C C . GLY B 1 231 ? -8.602 3.963 7.672 1 93.81 231 GLY B C 1
ATOM 4659 O O . GLY B 1 231 ? -9.586 3.988 8.414 1 93.81 231 GLY B O 1
ATOM 4660 N N . ALA B 1 232 ? -8.539 4.559 6.504 1 95 232 ALA B N 1
ATOM 4661 C CA . ALA B 1 232 ? -9.711 5.266 5.992 1 95 232 ALA B CA 1
ATOM 4662 C C . ALA B 1 232 ? -10.891 4.312 5.812 1 95 232 ALA B C 1
ATOM 4664 O O . ALA B 1 232 ? -12.008 4.609 6.234 1 95 232 ALA B O 1
ATOM 4665 N N . LEU B 1 233 ? -10.656 3.203 5.285 1 94.94 233 LEU B N 1
ATOM 4666 C CA . LEU B 1 233 ? -11.711 2.229 5.047 1 94.94 233 LEU B CA 1
ATOM 4667 C C . LEU B 1 233 ? -12.266 1.687 6.363 1 94.94 233 LEU B C 1
ATOM 4669 O O . LEU B 1 233 ? -13.477 1.522 6.512 1 94.94 233 LEU B O 1
ATOM 4673 N N . GLN B 1 234 ? -11.375 1.428 7.258 1 94.5 234 GLN B N 1
ATOM 4674 C CA . GLN B 1 234 ? -11.852 1.023 8.578 1 94.5 234 GLN B CA 1
ATOM 4675 C C . GLN B 1 234 ? -12.719 2.111 9.203 1 94.5 234 GLN B C 1
ATOM 4677 O O . GLN B 1 234 ? -13.703 1.812 9.883 1 94.5 234 GLN B O 1
ATOM 4682 N N . GLY B 1 235 ? -12.305 3.328 8.992 1 95.44 235 GLY B N 1
ATOM 4683 C CA . GLY B 1 235 ? -13.094 4.445 9.492 1 95.44 235 GLY B CA 1
ATOM 4684 C C . GLY B 1 235 ? -14.508 4.477 8.938 1 95.44 235 GLY B C 1
ATOM 4685 O O . GLY B 1 235 ? -15.43 4.93 9.609 1 95.44 235 GLY B O 1
ATOM 4686 N N . PHE B 1 236 ? -14.711 3.947 7.77 1 97.06 236 PHE B N 1
ATOM 4687 C CA . PHE B 1 236 ? -16.016 3.949 7.125 1 97.06 236 PHE B CA 1
ATOM 4688 C C . PHE B 1 236 ? -16.938 2.906 7.754 1 97.06 236 PHE B C 1
ATOM 4690 O O . PHE B 1 236 ? -18.156 2.957 7.582 1 97.06 236 PHE B O 1
ATOM 4697 N N . ILE B 1 237 ? -16.375 1.897 8.344 1 95.06 237 ILE B N 1
ATOM 4698 C CA . ILE B 1 237 ? -17.203 0.853 8.953 1 95.06 237 ILE B CA 1
ATOM 4699 C C . ILE B 1 237 ? -18.078 1.452 10.055 1 95.06 237 ILE B C 1
ATOM 4701 O O . ILE B 1 237 ? -17.562 1.924 11.07 1 95.06 237 ILE B O 1
ATOM 4705 N N . GLY B 1 238 ? -19.297 1.47 9.922 1 92.88 238 GLY B N 1
ATOM 4706 C CA . GLY B 1 238 ? -20.234 2.014 10.891 1 92.88 238 GLY B CA 1
ATOM 4707 C C . GLY B 1 238 ? -20.312 3.529 10.875 1 92.88 238 GLY B C 1
ATOM 4708 O O . GLY B 1 238 ? -20.938 4.141 11.734 1 92.88 238 GLY B O 1
ATOM 4709 N N . HIS B 1 239 ? -19.625 4.137 9.922 1 95.44 239 HIS B N 1
ATOM 4710 C CA . HIS B 1 239 ? -19.594 5.59 9.844 1 95.44 239 HIS B CA 1
ATOM 4711 C C . HIS B 1 239 ? -20.922 6.152 9.352 1 95.44 239 HIS B C 1
ATOM 4713 O O . HIS B 1 239 ? -21.547 5.578 8.461 1 95.44 239 HIS B O 1
ATOM 4719 N N . LYS B 1 240 ? -21.312 7.254 9.938 1 96.56 240 LYS B N 1
ATOM 4720 C CA . LYS B 1 240 ? -22.453 8.031 9.469 1 96.56 240 LYS B CA 1
ATOM 4721 C C . LYS B 1 240 ? -22.078 9.484 9.227 1 96.56 240 LYS B C 1
ATOM 4723 O O . LYS B 1 240 ? -21.469 10.125 10.086 1 96.56 240 LYS B O 1
ATOM 4728 N N . ASN B 1 241 ? -22.391 9.938 8.047 1 97.94 241 ASN B N 1
ATOM 4729 C CA . ASN B 1 241 ? -22.219 11.367 7.793 1 97.94 241 ASN B CA 1
ATOM 4730 C C . ASN B 1 241 ? -23.047 12.203 8.766 1 97.94 241 ASN B C 1
ATOM 4732 O O . ASN B 1 241 ? -24.078 11.75 9.258 1 97.94 241 ASN B O 1
ATOM 4736 N N . LYS B 1 242 ? -22.484 13.391 9.07 1 98.12 242 LYS B N 1
ATOM 4737 C CA . LYS B 1 242 ? -23.141 14.234 10.055 1 98.12 242 LYS B CA 1
ATOM 4738 C C . LYS B 1 242 ? -23.281 15.664 9.555 1 98.12 242 LYS B C 1
ATOM 4740 O O . LYS B 1 242 ? -22.531 16.094 8.672 1 98.12 242 LYS B O 1
ATOM 4745 N N . ASP B 1 243 ? -24.234 16.344 10.141 1 98.5 243 ASP B N 1
ATOM 4746 C CA . ASP B 1 243 ? -24.406 17.766 9.844 1 98.5 243 ASP B CA 1
ATOM 4747 C C . ASP B 1 243 ? -23.531 18.625 10.75 1 98.5 243 ASP B C 1
ATOM 4749 O O . ASP B 1 243 ? -23.547 18.469 11.977 1 98.5 243 ASP B O 1
ATOM 4753 N N . PHE B 1 244 ? -22.75 19.547 10.109 1 98.38 244 PHE B N 1
ATOM 4754 C CA . PHE B 1 244 ? -21.891 20.469 10.852 1 98.38 244 PHE B CA 1
ATOM 4755 C C . PHE B 1 244 ? -22.375 21.906 10.68 1 98.38 244 PHE B C 1
ATOM 4757 O O . PHE B 1 244 ? -23.031 22.219 9.688 1 98.38 244 PHE B O 1
ATOM 4764 N N . LYS B 1 245 ? -22.109 22.672 11.656 1 98.06 245 LYS B N 1
ATOM 4765 C CA . LYS B 1 245 ? -22.141 24.125 11.508 1 98.06 245 LYS B CA 1
ATOM 4766 C C . LYS B 1 245 ? -20.734 24.719 11.641 1 98.06 245 LYS B C 1
ATOM 4768 O O . LYS B 1 245 ? -19.969 24.312 12.523 1 98.06 245 LYS B O 1
ATOM 4773 N N . ILE B 1 246 ? -20.469 25.641 10.781 1 98.31 246 ILE B N 1
ATOM 4774 C CA . ILE B 1 246 ? -19.109 26.203 10.758 1 98.31 246 ILE B CA 1
ATOM 4775 C C . ILE B 1 246 ? -19.188 27.734 10.773 1 98.31 246 ILE B C 1
ATOM 4777 O O . ILE B 1 246 ? -20.109 28.312 10.203 1 98.31 246 ILE B O 1
ATOM 4781 N N . LYS B 1 247 ? -18.266 28.312 11.461 1 98.25 247 LYS B N 1
ATOM 4782 C CA . LYS B 1 247 ? -18.062 29.75 11.484 1 98.25 247 LYS B CA 1
ATOM 4783 C C . LYS B 1 247 ? -16.688 30.125 10.922 1 98.25 247 LYS B C 1
ATOM 4785 O O . LYS B 1 247 ? -15.664 29.688 11.445 1 98.25 247 LYS B O 1
ATOM 4790 N N . VAL B 1 248 ? -16.75 30.969 9.875 1 98.12 248 VAL B N 1
ATOM 4791 C CA . VAL B 1 248 ? -15.508 31.328 9.18 1 98.12 248 VAL B CA 1
ATOM 4792 C C . VAL B 1 248 ? -15.156 32.781 9.461 1 98.12 248 VAL B C 1
ATOM 4794 O O . VAL B 1 248 ? -15.992 33.688 9.281 1 98.12 248 VAL B O 1
ATOM 4797 N N . ASP B 1 249 ? -13.977 33.031 9.969 1 98.12 249 ASP B N 1
ATOM 4798 C CA . ASP B 1 249 ? -13.414 34.344 10.188 1 98.12 249 ASP B CA 1
ATOM 4799 C C . ASP B 1 249 ? -14.375 35.219 11 1 98.12 249 ASP B C 1
ATOM 4801 O O . ASP B 1 249 ? -14.641 36.375 10.633 1 98.12 249 ASP B O 1
ATOM 4805 N N . ASN B 1 250 ? -14.906 34.594 11.922 1 94.88 250 ASN B N 1
ATOM 4806 C CA . ASN B 1 250 ? -15.805 35.25 12.867 1 94.88 250 ASN B CA 1
ATOM 4807 C C . ASN B 1 250 ? -17.078 35.75 12.18 1 94.88 250 ASN B C 1
ATOM 4809 O O . ASN B 1 250 ? -17.641 36.781 12.578 1 94.88 250 ASN B O 1
ATOM 4813 N N . GLY B 1 251 ? -17.375 35.125 11.156 1 97.19 251 GLY B N 1
ATOM 4814 C CA . GLY B 1 251 ? -18.625 35.438 10.469 1 97.19 251 GLY B CA 1
ATOM 4815 C C . GLY B 1 251 ? -19.812 34.719 11.047 1 97.19 251 GLY B C 1
ATOM 4816 O O . GLY B 1 251 ? -19.875 34.469 12.258 1 97.19 251 GLY B O 1
ATOM 4817 N N . GLU B 1 252 ? -20.828 34.531 10.203 1 97.69 252 GLU B N 1
ATOM 4818 C CA . GLU B 1 252 ? -22.031 33.844 10.625 1 97.69 252 GLU B CA 1
ATOM 4819 C C . GLU B 1 252 ? -21.875 32.344 10.539 1 97.69 252 GLU B C 1
ATOM 4821 O O . GLU B 1 252 ? -21.062 31.828 9.758 1 97.69 252 GLU B O 1
ATOM 4826 N N . TRP B 1 253 ? -22.688 31.719 11.352 1 97.88 253 TRP B N 1
ATOM 4827 C CA . TRP B 1 253 ? -22.719 30.266 11.281 1 97.88 253 TRP B CA 1
ATOM 4828 C C . TRP B 1 253 ? -23.328 29.797 9.961 1 97.88 253 TRP B C 1
ATOM 4830 O O . TRP B 1 253 ? -24.328 30.344 9.508 1 97.88 253 TRP B O 1
ATOM 4840 N N . GLU B 1 254 ? -22.703 28.828 9.312 1 98.25 254 GLU B N 1
ATOM 4841 C CA . GLU B 1 254 ? -23.156 28.172 8.094 1 98.25 254 GLU B CA 1
ATOM 4842 C C . GLU B 1 254 ? -23.375 26.688 8.312 1 98.25 254 GLU B C 1
ATOM 4844 O O . GLU B 1 254 ? -22.594 26.031 9 1 98.25 254 GLU B O 1
ATOM 4849 N N . LEU B 1 255 ? -24.453 26.203 7.691 1 98.12 255 LEU B N 1
ATOM 4850 C CA . LEU B 1 255 ? -24.781 24.781 7.84 1 98.12 255 LEU B CA 1
ATOM 4851 C C . LEU B 1 255 ? -24.203 23.969 6.691 1 98.12 255 LEU B C 1
ATOM 4853 O O . LEU B 1 255 ? -24.344 24.344 5.523 1 98.12 255 LEU B O 1
ATOM 4857 N N . TYR B 1 256 ? -23.578 22.844 7 1 98.44 256 TYR B N 1
ATOM 4858 C CA . TYR B 1 256 ? -23.062 21.875 6.043 1 98.44 256 TYR B CA 1
ATOM 4859 C C . TYR B 1 256 ? -23.625 20.484 6.332 1 98.44 256 TYR B C 1
ATOM 4861 O O . TYR B 1 256 ? -23.203 19.812 7.277 1 98.44 256 TYR B O 1
ATOM 4869 N N . PRO B 1 257 ? -24.531 20.047 5.516 1 98.31 257 PRO B N 1
ATOM 4870 C CA . PRO B 1 257 ? -25.156 18.75 5.797 1 98.31 257 PRO B CA 1
ATOM 4871 C C . PRO B 1 257 ? -24.297 17.578 5.344 1 98.31 257 PRO B C 1
ATOM 4873 O O . PRO B 1 257 ? -23.5 17.703 4.422 1 98.31 257 PRO B O 1
ATOM 4876 N N . GLN B 1 258 ? -24.453 16.453 5.988 1 98.38 258 GLN B N 1
ATOM 4877 C CA . GLN B 1 258 ? -23.922 15.148 5.59 1 98.38 258 GLN B CA 1
ATOM 4878 C C . GLN B 1 258 ? -22.422 15.227 5.324 1 98.38 258 GLN B C 1
ATOM 4880 O O . GLN B 1 258 ? -21.938 14.75 4.293 1 98.38 258 GLN B O 1
ATOM 4885 N N . VAL B 1 259 ? -21.75 15.891 6.305 1 98.75 259 VAL B N 1
ATOM 4886 C CA . VAL B 1 259 ? -20.297 16 6.176 1 98.75 259 VAL B CA 1
ATOM 4887 C C . VAL B 1 259 ? -19.656 14.641 6.445 1 98.75 259 VAL B C 1
ATOM 4889 O O . VAL B 1 259 ? -19.938 14 7.461 1 98.75 259 VAL B O 1
ATOM 4892 N N . THR B 1 260 ? -18.859 14.219 5.508 1 98.75 260 THR B N 1
ATOM 4893 C CA . THR B 1 260 ? -18.062 13 5.672 1 98.75 260 THR B CA 1
ATOM 4894 C C . THR B 1 260 ? -16.719 13.32 6.316 1 98.75 260 THR B C 1
ATOM 4896 O O . THR B 1 260 ? -16.266 12.617 7.227 1 98.75 260 THR B O 1
ATOM 4899 N N . SER B 1 261 ? -16.109 14.336 5.832 1 98.62 261 SER B N 1
ATOM 4900 C CA . SER B 1 261 ? -14.812 14.781 6.332 1 98.62 261 SER B CA 1
ATOM 4901 C C . SER B 1 261 ? -14.617 16.281 6.102 1 98.62 261 SER B C 1
ATOM 4903 O O . SER B 1 261 ? -15.156 16.844 5.148 1 98.62 261 SER B O 1
ATOM 4905 N N . LEU B 1 262 ? -13.914 16.891 6.988 1 98.81 262 LEU B N 1
ATOM 4906 C CA . LEU B 1 262 ? -13.492 18.281 6.891 1 98.81 262 LEU B CA 1
ATOM 4907 C C . LEU B 1 262 ? -12 18.406 7.176 1 98.81 262 LEU B C 1
ATOM 4909 O O . LEU B 1 262 ? -11.531 18.031 8.258 1 98.81 262 LEU B O 1
ATOM 4913 N N . CYS B 1 263 ? -11.273 18.922 6.176 1 98.81 263 CYS B N 1
ATOM 4914 C CA . CYS B 1 263 ? -9.82 19.031 6.262 1 98.81 263 CYS B CA 1
ATOM 4915 C C . CYS B 1 263 ? -9.375 20.484 6.238 1 98.81 263 CYS B C 1
ATOM 4917 O O . CYS B 1 263 ? -9.797 21.25 5.371 1 98.81 263 CYS B O 1
ATOM 4919 N N . ILE B 1 264 ? -8.594 20.797 7.195 1 98.88 264 ILE B N 1
ATOM 4920 C CA . ILE B 1 264 ? -8.055 22.141 7.328 1 98.88 264 ILE B CA 1
ATOM 4921 C C . ILE B 1 264 ? -6.547 22.125 7.102 1 98.88 264 ILE B C 1
ATOM 4923 O O . ILE B 1 264 ? -5.785 21.719 7.984 1 98.88 264 ILE B O 1
ATOM 4927 N N . GLY B 1 265 ? -6.168 22.656 5.945 1 98.88 265 GLY B N 1
ATOM 4928 C CA . GLY B 1 265 ? -4.777 22.5 5.555 1 98.88 265 GLY B CA 1
ATOM 4929 C C . GLY B 1 265 ? -3.977 23.781 5.656 1 98.88 265 GLY B C 1
ATOM 4930 O O . GLY B 1 265 ? -4.398 24.828 5.156 1 98.88 265 GLY B O 1
ATOM 4931 N N . ASN B 1 266 ? -2.828 23.703 6.379 1 98.88 266 ASN B N 1
ATOM 4932 C CA . ASN B 1 266 ? -1.741 24.656 6.215 1 98.88 266 ASN B CA 1
ATOM 4933 C C . ASN B 1 266 ? -0.809 24.266 5.074 1 98.88 266 ASN B C 1
ATOM 4935 O O . ASN B 1 266 ? -0.329 25.125 4.328 1 98.88 266 ASN B O 1
ATOM 4939 N N . ALA B 1 267 ? -0.604 23 4.977 1 98.69 267 ALA B N 1
ATOM 4940 C CA . ALA B 1 267 ? 0.088 22.375 3.852 1 98.69 267 ALA B CA 1
ATOM 4941 C C . ALA B 1 267 ? -0.849 21.469 3.068 1 98.69 267 ALA B C 1
ATOM 4943 O O . ALA B 1 267 ? -2.057 21.438 3.322 1 98.69 267 ALA B O 1
ATOM 4944 N N . LYS B 1 268 ? -0.32 20.75 2.129 1 98.62 268 LYS B N 1
ATOM 4945 C CA . LYS B 1 268 ? -1.178 20.172 1.094 1 98.62 268 LYS B CA 1
ATOM 4946 C C . LYS B 1 268 ? -1.518 18.719 1.402 1 98.62 268 LYS B C 1
ATOM 4948 O O . LYS B 1 268 ? -2.559 18.219 0.977 1 98.62 268 LYS B O 1
ATOM 4953 N N . TYR B 1 269 ? -0.626 18.031 2.164 1 97.75 269 TYR B N 1
ATOM 4954 C CA . TYR B 1 269 ? -0.688 16.578 2.123 1 97.75 269 TYR B CA 1
ATOM 4955 C C . TYR B 1 269 ? -0.939 16 3.512 1 97.75 269 TYR B C 1
ATOM 4957 O O . TYR B 1 269 ? -0.494 16.562 4.516 1 97.75 269 TYR B O 1
ATOM 4965 N N . PHE B 1 270 ? -1.678 14.883 3.611 1 95.62 270 PHE B N 1
ATOM 4966 C CA . PHE B 1 270 ? -1.681 13.984 4.754 1 95.62 270 PHE B CA 1
ATOM 4967 C C . PHE B 1 270 ? -1.7 12.531 4.297 1 95.62 270 PHE B C 1
ATOM 4969 O O . PHE B 1 270 ? -1.782 12.25 3.1 1 95.62 270 PHE B O 1
ATOM 4976 N N . GLY B 1 271 ? -1.52 11.625 5.203 1 91.69 271 GLY B N 1
ATOM 4977 C CA . GLY B 1 271 ? -1.734 10.211 4.938 1 91.69 271 GLY B CA 1
ATOM 4978 C C . GLY B 1 271 ? -0.703 9.617 4 1 91.69 271 GLY B C 1
ATOM 4979 O O . GLY B 1 271 ? -1.024 8.75 3.184 1 91.69 271 GLY B O 1
ATOM 4980 N N . GLY B 1 272 ? 0.41 10.102 3.951 1 90.12 272 GLY B N 1
ATOM 4981 C CA . GLY B 1 272 ? 1.458 9.5 3.141 1 90.12 272 GLY B CA 1
ATOM 4982 C C . GLY B 1 272 ? 1.335 9.828 1.665 1 90.12 272 GLY B C 1
ATOM 4983 O O . GLY B 1 272 ? 1.432 8.938 0.815 1 90.12 272 GLY B O 1
ATOM 4984 N N . GLY B 1 273 ? 0.933 11.078 1.364 1 93.12 273 GLY B N 1
ATOM 4985 C CA . GLY B 1 273 ? 0.965 11.508 -0.024 1 93.12 273 GLY B CA 1
ATOM 4986 C C . GLY B 1 273 ? -0.403 11.867 -0.569 1 93.12 273 GLY B C 1
ATOM 4987 O O . GLY B 1 273 ? -0.533 12.25 -1.735 1 93.12 273 GLY B O 1
ATOM 4988 N N . MET B 1 274 ? -1.396 11.75 0.189 1 95.19 274 MET B N 1
ATOM 4989 C CA . MET B 1 274 ? -2.705 12.219 -0.253 1 95.19 274 MET B CA 1
ATOM 4990 C C . MET B 1 274 ? -2.746 13.742 -0.297 1 95.19 274 MET B C 1
ATOM 4992 O O . MET B 1 274 ? -2.605 14.406 0.734 1 95.19 274 MET B O 1
ATOM 4996 N N . LYS B 1 275 ? -2.895 14.273 -1.483 1 97.75 275 LYS B N 1
ATOM 4997 C CA . LYS B 1 275 ? -2.943 15.719 -1.669 1 97.75 275 LYS B CA 1
ATOM 4998 C C . LYS B 1 275 ? -4.34 16.266 -1.383 1 97.75 275 LYS B C 1
ATOM 5000 O O . LYS B 1 275 ? -5.012 16.766 -2.285 1 97.75 275 LYS B O 1
ATOM 5005 N N . ILE B 1 276 ? -4.758 16.297 -0.129 1 98.38 276 ILE B N 1
ATOM 5006 C CA . ILE B 1 276 ? -6.152 16.453 0.28 1 98.38 276 ILE B CA 1
ATOM 5007 C C . ILE B 1 276 ? -6.547 17.922 0.21 1 98.38 276 ILE B C 1
ATOM 5009 O O . ILE B 1 276 ? -7.715 18.25 0 1 98.38 276 ILE B O 1
ATOM 5013 N N . VAL B 1 277 ? -5.57 18.812 0.413 1 98.75 277 VAL B N 1
ATOM 5014 C CA . VAL B 1 277 ? -5.812 20.25 0.311 1 98.75 277 VAL B CA 1
ATOM 5015 C C . VAL B 1 277 ? -4.863 20.859 -0.713 1 98.75 277 VAL B C 1
ATOM 5017 O O . VAL B 1 277 ? -3.977 21.641 -0.356 1 98.75 277 VAL B O 1
ATOM 5020 N N . PRO B 1 278 ? -5.195 20.688 -1.982 1 98.62 278 PRO B N 1
ATOM 5021 C CA . PRO B 1 278 ? -4.223 21 -3.029 1 98.62 278 PRO B CA 1
ATOM 5022 C C . PRO B 1 278 ? -3.924 22.5 -3.123 1 98.62 278 PRO B C 1
ATOM 5024 O O . PRO B 1 278 ? -2.852 22.891 -3.594 1 98.62 278 PRO B O 1
ATOM 5027 N N . ASN B 1 279 ? -4.758 23.328 -2.594 1 98.44 279 ASN B N 1
ATOM 5028 C CA . ASN B 1 279 ? -4.586 24.766 -2.75 1 98.44 279 ASN B CA 1
ATOM 5029 C C . ASN B 1 279 ? -3.875 25.375 -1.546 1 98.44 279 ASN B C 1
ATOM 5031 O O . ASN B 1 279 ? -3.611 26.578 -1.521 1 98.44 279 ASN B O 1
ATOM 5035 N N . ALA B 1 280 ? -3.523 24.625 -0.585 1 98.75 280 ALA B N 1
ATOM 5036 C CA . ALA B 1 280 ? -2.875 25.141 0.62 1 98.75 280 ALA B CA 1
ATOM 5037 C C . ALA B 1 280 ? -1.461 25.625 0.316 1 98.75 280 ALA B C 1
ATOM 5039 O O . ALA B 1 280 ? -0.784 25.078 -0.56 1 98.75 280 ALA B O 1
ATOM 5040 N N . ASP B 1 281 ? -1.08 26.656 0.982 1 98.5 281 ASP B N 1
ATOM 5041 C CA . ASP B 1 281 ? 0.242 27.266 0.914 1 98.5 281 ASP B CA 1
ATOM 5042 C C . ASP B 1 281 ? 0.704 27.719 2.295 1 98.5 281 ASP B C 1
ATOM 5044 O O . ASP B 1 281 ? 0.169 28.688 2.842 1 98.5 281 ASP B O 1
ATOM 5048 N N . PRO B 1 282 ? 1.69 27.078 2.777 1 98.38 282 PRO B N 1
ATOM 5049 C CA . PRO B 1 282 ? 2.086 27.359 4.16 1 98.38 282 PRO B CA 1
ATOM 5050 C C . PRO B 1 282 ? 2.768 28.719 4.312 1 98.38 282 PRO B C 1
ATOM 5052 O O . PRO B 1 282 ? 3.35 29.016 5.359 1 98.38 282 PRO B O 1
ATOM 5055 N N . SER B 1 283 ? 2.682 29.578 3.338 1 98 283 SER B N 1
ATOM 5056 C CA . SER B 1 283 ? 3.346 30.875 3.422 1 98 283 SER B CA 1
ATOM 5057 C C . SER B 1 283 ? 2.422 32 2.969 1 98 283 SER B C 1
ATOM 5059 O O . SER B 1 283 ? 2.871 33.125 2.727 1 98 283 SER B O 1
ATOM 5061 N N . ASN B 1 284 ? 1.139 31.766 2.857 1 98.31 284 ASN B N 1
ATOM 5062 C CA . ASN B 1 284 ? 0.298 32.812 2.281 1 98.31 284 ASN B CA 1
ATOM 5063 C C . ASN B 1 284 ? -0.642 33.406 3.324 1 98.31 284 ASN B C 1
ATOM 5065 O O . ASN B 1 284 ? -1.489 34.25 2.996 1 98.31 284 ASN B O 1
ATOM 5069 N N . GLY B 1 285 ? -0.541 32.938 4.504 1 98.56 285 GLY B N 1
ATOM 5070 C CA . GLY B 1 285 ? -1.278 33.531 5.602 1 98.56 285 GLY B CA 1
ATOM 5071 C C . GLY B 1 285 ? -2.695 33 5.73 1 98.56 285 GLY B C 1
ATOM 5072 O O . GLY B 1 285 ? -3.492 33.531 6.504 1 98.56 285 GLY B O 1
ATOM 5073 N N . ASN B 1 286 ? -3.037 31.984 4.996 1 98.75 286 ASN B N 1
ATOM 5074 C CA . ASN B 1 286 ? -4.379 31.406 5.055 1 98.75 286 ASN B CA 1
ATOM 5075 C C . ASN B 1 286 ? -4.332 29.891 5.238 1 98.75 286 ASN B C 1
ATOM 5077 O O . ASN B 1 286 ? -3.385 29.234 4.797 1 98.75 286 ASN B O 1
ATOM 5081 N N . LEU B 1 287 ? -5.375 29.406 5.926 1 98.81 287 LEU B N 1
ATOM 5082 C CA . LEU B 1 287 ? -5.691 27.984 5.879 1 98.81 287 LEU B CA 1
ATOM 5083 C C . LEU B 1 287 ? -6.621 27.672 4.715 1 98.81 287 LEU B C 1
ATOM 5085 O O . LEU B 1 287 ? -7.449 28.5 4.332 1 98.81 287 LEU B O 1
ATOM 5089 N N . GLU B 1 288 ? -6.457 26.531 4.168 1 98.88 288 GLU B N 1
ATOM 5090 C CA . GLU B 1 288 ? -7.387 26.062 3.148 1 98.88 288 GLU B CA 1
ATOM 5091 C C . GLU B 1 288 ? -8.258 24.922 3.684 1 98.88 288 GLU B C 1
ATOM 5093 O O . GLU B 1 288 ? -7.742 23.938 4.211 1 98.88 288 GLU B O 1
ATOM 5098 N N . VAL B 1 289 ? -9.586 25.078 3.508 1 98.88 289 VAL B N 1
ATOM 5099 C CA . VAL B 1 289 ? -10.531 24.094 4.035 1 98.88 289 VAL B CA 1
ATOM 5100 C C . VAL B 1 289 ? -11.156 23.312 2.887 1 98.88 289 VAL B C 1
ATOM 5102 O O . VAL B 1 289 ? -11.594 23.891 1.895 1 98.88 289 VAL B O 1
ATOM 5105 N N . VAL B 1 290 ? -11.148 22.016 2.973 1 98.88 290 VAL B N 1
ATOM 5106 C CA . VAL B 1 290 ? -11.844 21.141 2.041 1 98.88 290 VAL B CA 1
ATOM 5107 C C . VAL B 1 290 ? -12.922 20.359 2.783 1 98.88 290 VAL B C 1
ATOM 5109 O O . VAL B 1 290 ? -12.648 19.719 3.805 1 98.88 290 VAL B O 1
ATOM 5112 N N . ILE B 1 291 ? -14.141 20.438 2.326 1 98.81 291 ILE B N 1
ATOM 5113 C CA . ILE B 1 291 ? -15.281 19.766 2.943 1 98.81 291 ILE B CA 1
ATOM 5114 C C . ILE B 1 291 ? -15.828 18.703 1.991 1 98.81 291 ILE B C 1
ATOM 5116 O O . ILE B 1 291 ? -16.156 19 0.837 1 98.81 291 ILE B O 1
ATOM 5120 N N . LEU B 1 292 ? -15.875 17.5 2.42 1 98.81 292 LEU B N 1
ATOM 5121 C CA . LEU B 1 292 ? -16.469 16.375 1.687 1 98.81 292 LEU B CA 1
ATOM 5122 C C . LEU B 1 292 ? -17.812 15.992 2.27 1 98.81 292 LEU B C 1
ATOM 5124 O O . LEU B 1 292 ? -17.922 15.664 3.455 1 98.81 292 LEU B O 1
ATOM 5128 N N . GLN B 1 293 ? -18.828 15.992 1.431 1 98.75 293 GLN B N 1
ATOM 5129 C CA . GLN B 1 293 ? -20.188 15.734 1.908 1 98.75 293 GLN B CA 1
ATOM 5130 C C . GLN B 1 293 ? -20.797 14.547 1.189 1 98.75 293 GLN B C 1
ATOM 5132 O O . GLN B 1 293 ? -20.766 14.461 -0.04 1 98.75 293 GLN B O 1
ATOM 5137 N N . ASP B 1 294 ? -21.312 13.586 1.946 1 98.5 294 ASP B N 1
ATOM 5138 C CA . ASP B 1 294 ? -22.156 12.484 1.473 1 98.5 294 ASP B CA 1
ATOM 5139 C C . ASP B 1 294 ? -21.328 11.477 0.677 1 98.5 294 ASP B C 1
ATOM 5141 O O . ASP B 1 294 ? -21.719 11.086 -0.427 1 98.5 294 ASP B O 1
ATOM 5145 N N . PHE B 1 295 ? -20.219 11.141 1.175 1 98.38 295 PHE B N 1
ATOM 5146 C CA . PHE B 1 295 ? -19.391 10.117 0.557 1 98.38 295 PHE B CA 1
ATOM 5147 C C . PHE B 1 295 ? -19.484 8.805 1.332 1 98.38 295 PHE B C 1
ATOM 5149 O O . PHE B 1 295 ? -19.672 8.812 2.549 1 98.38 295 PHE B O 1
ATOM 5156 N N . LYS B 1 296 ? -19.375 7.723 0.582 1 97.38 296 LYS B N 1
ATOM 5157 C CA . LYS B 1 296 ? -19.312 6.367 1.119 1 97.38 296 LYS B CA 1
ATOM 5158 C C . LYS B 1 296 ? -17.953 5.719 0.828 1 97.38 296 LYS B C 1
ATOM 5160 O O . LYS B 1 296 ? -17.125 6.309 0.142 1 97.38 296 LYS B O 1
ATOM 5165 N N . TRP B 1 297 ? -17.812 4.523 1.39 1 96.25 297 TRP B N 1
ATOM 5166 C CA . TRP B 1 297 ? -16.516 3.857 1.28 1 96.25 297 TRP B CA 1
ATOM 5167 C C . TRP B 1 297 ? -16.156 3.621 -0.181 1 96.25 297 TRP B C 1
ATOM 5169 O O . TRP B 1 297 ? -14.984 3.748 -0.562 1 96.25 297 TRP B O 1
ATOM 5179 N N . TYR B 1 298 ? -17.078 3.299 -1.051 1 96.25 298 TYR B N 1
ATOM 5180 C CA . TYR B 1 298 ? -16.766 2.984 -2.441 1 96.25 298 TYR B CA 1
ATOM 5181 C C . TYR B 1 298 ? -16.438 4.25 -3.223 1 96.25 298 TYR B C 1
ATOM 5183 O O . TYR B 1 298 ? -15.719 4.195 -4.223 1 96.25 298 TYR B O 1
ATOM 5191 N N . ASP B 1 299 ? -16.984 5.43 -2.746 1 96.88 299 ASP B N 1
ATOM 5192 C CA . ASP B 1 299 ? -16.562 6.695 -3.344 1 96.88 299 ASP B CA 1
ATOM 5193 C C . ASP B 1 299 ? -15.086 6.953 -3.111 1 96.88 299 ASP B C 1
ATOM 5195 O O . ASP B 1 299 ? -14.391 7.469 -3.992 1 96.88 299 ASP B O 1
ATOM 5199 N N . PHE B 1 300 ? -14.688 6.578 -1.89 1 96 300 PHE B N 1
ATOM 5200 C CA . PHE B 1 300 ? -13.273 6.738 -1.544 1 96 300 PHE B CA 1
ATOM 5201 C C . PHE B 1 300 ? -12.391 5.941 -2.496 1 96 300 PHE B C 1
ATOM 5203 O O . PHE B 1 300 ? -11.43 6.477 -3.047 1 96 300 PHE B O 1
ATOM 5210 N N . ILE B 1 301 ? -12.727 4.734 -2.773 1 93.12 301 ILE B N 1
ATOM 5211 C CA . ILE B 1 301 ? -11.961 3.854 -3.648 1 93.12 301 ILE B CA 1
ATOM 5212 C C . ILE B 1 301 ? -12 4.387 -5.078 1 93.12 301 ILE B C 1
ATOM 5214 O O . ILE B 1 301 ? -10.961 4.484 -5.742 1 93.12 301 ILE B O 1
ATOM 5218 N N . LEU B 1 302 ? -13.109 4.785 -5.578 1 93.12 302 LEU B N 1
ATOM 5219 C CA . LEU B 1 302 ? -13.305 5.207 -6.961 1 93.12 302 LEU B CA 1
ATOM 5220 C C . LEU B 1 302 ? -12.586 6.527 -7.227 1 93.12 302 LEU B C 1
ATOM 5222 O O . LEU B 1 302 ? -12.188 6.805 -8.359 1 93.12 302 LEU B O 1
ATOM 5226 N N . ASN B 1 303 ? -12.367 7.305 -6.148 1 94.75 303 ASN B N 1
ATOM 5227 C CA . ASN B 1 303 ? -11.742 8.609 -6.324 1 94.75 303 ASN B CA 1
ATOM 5228 C C . ASN B 1 303 ? -10.336 8.648 -5.734 1 94.75 303 ASN B C 1
ATOM 5230 O O . ASN B 1 303 ? -9.766 9.719 -5.547 1 94.75 303 ASN B O 1
ATOM 5234 N N . LEU B 1 304 ? -9.805 7.543 -5.445 1 93.56 304 LEU B N 1
ATOM 5235 C CA . LEU B 1 304 ? -8.492 7.445 -4.805 1 93.56 304 LEU B CA 1
ATOM 5236 C C . LEU B 1 304 ? -7.434 8.18 -5.617 1 93.56 304 LEU B C 1
ATOM 5238 O O . LEU B 1 304 ? -6.66 8.969 -5.07 1 93.56 304 LEU B O 1
ATOM 5242 N N . HIS B 1 305 ? -7.387 7.965 -6.922 1 91.5 305 HIS B N 1
ATOM 5243 C CA . HIS B 1 305 ? -6.406 8.609 -7.785 1 91.5 305 HIS B CA 1
ATOM 5244 C C . HIS B 1 305 ? -6.562 10.125 -7.77 1 91.5 305 HIS B C 1
ATOM 5246 O O . HIS B 1 305 ? -5.574 10.859 -7.809 1 91.5 305 HIS B O 1
ATOM 5252 N N . LYS B 1 306 ? -7.773 10.594 -7.711 1 96.06 306 LYS B N 1
ATOM 5253 C CA . LYS B 1 306 ? -8.016 12.031 -7.676 1 96.06 306 LYS B CA 1
ATOM 5254 C C . LYS B 1 306 ? -7.504 12.641 -6.375 1 96.06 306 LYS B C 1
ATOM 5256 O O . LYS B 1 306 ? -6.996 13.766 -6.367 1 96.06 306 LYS B O 1
ATOM 5261 N N . ILE B 1 307 ? -7.648 11.914 -5.293 1 96.25 307 ILE B N 1
ATOM 5262 C CA . ILE B 1 307 ? -7.176 12.383 -3.994 1 96.25 307 ILE B CA 1
ATOM 5263 C C . ILE B 1 307 ? -5.656 12.492 -4.004 1 96.25 307 ILE B C 1
ATOM 5265 O O . ILE B 1 307 ? -5.098 13.516 -3.602 1 96.25 307 ILE B O 1
ATOM 5269 N N . TYR B 1 308 ? -4.984 11.516 -4.535 1 93.81 308 TYR B N 1
ATOM 5270 C CA . TYR B 1 308 ? -3.527 11.508 -4.547 1 93.81 308 TYR B CA 1
ATOM 5271 C C . TYR B 1 308 ? -2.984 12.547 -5.52 1 93.81 308 TYR B C 1
ATOM 5273 O O . TYR B 1 308 ? -1.915 13.117 -5.293 1 93.81 308 TYR B O 1
ATOM 5281 N N . ASN B 1 309 ? -3.783 12.852 -6.559 1 95.12 309 ASN B N 1
ATOM 5282 C CA . ASN B 1 309 ? -3.348 13.812 -7.559 1 95.12 309 ASN B CA 1
ATOM 5283 C C . ASN B 1 309 ? -3.797 15.227 -7.207 1 95.12 309 ASN B C 1
ATOM 5285 O O . ASN B 1 309 ? -3.398 16.188 -7.859 1 95.12 309 ASN B O 1
ATOM 5289 N N . GLY B 1 310 ? -4.578 15.336 -6.219 1 97.75 310 GLY B N 1
ATOM 5290 C CA . GLY B 1 310 ? -5.062 16.641 -5.801 1 97.75 310 GLY B CA 1
ATOM 5291 C C . GLY B 1 310 ? -6.137 17.203 -6.715 1 97.75 310 GLY B C 1
ATOM 5292 O O . GLY B 1 310 ? -6.32 18.422 -6.797 1 97.75 310 GLY B O 1
ATOM 5293 N N . THR B 1 311 ? -6.848 16.328 -7.469 1 98 311 THR B N 1
ATOM 5294 C CA . THR B 1 311 ? -7.855 16.797 -8.414 1 98 311 THR B CA 1
ATOM 5295 C C . THR B 1 311 ? -9.258 16.484 -7.906 1 98 311 THR B C 1
ATOM 5297 O O . THR B 1 311 ? -10.242 16.641 -8.641 1 98 311 THR B O 1
ATOM 5300 N N . HIS B 1 312 ? -9.398 16.125 -6.688 1 98.12 312 HIS B N 1
ATOM 5301 C CA . HIS B 1 312 ? -10.68 15.703 -6.121 1 98.12 312 HIS B CA 1
ATOM 5302 C C . HIS B 1 312 ? -11.609 16.891 -5.918 1 98.12 312 HIS B C 1
ATOM 5304 O O . HIS B 1 312 ? -12.805 16.719 -5.676 1 98.12 312 HIS B O 1
ATOM 5310 N N . LEU B 1 313 ? -11.109 18.109 -5.977 1 98.06 313 LEU B N 1
ATOM 5311 C CA . LEU B 1 313 ? -11.953 19.281 -5.812 1 98.06 313 LEU B CA 1
ATOM 5312 C C . LEU B 1 313 ? -12.984 19.375 -6.93 1 98.06 313 LEU B C 1
ATOM 5314 O O . LEU B 1 313 ? -13.977 20.094 -6.809 1 98.06 313 LEU B O 1
ATOM 5318 N N . THR B 1 314 ? -12.789 18.609 -8 1 97.19 314 THR B N 1
ATOM 5319 C CA . THR B 1 314 ? -13.695 18.609 -9.141 1 97.19 314 THR B CA 1
ATOM 5320 C C . THR B 1 314 ? -14.844 17.641 -8.922 1 97.19 314 THR B C 1
ATOM 5322 O O . THR B 1 314 ? -15.828 17.656 -9.664 1 97.19 314 THR B O 1
ATOM 5325 N N . VAL B 1 315 ? -14.719 16.844 -7.988 1 97.75 315 VAL B N 1
ATOM 5326 C CA . VAL B 1 315 ? -15.742 15.828 -7.715 1 97.75 315 VAL B CA 1
ATOM 5327 C C . VAL B 1 315 ? -16.969 16.5 -7.094 1 97.75 315 VAL B C 1
ATOM 5329 O O . VAL B 1 315 ? -16.844 17.406 -6.277 1 97.75 315 VAL B O 1
ATOM 5332 N N . LYS B 1 316 ? -18.141 15.984 -7.449 1 97.5 316 LYS B N 1
ATOM 5333 C CA . LYS B 1 316 ? -19.391 16.5 -6.883 1 97.5 316 LYS B CA 1
ATOM 5334 C C . LYS B 1 316 ? -19.406 16.344 -5.363 1 97.5 316 LYS B C 1
ATOM 5336 O O . LYS B 1 316 ? -18.953 15.336 -4.828 1 97.5 316 LYS B O 1
ATOM 5341 N N . ASN B 1 317 ? -19.875 17.391 -4.605 1 98 317 ASN B N 1
ATOM 5342 C CA . ASN B 1 317 ? -20.062 17.406 -3.16 1 98 317 ASN B CA 1
ATOM 5343 C C . ASN B 1 317 ? -18.75 17.672 -2.426 1 98 317 ASN B C 1
ATOM 5345 O O . ASN B 1 317 ? -18.625 17.344 -1.246 1 98 317 ASN B O 1
ATOM 5349 N N . VAL B 1 318 ? -17.781 18.141 -3.191 1 98.69 318 VAL B N 1
ATOM 5350 C CA . VAL B 1 318 ? -16.531 18.625 -2.588 1 98.69 318 VAL B CA 1
ATOM 5351 C C . VAL B 1 318 ? -16.469 20.141 -2.713 1 98.69 318 VAL B C 1
ATOM 5353 O O . VAL B 1 318 ? -16.703 20.703 -3.791 1 98.69 318 VAL B O 1
ATOM 5356 N N . SER B 1 319 ? -16.219 20.797 -1.656 1 98.38 319 SER B N 1
ATOM 5357 C CA . SER B 1 319 ? -16.047 22.25 -1.674 1 98.38 319 SER B CA 1
ATOM 5358 C C . SER B 1 319 ? -14.75 22.656 -0.975 1 98.38 319 SER B C 1
ATOM 5360 O O . SER B 1 319 ? -14.211 21.906 -0.163 1 98.38 319 SER B O 1
ATOM 5362 N N . SER B 1 320 ? -14.242 23.812 -1.32 1 98.25 320 SER B N 1
ATOM 5363 C CA . SER B 1 320 ? -13.008 24.328 -0.733 1 98.25 320 SER B CA 1
ATOM 5364 C C . SER B 1 320 ? -13.086 25.844 -0.539 1 98.25 320 SER B C 1
ATOM 5366 O O . SER B 1 320 ? -13.773 26.531 -1.291 1 98.25 320 SER B O 1
ATOM 5368 N N . ARG B 1 321 ? -12.391 26.344 0.48 1 97.94 321 ARG B N 1
ATOM 5369 C CA . ARG B 1 321 ? -12.328 27.781 0.716 1 97.94 321 ARG B CA 1
ATOM 5370 C C . ARG B 1 321 ? -11.125 28.141 1.576 1 97.94 321 ARG B C 1
ATOM 5372 O O . ARG B 1 321 ? -10.664 27.328 2.383 1 97.94 321 ARG B O 1
ATOM 5379 N N . SER B 1 322 ? -10.664 29.359 1.413 1 98.56 322 SER B N 1
ATOM 5380 C CA . SER B 1 322 ? -9.578 29.906 2.213 1 98.56 322 SER B CA 1
ATOM 5381 C C . SER B 1 322 ? -10.102 30.625 3.451 1 98.56 322 SER B C 1
ATOM 5383 O O . SER B 1 322 ? -11.109 31.328 3.381 1 98.56 322 SER B O 1
ATOM 5385 N N . VAL B 1 323 ? -9.43 30.422 4.621 1 98.69 323 VAL B N 1
ATOM 5386 C CA . VAL B 1 323 ? -9.898 31.031 5.855 1 98.69 323 VAL B CA 1
ATOM 5387 C C . VAL B 1 323 ? -8.703 31.453 6.715 1 98.69 323 VAL B C 1
ATOM 5389 O O . VAL B 1 323 ? -7.602 30.922 6.547 1 98.69 323 VAL B O 1
ATOM 5392 N N . ARG B 1 324 ? -8.914 32.344 7.598 1 98.75 324 ARG B N 1
ATOM 5393 C CA . ARG B 1 324 ? -7.93 32.656 8.633 1 98.75 324 ARG B CA 1
ATOM 5394 C C . ARG B 1 324 ? -8.273 31.984 9.945 1 98.75 324 ARG B C 1
ATOM 5396 O O . ARG B 1 324 ? -7.383 31.656 10.734 1 98.75 324 ARG B O 1
ATOM 5403 N N . SER B 1 325 ? -9.523 31.797 10.109 1 98.62 325 SER B N 1
ATOM 5404 C CA . SER B 1 325 ? -10.023 31.078 11.273 1 98.62 325 SER B CA 1
ATOM 5405 C C . SER B 1 325 ? -11.312 30.344 10.953 1 98.62 325 SER B C 1
ATOM 5407 O O . SER B 1 325 ? -12.086 30.766 10.094 1 98.62 325 SER B O 1
ATOM 5409 N N . ILE B 1 326 ? -11.531 29.25 11.656 1 98.69 326 ILE B N 1
ATOM 5410 C CA . ILE B 1 326 ? -12.742 28.469 11.445 1 98.69 326 ILE B CA 1
ATOM 5411 C C . ILE B 1 326 ? -13.133 27.766 12.742 1 98.69 326 ILE B C 1
ATOM 5413 O O . ILE B 1 326 ? -12.281 27.219 13.453 1 98.69 326 ILE B O 1
ATOM 5417 N N . GLU B 1 327 ? -14.352 27.859 13.078 1 98.38 327 GLU B N 1
ATOM 5418 C CA . GLU B 1 327 ? -14.953 27.109 14.18 1 98.38 327 GLU B CA 1
ATOM 5419 C C . GLU B 1 327 ? -15.906 26.047 13.672 1 98.38 327 GLU B C 1
ATOM 5421 O O . GLU B 1 327 ? -16.688 26.281 12.75 1 98.38 327 GLU B O 1
ATOM 5426 N N . VAL B 1 328 ? -15.805 24.875 14.18 1 98.19 328 VAL B N 1
ATOM 5427 C CA . VAL B 1 328 ? -16.625 23.766 13.703 1 98.19 328 VAL B CA 1
ATOM 5428 C C . VAL B 1 328 ? -17.359 23.125 14.875 1 98.19 328 VAL B C 1
ATOM 5430 O O . VAL B 1 328 ? -16.75 22.828 15.906 1 98.19 328 VAL B O 1
ATOM 5433 N N . GLU B 1 329 ? -18.625 22.922 14.695 1 97.38 329 GLU B N 1
ATOM 5434 C CA . GLU B 1 329 ? -19.453 22.219 15.656 1 97.38 329 GLU B CA 1
ATOM 5435 C C . GLU B 1 329 ? -20.375 21.219 14.961 1 97.38 329 GLU B C 1
ATOM 5437 O O . GLU B 1 329 ? -20.75 21.422 13.797 1 97.38 329 GLU B O 1
ATOM 5442 N N . GLU B 1 330 ? -20.641 20.203 15.648 1 97.5 330 GLU B N 1
ATOM 5443 C CA . GLU B 1 330 ? -21.688 19.297 15.18 1 97.5 330 GLU B CA 1
ATOM 5444 C C . GLU B 1 330 ? -23.078 19.844 15.469 1 97.5 330 GLU B C 1
ATOM 5446 O O . GLU B 1 330 ? -23.328 20.375 16.547 1 97.5 330 GLU B O 1
ATOM 5451 N N . VAL B 1 331 ? -24 19.688 14.531 1 95.62 331 VAL B N 1
ATOM 5452 C CA . VAL B 1 331 ? -25.344 20.219 14.734 1 95.62 331 VAL B CA 1
ATOM 5453 C C . VAL B 1 331 ? -26.031 19.453 15.859 1 95.62 331 VAL B C 1
ATOM 5455 O O . VAL B 1 331 ? -26.609 20.062 16.766 1 95.62 331 VAL B O 1
ATOM 5458 N N . SER B 1 332 ? -26.047 18.109 15.766 1 91 332 SER B N 1
ATOM 5459 C CA . SER B 1 332 ? -26.531 17.266 16.859 1 91 332 SER B CA 1
ATOM 5460 C C . SER B 1 332 ? -25.375 16.656 17.641 1 91 332 SER B C 1
ATOM 5462 O O . SER B 1 332 ? -24.828 15.633 17.234 1 91 332 SER B O 1
ATOM 5464 N N . SER B 1 333 ? -25.094 17.281 18.719 1 85.81 333 SER B N 1
ATOM 5465 C CA . SER B 1 333 ? -23.875 16.938 19.438 1 85.81 333 SER B CA 1
ATOM 5466 C C . SER B 1 333 ? -23.906 15.484 19.906 1 85.81 333 SER B C 1
ATOM 5468 O O . SER B 1 333 ? -24.812 15.094 20.656 1 85.81 333 SER B O 1
ATOM 5470 N N . SER B 1 334 ? -23.062 14.703 19.375 1 85.44 334 SER B N 1
ATOM 5471 C CA . SER B 1 334 ? -22.906 13.32 19.812 1 85.44 334 SER B CA 1
ATOM 5472 C C . SER B 1 334 ? -21.656 13.141 20.672 1 85.44 334 SER B C 1
ATOM 5474 O O . SER B 1 334 ? -21.547 12.156 21.406 1 85.44 334 SER B O 1
ATOM 5476 N N . GLY B 1 335 ? -20.781 14.109 20.562 1 86.5 335 GLY B N 1
ATOM 5477 C CA . GLY B 1 335 ? -19.516 14.008 21.266 1 86.5 335 GLY B CA 1
ATOM 5478 C C . GLY B 1 335 ? -18.609 12.914 20.734 1 86.5 335 GLY B C 1
ATOM 5479 O O . GLY B 1 335 ? -17.75 12.406 21.438 1 86.5 335 GLY B O 1
ATOM 5480 N N . SER B 1 336 ? -18.766 12.57 19.438 1 91.94 336 SER B N 1
ATOM 5481 C CA . SER B 1 336 ? -18.062 11.406 18.906 1 91.94 336 SER B CA 1
ATOM 5482 C C . SER B 1 336 ? -17.344 11.742 17.594 1 91.94 336 SER B C 1
ATOM 5484 O O . SER B 1 336 ? -16.875 10.844 16.891 1 91.94 336 SER B O 1
ATOM 5486 N N . ILE B 1 337 ? -17.281 13.117 17.375 1 96.62 337 ILE B N 1
ATOM 5487 C CA . ILE B 1 337 ? -16.641 13.516 16.109 1 96.62 337 ILE B CA 1
ATOM 5488 C C . ILE B 1 337 ? -15.148 13.727 16.344 1 96.62 337 ILE B C 1
ATOM 5490 O O . ILE B 1 337 ? -14.742 14.703 16.984 1 96.62 337 ILE B O 1
ATOM 5494 N N . TYR B 1 338 ? -14.312 12.891 15.727 1 95.94 338 TYR B N 1
ATOM 5495 C CA . TYR B 1 338 ? -12.867 12.875 15.93 1 95.94 338 TYR B CA 1
ATOM 5496 C C . TYR B 1 338 ? -12.227 14.125 15.352 1 95.94 338 TYR B C 1
ATOM 5498 O O . TYR B 1 338 ? -12.641 14.617 14.289 1 95.94 338 TYR B O 1
ATOM 5506 N N . VAL B 1 339 ? -11.211 14.617 16.078 1 96.88 339 VAL B N 1
ATOM 5507 C CA . VAL B 1 339 ? -10.359 15.711 15.625 1 96.88 339 VAL B CA 1
ATOM 5508 C C . VAL B 1 339 ? -8.891 15.289 15.719 1 96.88 339 VAL B C 1
ATOM 5510 O O . VAL B 1 339 ? -8.469 14.695 16.703 1 96.88 339 VAL B O 1
ATOM 5513 N N . GLN B 1 340 ? -8.203 15.516 14.68 1 96.44 340 GLN B N 1
ATOM 5514 C CA . GLN B 1 340 ? -6.77 15.242 14.68 1 96.44 340 GLN B CA 1
ATOM 5515 C C . GLN B 1 340 ? -5.996 16.344 13.969 1 96.44 340 GLN B C 1
ATOM 5517 O O . GLN B 1 340 ? -6.57 17.109 13.188 1 96.44 340 GLN B O 1
ATOM 5522 N N . ALA B 1 341 ? -4.727 16.484 14.289 1 97 341 ALA B N 1
ATOM 5523 C CA . ALA B 1 341 ? -3.822 17.391 13.578 1 97 341 ALA B CA 1
ATOM 5524 C C . ALA B 1 341 ? -2.459 16.734 13.359 1 97 341 ALA B C 1
ATOM 5526 O O . ALA B 1 341 ? -1.829 16.281 14.312 1 97 341 ALA B O 1
ATOM 5527 N N . ASP B 1 342 ? -2.068 16.703 12.141 1 96.38 342 ASP B N 1
ATOM 5528 C CA . ASP B 1 342 ? -0.791 16.109 11.75 1 96.38 342 ASP B CA 1
ATOM 5529 C C . ASP B 1 342 ? -0.656 14.688 12.273 1 96.38 342 ASP B C 1
ATOM 5531 O O . ASP B 1 342 ? 0.417 14.281 12.727 1 96.38 342 ASP B O 1
ATOM 5535 N N . GLY B 1 343 ? -1.757 14.07 12.336 1 91.81 343 GLY B N 1
ATOM 5536 C CA . GLY B 1 343 ? -1.723 12.672 12.719 1 91.81 343 GLY B CA 1
ATOM 5537 C C . GLY B 1 343 ? -1.931 12.445 14.203 1 91.81 343 GLY B C 1
ATOM 5538 O O . GLY B 1 343 ? -2.037 11.305 14.656 1 91.81 343 GLY B O 1
ATOM 5539 N N . GLU B 1 344 ? -2.031 13.492 14.984 1 91.94 344 GLU B N 1
ATOM 5540 C CA . GLU B 1 344 ? -2.236 13.375 16.422 1 91.94 344 GLU B CA 1
ATOM 5541 C C . GLU B 1 344 ? -3.711 13.523 16.797 1 91.94 344 GLU B C 1
ATOM 5543 O O . GLU B 1 344 ? -4.355 14.5 16.406 1 91.94 344 GLU B O 1
ATOM 5548 N N . HIS B 1 345 ? -4.16 12.531 17.562 1 92.88 345 HIS B N 1
ATOM 5549 C CA . HIS B 1 345 ? -5.539 12.602 18.047 1 92.88 345 HIS B CA 1
ATOM 5550 C C . HIS B 1 345 ? -5.707 13.688 19.094 1 92.88 345 HIS B C 1
ATOM 5552 O O . HIS B 1 345 ? -4.98 13.711 20.094 1 92.88 345 HIS B O 1
ATOM 5558 N N . LEU B 1 346 ? -6.688 14.562 18.906 1 94.44 346 LEU B N 1
ATOM 5559 C CA . LEU B 1 346 ? -6.836 15.711 19.797 1 94.44 346 LEU B CA 1
ATOM 5560 C C . LEU B 1 346 ? -8.18 15.672 20.516 1 94.44 346 LEU B C 1
ATOM 5562 O O . LEU B 1 346 ? -8.555 16.625 21.203 1 94.44 346 LEU B O 1
ATOM 5566 N N . GLY B 1 347 ? -8.914 14.617 20.297 1 93.69 347 GLY B N 1
ATOM 5567 C CA . GLY B 1 347 ? -10.211 14.5 20.938 1 93.69 347 GLY B CA 1
ATOM 5568 C C . GLY B 1 347 ? -11.375 14.672 19.969 1 93.69 347 GLY B C 1
ATOM 5569 O O . GLY B 1 347 ? -11.391 14.062 18.906 1 93.69 347 GLY B O 1
ATOM 5570 N N . PHE B 1 348 ? -12.383 15.57 20.484 1 95.44 348 PHE B N 1
ATOM 5571 C CA . PHE B 1 348 ? -13.633 15.617 19.734 1 95.44 348 PHE B CA 1
ATOM 5572 C C . PHE B 1 348 ? -14.094 17.062 19.547 1 95.44 348 PHE B C 1
ATOM 5574 O O . PHE B 1 348 ? -13.539 17.969 20.156 1 95.44 348 PHE B O 1
ATOM 5581 N N . LEU B 1 349 ? -15.008 17.312 18.594 1 95.62 349 LEU B N 1
ATOM 5582 C CA . LEU B 1 349 ? -15.641 18.609 18.422 1 95.62 349 LEU B CA 1
ATOM 5583 C C . LEU B 1 349 ? -16.406 19.016 19.672 1 95.62 349 LEU B C 1
ATOM 5585 O O . LEU B 1 349 ? -16.828 18.172 20.453 1 95.62 349 LEU B O 1
ATOM 5589 N N . PRO B 1 350 ? -16.547 20.281 19.875 1 96.06 350 PRO B N 1
ATOM 5590 C CA . PRO B 1 350 ? -16.234 21.422 19.016 1 96.06 350 PRO B CA 1
ATOM 5591 C C . PRO B 1 350 ? -14.773 21.875 19.141 1 96.06 350 PRO B C 1
ATOM 5593 O O . PRO B 1 350 ? -14.141 21.609 20.156 1 96.06 350 PRO B O 1
ATOM 5596 N N . ARG B 1 351 ? -14.266 22.547 18.031 1 97.06 351 ARG B N 1
ATOM 5597 C CA . ARG B 1 351 ? -12.914 23.094 18.016 1 97.06 351 ARG B CA 1
ATOM 5598 C C . ARG B 1 351 ? -12.844 24.359 17.172 1 97.06 351 ARG B C 1
ATOM 5600 O O . ARG B 1 351 ? -13.688 24.578 16.297 1 97.06 351 ARG B O 1
ATOM 5607 N N . LYS B 1 352 ? -11.891 25.141 17.516 1 97.69 352 LYS B N 1
ATOM 5608 C CA . LYS B 1 352 ? -11.539 26.312 16.719 1 97.69 352 LYS B CA 1
ATOM 5609 C C . LYS B 1 352 ? -10.117 26.219 16.172 1 97.69 352 LYS B C 1
ATOM 5611 O O . LYS B 1 352 ? -9.203 25.781 16.875 1 97.69 352 LYS B O 1
ATOM 5616 N N . PHE B 1 353 ? -10.016 26.578 14.922 1 98.56 353 PHE B N 1
ATOM 5617 C CA . PHE B 1 353 ? -8.727 26.578 14.242 1 98.56 353 PHE B CA 1
ATOM 5618 C C . PHE B 1 353 ? -8.398 27.953 13.703 1 98.56 353 PHE B C 1
ATOM 5620 O O . PHE B 1 353 ? -9.289 28.688 13.266 1 98.56 353 PHE B O 1
ATOM 5627 N N . HIS B 1 354 ? -7.137 28.312 13.734 1 98.38 354 HIS B N 1
ATOM 5628 C CA . HIS B 1 354 ? -6.719 29.562 13.109 1 98.38 354 HIS B CA 1
ATOM 5629 C C . HIS B 1 354 ? -5.262 29.484 12.672 1 98.38 354 HIS B C 1
ATOM 5631 O O . HIS B 1 354 ? -4.535 28.562 13.039 1 98.38 354 HIS B O 1
ATOM 5637 N N . ILE B 1 355 ? -4.918 30.438 11.797 1 98.62 355 ILE B N 1
ATOM 5638 C CA . ILE B 1 355 ? -3.572 30.469 11.234 1 98.62 355 ILE B CA 1
ATOM 5639 C C . ILE B 1 355 ? -2.705 31.438 12.023 1 98.62 355 ILE B C 1
ATOM 5641 O O . ILE B 1 355 ? -3.174 32.5 12.43 1 98.62 355 ILE B O 1
ATOM 5645 N N . LEU B 1 356 ? -1.484 31.078 12.391 1 98.38 356 LEU B N 1
ATOM 5646 C CA . LEU B 1 356 ? -0.415 31.984 12.812 1 98.38 356 LEU B CA 1
ATOM 5647 C C . LEU B 1 356 ? 0.517 32.312 11.648 1 98.38 356 LEU B C 1
ATOM 5649 O O . LEU B 1 356 ? 1.391 31.5 11.312 1 98.38 356 LEU B O 1
ATOM 5653 N N . PRO B 1 357 ? 0.357 33.438 11.008 1 98.19 357 PRO B N 1
ATOM 5654 C CA . PRO B 1 357 ? 1.153 33.75 9.82 1 98.19 357 PRO B CA 1
ATOM 5655 C C . PRO B 1 357 ? 2.635 33.938 10.133 1 98.19 357 PRO B C 1
ATOM 5657 O O . PRO B 1 357 ? 2.98 34.5 11.188 1 98.19 357 PRO B O 1
ATOM 5660 N N . ALA B 1 358 ? 3.469 33.438 9.289 1 97.94 358 ALA B N 1
ATOM 5661 C CA . ALA B 1 358 ? 4.914 33.625 9.336 1 97.94 358 ALA B CA 1
ATOM 5662 C C . ALA B 1 358 ? 5.465 33.344 10.727 1 97.94 358 ALA B C 1
ATOM 5664 O O . ALA B 1 358 ? 6.246 34.125 11.273 1 97.94 358 ALA B O 1
ATOM 5665 N N . ALA B 1 359 ? 5.074 32.25 11.281 1 97.38 359 ALA B N 1
ATOM 5666 C CA . ALA B 1 359 ? 5.289 31.969 12.695 1 97.38 359 ALA B CA 1
ATOM 5667 C C . ALA B 1 359 ? 6.699 31.438 12.945 1 97.38 359 ALA B C 1
ATOM 5669 O O . ALA B 1 359 ? 7.27 31.641 14.016 1 97.38 359 ALA B O 1
ATOM 5670 N N . ILE B 1 360 ? 7.23 30.719 11.984 1 97.75 360 ILE B N 1
ATOM 5671 C CA . ILE B 1 360 ? 8.531 30.078 12.172 1 97.75 360 ILE B CA 1
ATOM 5672 C C . ILE B 1 360 ? 9.406 30.344 10.945 1 97.75 360 ILE B C 1
ATOM 5674 O O . ILE B 1 360 ? 8.93 30.281 9.812 1 97.75 360 ILE B O 1
ATOM 5678 N N . GLU B 1 361 ? 10.68 30.625 11.211 1 97.12 361 GLU B N 1
ATOM 5679 C CA . GLU B 1 361 ? 11.664 30.656 10.133 1 97.12 361 GLU B CA 1
ATOM 5680 C C . GLU B 1 361 ? 12.125 29.25 9.766 1 97.12 361 GLU B C 1
ATOM 5682 O O . GLU B 1 361 ? 12.516 28.469 10.641 1 97.12 361 GLU B O 1
ATOM 5687 N N . MET B 1 362 ? 12.047 28.906 8.469 1 97.69 362 MET B N 1
ATOM 5688 C CA . MET B 1 362 ? 12.422 27.562 8.023 1 97.69 362 MET B CA 1
ATOM 5689 C C . MET B 1 362 ? 13.547 27.641 6.988 1 97.69 362 MET B C 1
ATOM 5691 O O . MET B 1 362 ? 13.547 28.516 6.117 1 97.69 362 MET B O 1
ATOM 5695 N N . ILE B 1 363 ? 14.453 26.656 7.086 1 97.06 363 ILE B N 1
ATOM 5696 C CA . ILE B 1 363 ? 15.508 26.531 6.086 1 97.06 363 ILE B CA 1
ATOM 5697 C C . ILE B 1 363 ? 14.969 25.812 4.852 1 97.06 363 ILE B C 1
ATOM 5699 O O . ILE B 1 363 ? 14.438 24.703 4.953 1 97.06 363 ILE B O 1
ATOM 5703 N N . CYS B 1 364 ? 15.078 26.516 3.711 1 90.38 364 CYS B N 1
ATOM 5704 C CA . CYS B 1 364 ? 14.469 25.953 2.51 1 90.38 364 CYS B CA 1
ATOM 5705 C C . CYS B 1 364 ? 15.477 25.906 1.362 1 90.38 36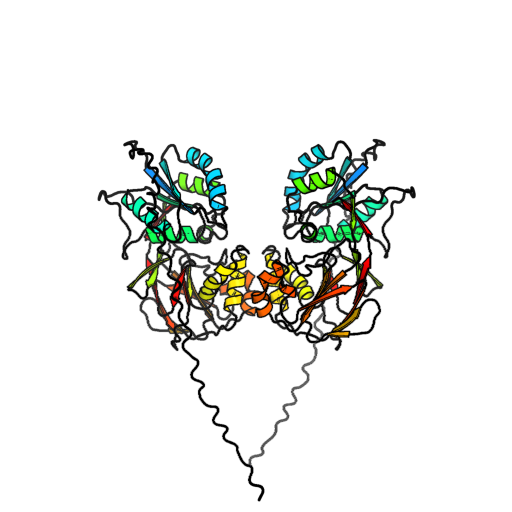4 CYS B C 1
ATOM 5707 O O . CYS B 1 364 ? 16.438 26.672 1.344 1 90.38 364 CYS B O 1
#

Sequence (728 aa):
MVECFCYHLAFRPFMASKPFVTRAEQPIAPDLNADRSVFHRGSSSFSSSGRRDLVFVVNPRGANGKTLKEWKKLVPYLRTRLGEHYNICESLTSGPCHAIDITREAIREGADAVIPVGGDGTFHEVVNGFFWDGKPVVNNDGEVHKSTALGLIPLGTGSDFARTFGWNNNPIEAVDRIAKGLRSRIDIGVVNKENGEYHYFANVADIHLSAKAGFYAARYKRFGNLCYVIGALQGFIGHKNKDFKIKVDNGEWELYPQVTSLCIGNAKYFGGGMKIVPNADPSNGNLEVVILQDFKWYDFILNLHKIYNGTHLTVKNVSSRSVRSIEVEEVSSSGSIYVQADGEHLGFLPRKFHILPAAIEMICMVECFCYHLAFRPFMASKPFVTRAEQPIAPDLNADRSVFHRGSSSFSSSGRRDLVFVVNPRGANGKTLKEWKKLVPYLRTRLGEHYNICESLTSGPCHAIDITREAIREGADAVIPVGGDGTFHEVVNGFFWDGKPVVNNDGEVHKSTALGLIPLGTGSDFARTFGWNNNPIEAVDRIAKGLRSRIDIGVVNKENGEYHYFANVADIHLSAKAGFYAARYKRFGNLCYVIGALQGFIGHKNKDFKIKVDNGEWELYPQVTSLCIGNAKYFGGGMKIVPNADPSNGNLEVVILQDFKWYDFILNLHKIYNGTHLTVKNVSSRSVRSIEVEEVSSSGSIYVQADGEHLGFLPRKFHILPAAIEMIC

Solvent-accessible surface area (backbone atoms only — not comparable to full-atom values): 38601 Å² total; per-residue (Å²): 133,84,79,80,80,78,79,75,86,76,82,75,82,80,77,77,76,78,77,80,74,74,71,72,74,70,73,73,70,72,81,68,73,68,68,71,74,66,72,71,55,66,78,61,58,84,53,87,61,96,53,46,37,36,36,34,41,32,36,45,65,25,54,86,46,47,24,43,61,54,47,62,67,43,47,63,56,46,46,69,70,38,46,86,60,30,42,83,39,82,41,73,46,88,54,90,69,38,43,19,54,53,38,38,50,40,34,37,72,56,25,46,26,44,26,31,35,17,24,52,62,50,42,48,31,37,59,41,13,47,41,54,96,87,35,74,63,62,49,67,80,71,58,96,60,79,72,49,25,36,45,59,36,46,54,26,87,45,32,23,66,47,46,62,75,68,47,72,74,48,54,69,58,33,52,51,32,55,63,70,53,40,70,45,54,28,32,34,31,37,33,56,43,94,84,70,46,72,46,60,32,61,23,33,32,28,28,32,38,59,19,40,6,46,62,45,14,67,80,31,52,92,56,50,60,50,11,36,58,53,8,38,53,56,34,45,64,89,56,72,61,39,44,33,34,36,28,50,65,83,51,65,79,41,83,41,66,34,33,32,29,40,36,43,9,23,20,21,23,44,65,46,48,29,20,71,25,62,82,27,39,39,67,72,58,38,28,23,36,32,39,35,35,72,66,53,67,67,52,50,64,77,41,41,67,31,32,48,68,37,53,43,70,74,40,89,56,36,48,73,50,78,35,50,28,40,33,43,34,57,68,74,76,75,70,73,41,29,28,22,40,56,76,39,82,70,53,48,56,63,45,44,36,34,51,40,58,60,66,42,42,28,46,85,134,81,78,77,77,75,77,72,80,72,78,71,80,78,78,76,74,73,74,80,74,73,70,69,73,70,70,72,69,69,81,67,74,68,67,74,74,66,71,71,57,67,76,64,58,84,55,87,60,96,53,46,36,36,36,33,41,32,37,46,65,23,55,87,45,48,24,42,59,54,47,62,68,43,46,62,56,47,46,70,70,38,45,88,58,30,43,82,41,83,42,74,45,88,54,89,68,38,44,19,55,53,37,38,51,39,35,35,73,56,24,46,25,44,25,31,35,16,24,52,63,48,41,46,30,36,59,41,13,48,42,54,94,86,35,76,63,62,48,67,80,71,59,94,60,79,72,49,24,38,45,60,34,48,54,26,87,43,34,23,66,47,45,62,76,69,48,73,73,48,56,69,59,31,50,52,32,56,61,70,53,40,70,45,55,28,32,33,31,37,34,54,42,96,86,70,46,73,45,63,32,62,24,33,31,26,29,33,38,58,19,39,6,45,61,46,13,67,79,31,51,91,56,50,60,49,10,37,57,52,7,39,52,57,33,45,64,89,55,71,62,39,43,32,32,35,26,51,66,83,51,67,78,41,81,41,68,33,32,32,30,41,36,43,9,23,21,22,22,46,65,47,48,30,20,71,25,61,83,28,39,39,66,72,58,38,30,23,35,31,40,36,36,72,66,52,66,67,53,51,64,76,39,42,68,32,31,48,69,37,53,42,68,74,41,88,58,37,49,72,50,76,36,49,26,41,34,43,34,56,67,73,77,75,72,74,42,29,28,22,40,57,73,40,82,70,51,47,54,63,43,42,37,33,50,41,58,60,64,43,41,28,48,84

Organism: Cucurbita moschata (NCBI:txid3662)

Foldseek 3Di:
DDDPCPPPPPPDDPPPDDPDPPPPPPPPPPPPPPPDPCPVPPPPPVPPPQAAEEEEEFECCAQNRCQVVVCVVCVVVLCVLCVVRYDYHYDYADDQLRLLVVLLVCQQQPHQEYEYRHALRSVQSNVNSQDDQHGGRHHNVPPVHDGYAYAYQYPHQFNPLCVLVPDDNDRSVSSVLVSVPDKFFFKWKWKAAPVRGIGIFQFKKKKFLQLQLLVQLVVVCVVGLCSSLVSSLVSQVVGWFFKKWKDFPNHDIDIDGQWRMKMKTCGQDDSRQFRQFVPHHRAPQKIKMKTAGDDHSVNCVVCVVCRNVVNCCPPPRIDMDIGQKMWMATPPDPQPMWIDHSSHTRGHDGMMMGMDHRRHMYRD/DDDPPPPPPPPDDPDPPPPPPPCPPPPPPPPPPVPDPCPPPPPPPVPPPQAAEEEEEFECCAQNRCQVVVVVVCVVVLCVLCVVRHDYHYDYADDQLRLLVVLLVCQQQQHQEYEYRHALRSVQSNVNSQDDQHGGRHHNVPPVHDGYAYAYQYPHQFNPLCVLVPDDNDRSVSSVLVSVPDKFFFKWKWKAAPVRGIGIFQFKKKKFLQLQLLVQLVVVCVVGLCSSLVSSLVSQVVGWFFKKWKDFPNHDIDIDGQWRMKMKTCGQDDSRQFRQFVPHHRAPQWIKMKTAGDDHSVNCVVCVVCRNVVNCCPPPRIDMDIGQKMWMATPPDPQPMWIDHSSHTRGHDGMMMGMDHRRHMYRD

Radius of gyration: 32.14 Å; Cα contacts (8 Å, |Δi|>4): 1521; chains: 2; bounding box: 105×79×87 Å

InterPro domains:
  IPR001206 Diacylglycerol kinase, catalytic domain [PF00781] (54-190)
  IPR001206 Diacylglycerol kinase, catalytic domain [PS50146] (49-195)
  IPR001206 Diacylglycerol kinase, catalytic domain [SM00046] (53-195)
  IPR005218 Diacylglycerol/lipid kinase [TIGR00147] (54-362)
  IPR016064 NAD kinase/diacylglycerol kinase-like domain superfamily [SSF111331] (52-364)
  IPR017438 Inorganic polyphosphate/ATP-NAD kinase, N-terminal [G3DSA:3.40.50.10330] (48-197)
  IPR045540 YegS/DAGK, C-terminal domain [PF19279] (218-363)
  IPR050187 Lipid Phosphate Formation and Regulation [PTHR12358] (45-354)